Protein AF-0000000072276119 (afdb_homodimer)

Foldseek 3Di:
DPPQQQLVVLCPDPNNVVLLVQWDKDKDAAFDWPADLPPWAFWKKAWQAAKKWWWDDDDVDIDTQDMDGHRAMDTRNPSTIIGGNHTTMMIMHHPVSNVVSCVVPVSVVVRNVNNVVSSVVSVVLVVLCVVCLQVLLLLLVVVLVQLVPPWDQDPQATKGQAPDDLQRSCVVSVHHSVSSVSSVVSCCVVQQWPDDPPRMIGGRDNVCSNCSNVVNNDPPPD/DPPQQQLVVLCPDPLNVVLLVQWDKDKDAAFDWPADLPPWAFWKKAWQAAKKWWWDDDDVDIDTQDMDGHRAMDTRNPSTIIGGNHTTMMIMHHPVSNVVSCVVPVSVVVRHVNNVVSSVVSVVLVVLCVVCLQVLLLLLVVVLVQQVPPWDQDPQATKGFAPDDLQRSCVVSVHHSVNSVSSVVSCCVVQQWPDDPPRMIGGRDNVCSNCSNVVNPPPPPD

Structure (mmCIF, N/CA/C/O backbone):
data_AF-0000000072276119-model_v1
#
loop_
_entity.id
_entity.type
_entity.pdbx_description
1 polymer 'Transcriptional regulator, Crp/Fnr family'
#
loop_
_atom_site.group_PDB
_atom_site.id
_atom_site.type_symbol
_atom_site.label_atom_id
_atom_site.label_alt_id
_atom_site.label_comp_id
_atom_site.label_asym_id
_atom_site.label_entity_id
_atom_site.label_seq_id
_atom_site.pdbx_PDB_ins_code
_atom_site.Cartn_x
_atom_site.Cartn_y
_atom_site.Cartn_z
_atom_site.occupancy
_atom_site.B_iso_or_equiv
_atom_site.auth_seq_id
_atom_site.auth_comp_id
_atom_site.auth_asym_id
_atom_site.auth_atom_id
_atom_site.pdbx_PDB_model_num
ATOM 1 N N . MET A 1 1 ? -4.094 -20.562 6.457 1 32.44 1 MET A N 1
ATOM 2 C CA . MET A 1 1 ? -3.084 -19.672 5.898 1 32.44 1 MET A CA 1
ATOM 3 C C . MET A 1 1 ? -2.215 -20.406 4.883 1 32.44 1 MET A C 1
ATOM 5 O O . MET A 1 1 ? -1.74 -21.5 5.145 1 32.44 1 MET A O 1
ATOM 9 N N . PRO A 1 2 ? -2.521 -20.188 3.629 1 41.94 2 PRO A N 1
ATOM 10 C CA . PRO A 1 2 ? -1.722 -21.047 2.744 1 41.94 2 PRO A CA 1
ATOM 11 C C . PRO A 1 2 ? -0.276 -21.188 3.213 1 41.94 2 PRO A C 1
ATOM 13 O O . PRO A 1 2 ? 0.239 -20.312 3.92 1 41.94 2 PRO A O 1
ATOM 16 N N . PRO A 1 3 ? 0.163 -22.391 3.184 1 42.53 3 PRO A N 1
ATOM 17 C CA . PRO A 1 3 ? 1.554 -22.594 3.598 1 42.53 3 PRO A CA 1
ATOM 18 C C . PRO A 1 3 ? 2.494 -21.516 3.047 1 42.53 3 PRO A C 1
ATOM 20 O O . PRO A 1 3 ? 2.227 -20.938 1.993 1 42.53 3 PRO A O 1
ATOM 23 N N . ARG A 1 4 ? 3.143 -20.828 3.977 1 44.38 4 ARG A N 1
ATOM 24 C CA . ARG A 1 4 ? 4.191 -19.859 3.633 1 44.38 4 ARG A CA 1
ATOM 25 C C . ARG A 1 4 ? 5.059 -20.391 2.492 1 44.38 4 ARG A C 1
ATOM 27 O O . ARG A 1 4 ? 5.461 -21.547 2.498 1 44.38 4 ARG A O 1
ATOM 34 N N . PHE A 1 5 ? 4.793 -19.938 1.379 1 48.12 5 PHE A N 1
ATOM 35 C CA . PHE A 1 5 ? 5.699 -20.344 0.307 1 48.12 5 PHE A CA 1
ATOM 36 C C . PHE A 1 5 ? 7.141 -20.359 0.8 1 48.12 5 PHE A C 1
ATOM 38 O O . PHE A 1 5 ? 7.605 -19.406 1.426 1 48.12 5 PHE A O 1
ATOM 45 N N . ASN A 1 6 ? 7.559 -21.5 1.151 1 53 6 ASN A N 1
ATOM 46 C CA . ASN A 1 6 ? 8.961 -21.719 1.483 1 53 6 ASN A CA 1
ATOM 47 C C . ASN A 1 6 ? 9.789 -22.031 0.24 1 53 6 ASN A C 1
ATOM 49 O O . ASN A 1 6 ? 9.625 -23.094 -0.368 1 53 6 ASN A O 1
ATOM 53 N N . ILE A 1 7 ? 10.43 -21.016 -0.253 1 55.62 7 ILE A N 1
ATOM 54 C CA . ILE A 1 7 ? 11.297 -21.188 -1.414 1 55.62 7 ILE A CA 1
ATOM 55 C C . ILE A 1 7 ? 12.148 -22.438 -1.247 1 55.62 7 ILE A C 1
ATOM 57 O O . ILE A 1 7 ? 12.523 -23.078 -2.232 1 55.62 7 ILE A O 1
ATOM 61 N N . ALA A 1 8 ? 12.43 -22.688 0.058 1 55.81 8 ALA A N 1
ATOM 62 C CA . ALA A 1 8 ? 13.219 -23.891 0.283 1 55.81 8 ALA A CA 1
ATOM 63 C C . ALA A 1 8 ? 12.555 -25.125 -0.348 1 55.81 8 ALA A C 1
ATOM 65 O O . ALA A 1 8 ? 13.234 -26 -0.862 1 55.81 8 ALA A O 1
ATOM 66 N N . ASN A 1 9 ? 11.289 -25.062 -0.251 1 57.88 9 ASN A N 1
ATOM 67 C CA . ASN A 1 9 ? 10.633 -26.234 -0.828 1 57.88 9 ASN A CA 1
ATOM 68 C C . ASN A 1 9 ? 10.789 -26.266 -2.346 1 57.88 9 ASN A C 1
ATOM 70 O O . ASN A 1 9 ? 10.906 -27.344 -2.934 1 57.88 9 ASN A O 1
ATOM 74 N N . VAL A 1 10 ? 10.727 -25.141 -2.893 1 56.12 10 VAL A N 1
ATOM 75 C CA . VAL A 1 10 ? 10.922 -25.078 -4.336 1 56.12 10 VAL A CA 1
ATOM 76 C C . VAL A 1 10 ? 12.383 -25.375 -4.668 1 56.12 10 VAL A C 1
ATOM 78 O O . VAL A 1 10 ? 12.672 -26.141 -5.594 1 56.12 10 VAL A O 1
ATOM 81 N N . LEU A 1 11 ? 13.188 -24.797 -3.766 1 55.81 11 LEU A N 1
ATOM 82 C CA . LEU A 1 11 ? 14.609 -25.016 -4.012 1 55.81 11 LEU A CA 1
ATOM 83 C C . LEU A 1 11 ? 14.984 -26.469 -3.822 1 55.81 11 LEU A C 1
ATOM 85 O O . LEU A 1 11 ? 15.898 -26.969 -4.48 1 55.81 11 LEU A O 1
ATOM 89 N N . LEU A 1 12 ? 14.266 -27.016 -2.891 1 54.91 12 LEU A N 1
ATOM 90 C CA . LEU A 1 12 ? 14.641 -28.406 -2.592 1 54.91 12 LEU A CA 1
ATOM 91 C C . LEU A 1 12 ? 13.906 -29.375 -3.506 1 54.91 12 LEU A C 1
ATOM 93 O O . LEU A 1 12 ? 14.195 -30.578 -3.506 1 54.91 12 LEU A O 1
ATOM 97 N N . SER A 1 13 ? 12.977 -28.812 -4.145 1 57.06 13 SER A N 1
ATOM 98 C CA . SER A 1 13 ? 12.289 -29.75 -5.035 1 57.06 13 S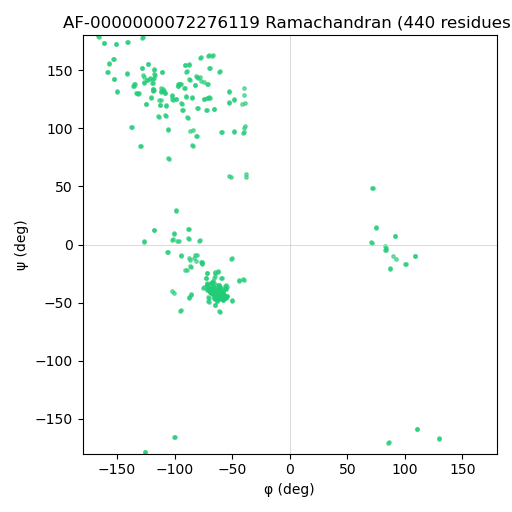ER A CA 1
ATOM 99 C C . SER A 1 13 ? 13.117 -30.016 -6.289 1 57.06 13 SER A C 1
ATOM 101 O O . SER A 1 13 ? 13.961 -29.203 -6.668 1 57.06 13 SER A O 1
ATOM 103 N N . PRO A 1 14 ? 13.109 -31.297 -6.727 1 57.28 14 PRO A N 1
ATOM 104 C CA . PRO A 1 14 ? 13.805 -31.594 -7.977 1 57.28 14 PRO A CA 1
ATOM 105 C C . PRO A 1 14 ? 13.609 -30.531 -9.039 1 57.28 14 PRO A C 1
ATOM 107 O O . PRO A 1 14 ? 14.531 -30.234 -9.812 1 57.28 14 PRO A O 1
ATOM 110 N N . ASP A 1 15 ? 12.508 -29.906 -8.984 1 58.22 15 ASP A N 1
ATOM 111 C CA . ASP A 1 15 ? 12.156 -28.875 -9.953 1 58.22 15 ASP A CA 1
ATOM 112 C C . ASP A 1 15 ? 12.773 -27.531 -9.57 1 58.22 15 ASP A C 1
ATOM 114 O O . ASP A 1 15 ? 12.852 -26.625 -10.391 1 58.22 15 ASP A O 1
ATOM 118 N N . GLY A 1 16 ? 13.258 -27.531 -8.359 1 59.28 16 GLY A N 1
ATOM 119 C CA . GLY A 1 16 ? 13.82 -26.297 -7.832 1 59.28 16 GLY A CA 1
ATOM 120 C C . GLY A 1 16 ? 15.141 -25.922 -8.477 1 59.28 16 GLY A C 1
ATOM 121 O O . GLY A 1 16 ? 15.359 -24.75 -8.82 1 59.28 16 GLY A O 1
ATOM 122 N N . GLU A 1 17 ? 16.016 -26.984 -8.516 1 61.03 17 GLU A N 1
ATOM 123 C CA . GLU A 1 17 ? 17.297 -26.734 -9.172 1 61.03 17 GLU A CA 1
ATOM 124 C C . GLU A 1 17 ? 17.094 -26.234 -10.602 1 61.03 17 GLU A C 1
ATOM 126 O O . GLU A 1 17 ? 17.828 -25.359 -11.07 1 61.03 17 GLU A O 1
ATOM 131 N N . THR A 1 18 ? 16.094 -26.75 -11.211 1 69.5 18 THR A N 1
ATOM 132 C CA . THR A 1 18 ? 15.828 -26.375 -12.594 1 69.5 18 THR A CA 1
ATOM 133 C C . THR A 1 18 ? 15.188 -24.984 -12.656 1 69.5 18 THR A C 1
ATOM 135 O O . THR A 1 18 ? 15.367 -24.25 -13.633 1 69.5 18 THR A O 1
ATOM 138 N N . PHE A 1 19 ? 14.758 -24.656 -11.57 1 73.56 19 PHE A N 1
ATOM 139 C CA . PHE A 1 19 ? 14.047 -23.391 -11.555 1 73.56 19 PHE A CA 1
ATOM 140 C C . PHE A 1 19 ? 15.016 -22.219 -11.656 1 73.56 19 PHE A C 1
ATOM 142 O O . PHE A 1 19 ? 14.734 -21.234 -12.344 1 73.56 19 PHE A O 1
ATOM 149 N N . PHE A 1 20 ? 16.094 -22.391 -11.047 1 80 20 PHE A N 1
ATOM 150 C CA . PHE A 1 20 ? 17 -21.25 -10.992 1 80 20 PHE A CA 1
ATOM 151 C C . PHE A 1 20 ? 17.922 -21.234 -12.203 1 80 20 PHE A C 1
ATOM 153 O O . PHE A 1 20 ? 18.812 -20.375 -12.312 1 80 20 PHE A O 1
ATOM 160 N N . ARG A 1 21 ? 17.531 -22.219 -13.016 1 79.69 21 ARG A N 1
ATOM 161 C CA . ARG A 1 21 ? 18.281 -22.156 -14.273 1 79.69 21 ARG A CA 1
ATOM 162 C C . ARG A 1 21 ? 17.938 -20.875 -15.047 1 79.69 21 ARG A C 1
ATOM 164 O O . ARG A 1 21 ? 16.766 -20.609 -15.297 1 79.69 21 ARG A O 1
ATOM 171 N N . GLY A 1 22 ? 18.859 -19.984 -15.273 1 83.31 22 GLY A N 1
ATOM 172 C CA . GLY A 1 22 ? 18.625 -18.734 -15.969 1 83.31 22 GLY A CA 1
ATOM 173 C C . GLY A 1 22 ? 18.672 -17.516 -15.055 1 83.31 22 GLY A C 1
ATOM 174 O O . GLY A 1 22 ? 18.656 -16.375 -15.516 1 83.31 22 GLY A O 1
ATOM 175 N N . PHE A 1 23 ? 18.703 -17.953 -13.812 1 88.62 23 PHE A N 1
ATOM 176 C CA . PHE A 1 23 ? 18.828 -16.859 -12.852 1 88.62 23 PHE A CA 1
ATOM 177 C C . PHE A 1 23 ? 20.297 -16.5 -12.625 1 88.62 23 PHE A C 1
ATOM 179 O O . PHE A 1 23 ? 21.156 -17.375 -12.625 1 88.62 23 PHE A O 1
ATOM 186 N N . ARG A 1 24 ? 20.547 -15.242 -12.492 1 92 24 ARG A N 1
ATOM 187 C CA . ARG A 1 24 ? 21.875 -14.758 -12.133 1 92 24 ARG A CA 1
ATOM 188 C C . ARG A 1 24 ? 21.984 -14.562 -10.625 1 92 24 ARG A C 1
ATOM 190 O O . ARG A 1 24 ? 21.047 -14.094 -9.977 1 92 24 ARG A O 1
ATOM 197 N N . SER A 1 25 ? 23.125 -14.984 -10.102 1 93.12 25 SER A N 1
ATOM 198 C CA . SER A 1 25 ? 23.375 -14.828 -8.672 1 93.12 25 SER A CA 1
ATOM 199 C C . SER A 1 25 ? 24.078 -13.516 -8.367 1 93.12 25 SER A C 1
ATOM 201 O O . SER A 1 25 ? 24.984 -13.109 -9.102 1 93.12 25 SER A O 1
ATOM 203 N N . LYS A 1 26 ? 23.641 -12.82 -7.395 1 94.5 26 LYS A N 1
ATOM 204 C CA . LYS A 1 26 ? 24.266 -11.594 -6.918 1 94.5 26 LYS A CA 1
ATOM 205 C C . LYS A 1 26 ? 24.359 -11.578 -5.395 1 94.5 26 LYS A C 1
ATOM 207 O O . LYS A 1 26 ? 23.438 -12.031 -4.707 1 94.5 26 LYS A O 1
ATOM 212 N N . ILE A 1 27 ? 25.453 -11.133 -4.887 1 97 27 ILE A N 1
ATOM 213 C CA . ILE A 1 27 ? 25.656 -10.984 -3.451 1 97 27 ILE A CA 1
ATOM 214 C C . ILE A 1 27 ? 25.75 -9.5 -3.096 1 97 27 ILE A C 1
ATOM 216 O O . ILE A 1 27 ? 26.453 -8.742 -3.76 1 97 27 ILE A O 1
ATOM 220 N N . HIS A 1 28 ? 25.016 -9.117 -2.113 1 97.25 28 HIS A N 1
ATOM 221 C CA . HIS A 1 28 ? 25 -7.738 -1.638 1 97.25 28 HIS A CA 1
ATOM 222 C C . HIS A 1 28 ? 25.484 -7.645 -0.195 1 97.25 28 HIS A C 1
ATOM 224 O O . HIS A 1 28 ? 25.016 -8.398 0.669 1 97.25 28 HIS A O 1
ATOM 230 N N . ALA A 1 29 ? 26.359 -6.707 0.014 1 97.56 29 ALA A N 1
ATOM 231 C CA . ALA A 1 29 ? 26.812 -6.449 1.377 1 97.56 29 ALA A CA 1
ATOM 232 C C . ALA A 1 29 ? 25.781 -5.652 2.162 1 97.56 29 ALA A C 1
ATOM 234 O O . ALA A 1 29 ? 24.891 -5.031 1.576 1 97.56 29 ALA A O 1
ATOM 235 N N . LYS A 1 30 ? 25.953 -5.742 3.473 1 97.19 30 LYS A N 1
ATOM 236 C CA . LYS A 1 30 ? 25.094 -4.914 4.32 1 97.19 30 LYS A CA 1
ATOM 237 C C . LYS A 1 30 ? 25.141 -3.451 3.893 1 97.19 30 LYS A C 1
ATOM 239 O O . LYS A 1 30 ? 26.219 -2.902 3.658 1 97.19 30 LYS A O 1
ATOM 244 N N . GLY A 1 31 ? 23.984 -2.883 3.756 1 96.25 31 GLY A N 1
ATOM 245 C CA . GLY A 1 31 ? 23.906 -1.472 3.416 1 96.25 31 GLY A CA 1
ATOM 246 C C . GLY A 1 31 ? 23.828 -1.221 1.922 1 96.25 31 GLY A C 1
ATOM 247 O O . GLY A 1 31 ? 23.531 -0.107 1.487 1 96.25 31 GLY A O 1
ATOM 248 N N . SER A 1 32 ? 24.094 -2.238 1.131 1 96.06 32 SER A N 1
ATOM 249 C CA . SER A 1 32 ? 24.078 -2.072 -0.319 1 96.06 32 SER A CA 1
ATOM 250 C C . SER A 1 32 ? 22.656 -2.066 -0.862 1 96.06 32 SER A C 1
ATOM 252 O O . SER A 1 32 ? 21.797 -2.816 -0.385 1 96.06 32 SER A O 1
ATOM 254 N N . LEU A 1 33 ? 22.422 -1.252 -1.881 1 95.06 33 LEU A N 1
ATOM 255 C CA . LEU A 1 33 ? 21.109 -1.16 -2.52 1 95.06 33 LEU A CA 1
ATOM 256 C C . LEU A 1 33 ? 20.953 -2.238 -3.584 1 95.06 33 LEU A C 1
ATOM 258 O O . LEU A 1 33 ? 21.812 -2.387 -4.461 1 95.06 33 LEU A O 1
ATOM 262 N N . VAL A 1 34 ? 19.906 -2.953 -3.461 1 95.12 34 VAL A N 1
ATOM 263 C CA . VAL A 1 34 ? 19.516 -3.916 -4.488 1 95.12 34 VAL A CA 1
ATOM 264 C C . VAL A 1 34 ? 18.688 -3.219 -5.562 1 95.12 34 VAL A C 1
ATOM 266 O O . VAL A 1 34 ? 18.828 -3.506 -6.754 1 95.12 34 VAL A O 1
ATOM 269 N N . CYS A 1 35 ? 17.781 -2.393 -5.137 1 93.88 35 CYS A N 1
ATOM 270 C CA . CYS A 1 35 ? 16.969 -1.525 -5.992 1 93.88 35 CYS A CA 1
ATOM 271 C C . CYS A 1 35 ? 17.062 -0.074 -5.535 1 93.88 35 CYS A C 1
ATOM 273 O O . CYS A 1 35 ? 17.062 0.204 -4.336 1 93.88 35 CYS A O 1
ATOM 275 N N . THR A 1 36 ? 17.047 0.867 -6.457 1 87.62 36 THR A N 1
ATOM 276 C CA . THR A 1 36 ? 17.203 2.281 -6.145 1 87.62 36 THR A CA 1
ATOM 277 C C . THR A 1 36 ? 15.875 3.016 -6.266 1 87.62 36 THR A C 1
ATOM 279 O O . THR A 1 36 ? 15.773 4.188 -5.902 1 87.62 36 THR A O 1
ATOM 282 N N . GLY A 1 37 ? 14.906 2.316 -6.727 1 80.56 37 GLY A N 1
ATOM 283 C CA . GLY A 1 37 ? 13.609 2.941 -6.895 1 80.56 37 GLY A CA 1
ATOM 284 C C . GLY A 1 37 ? 13.445 3.631 -8.234 1 80.56 37 GLY A C 1
ATOM 285 O O . GLY A 1 37 ? 12.328 3.975 -8.633 1 80.56 37 GLY A O 1
ATOM 286 N N . GLU A 1 38 ? 14.477 3.945 -8.867 1 75.56 38 GLU A N 1
ATOM 287 C CA . GLU A 1 38 ? 14.43 4.578 -10.18 1 75.56 38 GLU A CA 1
ATOM 288 C C . GLU A 1 38 ? 15.406 3.912 -11.148 1 75.56 38 GLU A C 1
ATOM 290 O O . GLU A 1 38 ? 16.562 3.672 -10.805 1 75.56 38 GLU A O 1
ATOM 295 N N . GLY A 1 39 ? 14.844 3.607 -12.297 1 74.94 39 GLY A N 1
ATOM 296 C CA . GLY A 1 39 ? 15.703 3.088 -13.344 1 74.94 39 GLY A CA 1
ATOM 297 C C . GLY A 1 39 ? 16.125 1.653 -13.109 1 74.94 39 GLY A C 1
ATOM 298 O O . GLY A 1 39 ? 17.156 1.215 -13.633 1 74.94 39 GLY A O 1
ATOM 299 N N . ASP A 1 40 ? 15.508 1.016 -12.258 1 82.81 40 ASP A N 1
ATOM 300 C CA . ASP A 1 40 ? 15.867 -0.371 -11.977 1 82.81 40 ASP A CA 1
ATOM 301 C C . ASP A 1 40 ? 15.492 -1.284 -13.141 1 82.81 40 ASP A C 1
ATOM 303 O O . ASP A 1 40 ? 14.617 -0.951 -13.938 1 82.81 40 ASP A O 1
ATOM 307 N N . GLU A 1 41 ? 16.234 -2.357 -13.273 1 82.75 41 GLU A N 1
ATOM 308 C CA . GLU A 1 41 ? 15.938 -3.355 -14.305 1 82.75 41 GLU A CA 1
ATOM 309 C C . GLU A 1 41 ? 14.547 -3.955 -14.117 1 82.75 41 GLU A C 1
ATOM 311 O O . GLU A 1 41 ? 14.031 -3.99 -13 1 82.75 41 GLU A O 1
ATOM 316 N N . ASN A 1 42 ? 14.008 -4.312 -15.273 1 86.81 42 ASN A N 1
ATOM 317 C CA . ASN A 1 42 ? 12.727 -5.008 -15.234 1 86.81 42 ASN A CA 1
ATOM 318 C C . ASN A 1 42 ? 12.906 -6.496 -14.945 1 86.81 42 ASN A C 1
ATOM 320 O O . ASN A 1 42 ? 13.195 -7.277 -15.852 1 86.81 42 ASN A O 1
ATOM 324 N N . GLY A 1 43 ? 12.82 -6.844 -13.734 1 90.12 43 GLY A N 1
ATOM 325 C CA . GLY A 1 43 ? 13.031 -8.234 -13.352 1 90.12 43 GLY A CA 1
ATOM 326 C C . GLY A 1 43 ? 12.57 -8.539 -11.938 1 90.12 43 GLY A C 1
ATOM 327 O O . GLY A 1 43 ? 11.922 -7.703 -11.297 1 90.12 43 GLY A O 1
ATOM 328 N N . VAL A 1 44 ? 12.773 -9.828 -11.656 1 90.69 44 VAL A N 1
ATOM 329 C CA . VAL A 1 44 ? 12.383 -10.336 -10.344 1 90.69 44 VAL A CA 1
ATOM 330 C C . VAL A 1 44 ? 13.586 -10.984 -9.672 1 90.69 44 VAL A C 1
ATOM 332 O O . VAL A 1 44 ? 14.438 -11.586 -10.336 1 90.69 44 VAL A O 1
ATOM 335 N N . PHE A 1 45 ? 13.68 -10.789 -8.398 1 92.38 45 PHE A N 1
ATOM 336 C CA . PHE A 1 45 ? 14.727 -11.492 -7.668 1 92.38 45 PHE A CA 1
ATOM 337 C C . PHE A 1 45 ? 14.133 -12.336 -6.547 1 92.38 45 PHE A C 1
ATOM 339 O O . PHE A 1 45 ? 13.031 -12.07 -6.078 1 92.38 45 PHE A O 1
ATOM 346 N N . VAL A 1 46 ? 14.891 -13.359 -6.176 1 90.25 46 VAL A N 1
ATOM 347 C CA . VAL A 1 46 ? 14.57 -14.234 -5.051 1 90.25 46 VAL A CA 1
ATOM 348 C C . VAL A 1 46 ? 15.68 -14.156 -4.004 1 90.25 46 VAL A C 1
ATOM 350 O O . VAL A 1 46 ? 16.859 -14.234 -4.336 1 90.25 46 VAL A O 1
ATOM 353 N N . VAL A 1 47 ? 15.227 -14 -2.785 1 92.94 47 VAL A N 1
ATOM 354 C CA . VAL A 1 47 ? 16.203 -13.992 -1.704 1 92.94 47 VAL A CA 1
ATOM 355 C C . VAL A 1 47 ? 16.609 -15.422 -1.352 1 92.94 47 VAL A C 1
ATOM 357 O O . VAL A 1 47 ? 15.758 -16.234 -0.948 1 92.94 47 VAL A O 1
ATOM 360 N N . VAL A 1 48 ? 17.828 -15.727 -1.528 1 89.5 48 VAL A N 1
ATOM 361 C CA . VAL A 1 48 ? 18.328 -17.062 -1.207 1 89.5 48 VAL A CA 1
ATOM 362 C C . VAL A 1 48 ? 18.75 -17.109 0.257 1 89.5 48 VAL A C 1
ATOM 364 O O . VAL A 1 48 ? 18.469 -18.078 0.964 1 89.5 48 VAL A O 1
ATOM 367 N N . ASP A 1 49 ? 19.422 -16.125 0.64 1 92.06 49 ASP A N 1
ATOM 368 C CA . ASP A 1 49 ? 19.906 -15.961 2.01 1 92.06 49 ASP A CA 1
ATOM 369 C C . ASP A 1 49 ? 20.078 -14.492 2.365 1 92.06 49 ASP A C 1
ATOM 371 O O . ASP A 1 49 ? 20.5 -13.688 1.527 1 92.06 49 ASP A O 1
ATOM 375 N N . GLY A 1 50 ? 19.719 -14.188 3.691 1 95.69 50 GLY A N 1
ATOM 376 C CA . GLY A 1 50 ? 19.891 -12.812 4.141 1 95.69 50 GLY A CA 1
ATOM 377 C C . GLY A 1 50 ? 18.578 -12.094 4.363 1 95.69 50 GLY A C 1
ATOM 378 O O . GLY A 1 50 ? 17.562 -12.727 4.656 1 95.69 50 GLY A O 1
ATOM 379 N N . ARG A 1 51 ? 18.703 -10.727 4.324 1 96.62 51 ARG A N 1
ATOM 380 C CA . ARG A 1 51 ? 17.547 -9.898 4.641 1 96.62 51 ARG A CA 1
ATOM 381 C C . ARG A 1 51 ? 17.594 -8.57 3.898 1 96.62 51 ARG A C 1
ATOM 383 O O . ARG A 1 51 ? 18.641 -7.914 3.861 1 96.62 51 ARG A O 1
ATOM 390 N N . LEU A 1 52 ? 16.5 -8.242 3.289 1 96.81 52 LEU A N 1
ATOM 391 C CA . LEU A 1 52 ? 16.391 -6.988 2.555 1 96.81 52 LEU A CA 1
ATOM 392 C C . LEU A 1 52 ? 15.289 -6.105 3.145 1 96.81 52 LEU A C 1
ATOM 394 O O . LEU A 1 52 ? 14.227 -6.605 3.529 1 96.81 52 LEU A O 1
ATOM 398 N N . ARG A 1 53 ? 15.555 -4.824 3.232 1 95.88 53 ARG A N 1
ATOM 399 C CA . ARG A 1 53 ? 14.578 -3.816 3.629 1 95.88 53 ARG A CA 1
ATOM 400 C C . ARG A 1 53 ? 13.992 -3.113 2.408 1 95.88 53 ARG A C 1
ATOM 402 O O . ARG A 1 53 ? 14.734 -2.641 1.542 1 95.88 53 ARG A O 1
ATOM 409 N N . VAL A 1 54 ? 12.68 -3.131 2.309 1 94.75 54 VAL A N 1
ATOM 410 C CA . VAL A 1 54 ? 11.969 -2.391 1.27 1 94.75 54 VAL A CA 1
ATOM 411 C C . VAL A 1 54 ? 11.383 -1.105 1.856 1 94.75 54 VAL A C 1
ATOM 413 O O . VAL A 1 54 ? 10.664 -1.144 2.855 1 94.75 54 VAL A O 1
ATOM 416 N N . TYR A 1 55 ? 11.719 0.023 1.259 1 91.19 55 TYR A N 1
ATOM 417 C CA . TYR A 1 55 ? 11.312 1.279 1.88 1 91.19 55 TYR A CA 1
ATOM 418 C C . TYR A 1 55 ? 11.164 2.383 0.838 1 91.19 55 TYR A C 1
ATOM 420 O O . TYR A 1 55 ? 11.578 2.213 -0.313 1 91.19 55 TYR A O 1
ATOM 428 N N . LEU A 1 56 ? 10.445 3.371 1.199 1 86.12 56 LEU A N 1
ATOM 429 C CA . LEU A 1 56 ? 10.273 4.586 0.411 1 86.12 56 LEU A CA 1
ATOM 430 C C . LEU A 1 56 ? 10.961 5.77 1.087 1 86.12 56 LEU A C 1
ATOM 432 O O . LEU A 1 56 ? 11.055 5.82 2.314 1 86.12 56 LEU A O 1
ATOM 436 N N . VAL A 1 57 ? 11.43 6.68 0.291 1 77.25 57 VAL A N 1
ATOM 437 C CA . VAL A 1 57 ? 12.094 7.863 0.834 1 77.25 57 VAL A CA 1
ATOM 438 C C . VAL A 1 57 ? 11.25 9.102 0.551 1 77.25 57 VAL A C 1
ATOM 440 O O . VAL A 1 57 ? 10.836 9.336 -0.588 1 77.25 57 VAL A O 1
ATOM 443 N N . GLY A 1 58 ? 10.867 9.734 1.679 1 69.56 58 GLY A N 1
ATOM 444 C CA . GLY A 1 58 ? 10.227 11.031 1.564 1 69.56 58 GLY A CA 1
ATOM 445 C C . GLY A 1 58 ? 11.164 12.195 1.834 1 69.56 58 GLY A C 1
ATOM 446 O O . GLY A 1 58 ? 12.383 12.062 1.683 1 69.56 58 GLY A O 1
ATOM 447 N N . GLU A 1 59 ? 10.594 13.406 2.043 1 60.16 59 GLU A N 1
ATOM 448 C CA . GLU A 1 59 ? 11.398 14.602 2.273 1 60.16 59 GLU A CA 1
ATOM 449 C C . GLU A 1 59 ? 12.258 14.461 3.527 1 60.16 59 GLU A C 1
ATOM 451 O O . GLU A 1 59 ? 13.469 14.695 3.486 1 60.16 59 GLU A O 1
ATOM 456 N N . GLU A 1 60 ? 11.617 14.242 4.523 1 57.09 60 GLU A N 1
ATOM 457 C CA . GLU A 1 60 ? 12.375 14.258 5.766 1 57.09 60 GLU A CA 1
ATOM 458 C C . GLU A 1 60 ? 12.336 12.898 6.453 1 57.09 60 GLU A C 1
ATOM 460 O O . GLU A 1 60 ? 12.695 12.773 7.625 1 57.09 60 GLU A O 1
ATOM 465 N N . ARG A 1 61 ? 11.844 11.945 5.594 1 67.19 61 ARG A N 1
ATOM 466 C CA . ARG A 1 61 ? 11.758 10.688 6.332 1 67.19 61 ARG A CA 1
ATOM 467 C C . ARG A 1 61 ? 11.742 9.492 5.379 1 67.19 61 ARG A C 1
ATOM 469 O O . ARG A 1 61 ? 11.438 9.641 4.191 1 67.19 61 ARG A O 1
ATOM 476 N N . GLU A 1 62 ? 12.312 8.359 5.867 1 78.69 62 GLU A N 1
ATOM 477 C CA . GLU A 1 62 ? 12.172 7.055 5.23 1 78.69 62 GLU A CA 1
ATOM 478 C C . GLU A 1 62 ? 11.055 6.242 5.879 1 78.69 62 GLU A C 1
ATOM 480 O O . GLU A 1 62 ? 10.844 6.32 7.09 1 78.69 62 GLU A O 1
ATOM 485 N N . ILE A 1 63 ? 10.312 5.656 5.051 1 82.06 63 ILE A N 1
ATOM 486 C CA . ILE A 1 63 ? 9.281 4.777 5.59 1 82.06 63 ILE A CA 1
ATOM 487 C C . ILE A 1 63 ? 9.578 3.33 5.203 1 82.06 63 ILE A C 1
ATOM 489 O O . ILE A 1 63 ? 9.562 2.98 4.02 1 82.06 63 ILE A O 1
ATOM 493 N N . SER A 1 64 ? 9.953 2.533 6.199 1 90.19 64 SER A N 1
ATOM 494 C CA . SER A 1 64 ? 10.109 1.102 5.965 1 90.19 64 SER A CA 1
ATOM 495 C C . SER A 1 64 ? 8.766 0.428 5.719 1 90.19 64 SER A C 1
ATOM 497 O O . SER A 1 64 ? 7.836 0.578 6.52 1 90.19 64 SER A O 1
ATOM 499 N N . LEU A 1 65 ? 8.641 -0.255 4.676 1 91.06 65 LEU A N 1
ATOM 500 C CA . LEU A 1 65 ? 7.375 -0.899 4.344 1 91.06 65 LEU A CA 1
ATOM 501 C C . LEU A 1 65 ? 7.348 -2.34 4.84 1 91.06 65 LEU A C 1
ATOM 503 O O . LEU A 1 65 ? 6.449 -2.727 5.59 1 91.06 65 LEU A O 1
ATOM 507 N N . PHE A 1 66 ? 8.312 -3.156 4.422 1 89.94 66 PHE A N 1
ATOM 508 C CA . PHE A 1 66 ? 8.422 -4.547 4.855 1 89.94 66 PHE A CA 1
ATOM 509 C C . PHE A 1 66 ? 9.82 -5.094 4.594 1 89.94 66 PHE A C 1
ATOM 511 O O . PHE A 1 66 ? 10.672 -4.387 4.059 1 89.94 66 PHE A O 1
ATOM 518 N N . TYR A 1 67 ? 10.008 -6.273 5.082 1 94.38 67 TYR A N 1
ATOM 519 C CA . TYR A 1 67 ? 11.297 -6.934 4.906 1 94.38 67 TYR A CA 1
ATOM 520 C C . TYR A 1 67 ? 11.141 -8.219 4.094 1 94.38 67 TYR A C 1
ATOM 522 O O . TYR A 1 67 ? 10.086 -8.844 4.113 1 94.38 67 TYR A O 1
ATOM 530 N N . LEU A 1 68 ? 12.156 -8.508 3.336 1 92.88 68 LEU A N 1
ATOM 531 C CA . LEU A 1 68 ? 12.25 -9.758 2.588 1 92.88 68 LEU A CA 1
ATOM 532 C C . LEU A 1 68 ? 13.336 -10.656 3.174 1 92.88 68 LEU A C 1
ATOM 534 O O . LEU A 1 68 ? 14.422 -10.188 3.512 1 92.88 68 LEU A O 1
ATOM 538 N N . THR A 1 69 ? 12.961 -11.859 3.348 1 92.12 69 THR A N 1
ATOM 539 C CA . THR A 1 69 ? 13.906 -12.852 3.865 1 92.12 69 THR A CA 1
ATOM 540 C C . THR A 1 69 ? 13.977 -14.062 2.939 1 92.12 69 THR A C 1
ATOM 542 O O . THR A 1 69 ? 13.375 -14.062 1.863 1 92.12 69 THR A O 1
ATOM 545 N N . SER A 1 70 ? 14.781 -15.023 3.342 1 90 70 SER A N 1
ATOM 546 C CA . SER A 1 70 ? 15.023 -16.203 2.523 1 90 70 SER A CA 1
ATOM 547 C C . SER A 1 70 ? 13.711 -16.797 2.016 1 90 70 SER A C 1
ATOM 549 O O . SER A 1 70 ? 12.789 -17.031 2.795 1 90 70 SER A O 1
ATOM 551 N N . GLY A 1 71 ? 13.656 -16.953 0.625 1 85.06 71 GLY A N 1
ATOM 552 C CA . GLY A 1 71 ? 12.469 -17.531 0.016 1 85.06 71 GLY A CA 1
ATOM 553 C C . GLY A 1 71 ? 11.531 -16.5 -0.571 1 85.06 71 GLY A C 1
ATOM 554 O O . GLY A 1 71 ? 10.672 -16.828 -1.396 1 85.06 71 GLY A O 1
ATOM 555 N N . ASP A 1 72 ? 11.727 -15.289 -0.157 1 88.62 72 ASP A N 1
ATOM 556 C CA . ASP A 1 72 ? 10.852 -14.234 -0.646 1 88.62 72 ASP A CA 1
ATOM 557 C C . ASP A 1 72 ? 11.289 -13.758 -2.031 1 88.62 72 ASP A C 1
ATOM 559 O O . ASP A 1 72 ? 12.469 -13.812 -2.369 1 88.62 72 ASP A O 1
ATOM 563 N N . MET A 1 73 ? 10.273 -13.422 -2.791 1 90.06 73 MET A N 1
ATOM 564 C CA . MET A 1 73 ? 10.5 -12.867 -4.121 1 90.06 73 MET A CA 1
ATOM 565 C C . MET A 1 73 ? 9.945 -11.445 -4.219 1 90.06 73 MET A C 1
ATOM 567 O O . MET A 1 73 ? 8.984 -11.102 -3.525 1 90.06 73 MET A O 1
ATOM 571 N N . PHE A 1 74 ? 10.609 -10.68 -5.09 1 91.06 74 PHE A N 1
ATOM 572 C CA . PHE A 1 74 ? 10.117 -9.32 -5.281 1 91.06 74 PHE A CA 1
ATOM 573 C C . PHE A 1 74 ? 10.562 -8.766 -6.629 1 91.06 74 PHE A C 1
ATOM 575 O O . PHE A 1 74 ? 11.508 -9.281 -7.234 1 91.06 74 PHE A O 1
ATOM 582 N N . CYS A 1 75 ? 9.797 -7.816 -7.094 1 89.06 75 CYS A N 1
ATOM 583 C CA . CYS A 1 75 ? 10.109 -7.219 -8.383 1 89.06 75 CYS A CA 1
ATOM 584 C C . CYS A 1 75 ? 11.055 -6.035 -8.219 1 89.06 75 CYS A C 1
ATOM 586 O O . CYS A 1 75 ? 10.984 -5.305 -7.234 1 89.06 75 CYS A O 1
ATOM 588 N N . MET A 1 76 ? 11.852 -5.809 -9.156 1 87.69 76 MET A N 1
ATOM 589 C CA . MET A 1 76 ? 12.844 -4.738 -9.102 1 87.69 76 MET A CA 1
ATOM 590 C C . MET A 1 76 ? 12.242 -3.42 -9.586 1 87.69 76 MET A C 1
ATOM 592 O O . MET A 1 76 ? 12.766 -2.346 -9.266 1 87.69 76 MET A O 1
ATOM 596 N N . HIS A 1 77 ? 11.195 -3.467 -10.273 1 83.56 77 HIS A N 1
ATOM 597 C CA . HIS A 1 77 ? 10.617 -2.268 -10.859 1 83.56 77 HIS A CA 1
ATOM 598 C C . HIS A 1 77 ? 9.461 -1.738 -10.016 1 83.56 77 HIS A C 1
ATOM 600 O O . HIS A 1 77 ? 8.5 -1.174 -10.547 1 83.56 77 HIS A O 1
ATOM 606 N N . SER A 1 78 ? 9.477 -1.961 -8.758 1 82.88 78 SER A N 1
ATOM 607 C CA . SER A 1 78 ? 8.406 -1.584 -7.844 1 82.88 78 SER A CA 1
ATOM 608 C C . SER A 1 78 ? 8.43 -0.089 -7.543 1 82.88 78 SER A C 1
ATOM 610 O O . SER A 1 78 ? 7.473 0.458 -6.992 1 82.88 78 SER A O 1
ATOM 612 N N . GLY A 1 79 ? 9.531 0.567 -7.855 1 82.81 79 GLY A N 1
ATOM 613 C CA . GLY A 1 79 ? 9.703 1.961 -7.48 1 82.81 79 GLY A CA 1
ATOM 614 C C . GLY A 1 79 ? 10.211 2.141 -6.059 1 82.81 79 GLY A C 1
ATOM 615 O O . GLY A 1 79 ? 10.461 3.264 -5.621 1 82.81 79 GLY A O 1
ATOM 616 N N . CYS A 1 80 ? 10.344 1.083 -5.328 1 88.31 80 CYS A N 1
ATOM 617 C CA . CYS A 1 80 ? 10.828 1.129 -3.953 1 88.31 80 CYS A CA 1
ATOM 618 C C . CYS A 1 80 ? 12.336 0.968 -3.902 1 88.31 80 CYS A C 1
ATOM 620 O O . CYS A 1 80 ? 12.938 0.399 -4.816 1 88.31 80 CYS A O 1
ATOM 622 N N . LEU A 1 81 ? 12.875 1.497 -2.865 1 90.88 81 LEU A N 1
ATOM 623 C CA . LEU A 1 81 ? 14.266 1.167 -2.557 1 90.88 81 LEU A CA 1
ATOM 624 C C . LEU A 1 81 ? 14.352 -0.162 -1.814 1 90.88 81 LEU A C 1
ATOM 626 O O . LEU A 1 81 ? 13.523 -0.453 -0.95 1 90.88 81 LEU A O 1
ATOM 630 N N . VAL A 1 82 ? 15.297 -0.934 -2.201 1 95.31 82 VAL A N 1
ATOM 631 C CA . VAL A 1 82 ? 15.578 -2.205 -1.539 1 95.31 82 VAL A CA 1
ATOM 632 C C . VAL A 1 82 ? 17.031 -2.252 -1.1 1 95.31 82 VAL A C 1
ATOM 634 O O . VAL A 1 82 ? 17.938 -2.119 -1.925 1 95.31 82 VAL A O 1
ATOM 637 N N . GLU A 1 83 ? 17.234 -2.408 0.148 1 96.94 83 GLU A N 1
ATOM 638 C CA . GLU A 1 83 ? 18.578 -2.373 0.712 1 96.94 83 GLU A CA 1
ATOM 639 C C . GLU A 1 83 ? 18.859 -3.625 1.535 1 96.94 83 GLU A C 1
ATOM 641 O O . GLU A 1 83 ? 18 -4.098 2.281 1 96.94 83 GLU A O 1
ATOM 646 N N . ALA A 1 84 ? 20.094 -4.141 1.395 1 98.12 84 ALA A N 1
ATOM 647 C CA . ALA A 1 84 ? 20.516 -5.27 2.221 1 98.12 84 ALA A CA 1
ATOM 648 C C . ALA A 1 84 ? 20.797 -4.824 3.65 1 98.12 84 ALA A C 1
ATOM 650 O O . ALA A 1 84 ? 21.594 -3.902 3.873 1 98.12 84 ALA A O 1
AT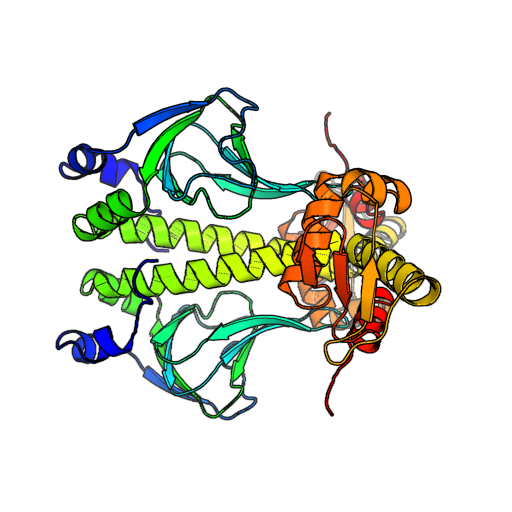OM 651 N N . THR A 1 85 ? 20.156 -5.461 4.613 1 97.56 85 THR A N 1
ATOM 652 C CA . THR A 1 85 ? 20.422 -5.129 6.012 1 97.56 85 THR A CA 1
ATOM 653 C C . THR A 1 85 ? 21.469 -6.059 6.605 1 97.56 85 THR A C 1
ATOM 655 O O . THR A 1 85 ? 21.891 -5.875 7.75 1 97.56 85 THR A O 1
ATOM 658 N N . GLU A 1 86 ? 21.828 -7.047 5.961 1 97.81 86 GLU A N 1
ATOM 659 C CA . GLU A 1 86 ? 22.938 -7.973 6.176 1 97.81 86 GLU A CA 1
ATOM 660 C C . GLU A 1 86 ? 23.422 -8.555 4.855 1 97.81 86 GLU A C 1
ATOM 662 O O . GLU A 1 86 ? 22.875 -8.266 3.793 1 97.81 86 GLU A O 1
ATOM 667 N N . ARG A 1 87 ? 24.547 -9.289 4.957 1 97.69 87 ARG A N 1
ATOM 668 C CA . ARG A 1 87 ? 24.969 -9.961 3.736 1 97.69 87 ARG A CA 1
ATOM 669 C C . ARG A 1 87 ? 23.844 -10.797 3.141 1 97.69 87 ARG A C 1
ATOM 671 O O . ARG A 1 87 ? 23.266 -11.656 3.818 1 97.69 87 ARG A O 1
ATOM 678 N N . THR A 1 88 ? 23.516 -10.469 1.919 1 97.25 88 THR A N 1
ATOM 679 C CA . THR A 1 88 ? 22.328 -11.078 1.317 1 97.25 88 THR A CA 1
ATOM 680 C C . THR A 1 88 ? 22.656 -11.617 -0.072 1 97.25 88 THR A C 1
ATOM 682 O O . THR A 1 88 ? 23.297 -10.938 -0.88 1 97.25 88 THR A O 1
ATOM 685 N N . GLU A 1 89 ? 22.281 -12.859 -0.298 1 96 89 GLU A N 1
ATOM 686 C CA . GLU A 1 89 ? 22.391 -13.492 -1.612 1 96 89 GLU A CA 1
ATOM 687 C C . GLU A 1 89 ? 21.031 -13.539 -2.311 1 96 89 GLU A C 1
ATOM 689 O O . GLU A 1 89 ? 20.047 -14 -1.731 1 96 89 GLU A O 1
ATOM 694 N N . VAL A 1 90 ? 21.031 -13.047 -3.533 1 94.44 90 VAL A N 1
ATOM 695 C CA . VAL A 1 90 ? 19.781 -13.078 -4.293 1 94.44 90 VAL A CA 1
ATOM 696 C C . VAL A 1 90 ? 20.031 -13.727 -5.656 1 94.44 90 VAL A C 1
ATOM 698 O O . VAL A 1 90 ? 21.172 -13.766 -6.141 1 94.44 90 VAL A O 1
ATOM 701 N N . ARG A 1 91 ? 19 -14.336 -6.188 1 91.75 91 ARG A N 1
ATOM 702 C CA . ARG A 1 91 ? 18.938 -14.781 -7.574 1 91.75 91 ARG A CA 1
ATOM 703 C C . ARG A 1 91 ? 17.984 -13.914 -8.391 1 91.75 91 ARG A C 1
ATOM 705 O O . ARG A 1 91 ? 16.859 -13.641 -7.969 1 91.75 91 ARG A O 1
ATOM 712 N N . PHE A 1 92 ? 18.5 -13.5 -9.477 1 92.31 92 PHE A N 1
ATOM 713 C CA . PHE A 1 92 ? 17.781 -12.531 -10.297 1 92.31 92 PHE A CA 1
ATOM 714 C C . PHE A 1 92 ? 17.469 -13.109 -11.672 1 92.31 92 PHE A C 1
ATOM 716 O O . PHE A 1 92 ? 18.281 -13.836 -12.242 1 92.31 92 PHE A O 1
ATOM 723 N N . ALA A 1 93 ? 16.297 -12.781 -12.195 1 91.62 93 ALA A N 1
ATOM 724 C CA . ALA A 1 93 ? 15.922 -13.086 -13.578 1 91.62 93 ALA A CA 1
ATOM 725 C C . ALA A 1 93 ? 15.125 -11.945 -14.203 1 91.62 93 ALA A C 1
ATOM 727 O O . ALA A 1 93 ? 14.391 -11.234 -13.5 1 91.62 93 ALA A O 1
ATOM 728 N N . ASP A 1 94 ? 15.281 -11.742 -15.469 1 90.94 94 ASP A N 1
ATOM 729 C CA . ASP A 1 94 ? 14.438 -10.781 -16.172 1 90.94 94 ASP A CA 1
ATOM 730 C C . ASP A 1 94 ? 12.992 -11.25 -16.219 1 90.94 94 ASP A C 1
ATOM 732 O O . ASP A 1 94 ? 12.711 -12.43 -16.016 1 90.94 94 ASP A O 1
ATOM 736 N N . ILE A 1 95 ? 12.164 -10.32 -16.5 1 86.12 95 ILE A N 1
ATOM 737 C CA . ILE A 1 95 ? 10.727 -10.586 -16.391 1 86.12 95 ILE A CA 1
ATOM 738 C C . ILE A 1 95 ? 10.344 -11.703 -17.359 1 86.12 95 ILE A C 1
ATOM 740 O O . ILE A 1 95 ? 9.484 -12.539 -17.047 1 86.12 95 ILE A O 1
ATOM 744 N N . ARG A 1 96 ? 10.906 -11.789 -18.516 1 86.38 96 ARG A N 1
ATOM 745 C CA . ARG A 1 96 ? 10.594 -12.812 -19.516 1 86.38 96 ARG A CA 1
ATOM 746 C C . ARG A 1 96 ? 10.992 -14.195 -19 1 86.38 96 ARG A C 1
ATOM 748 O O . ARG A 1 96 ? 10.195 -15.141 -19.078 1 86.38 96 ARG A O 1
ATOM 755 N N . THR A 1 97 ? 12.18 -14.281 -18.578 1 86.88 97 THR A N 1
ATOM 756 C CA . THR A 1 97 ? 12.68 -15.539 -18.031 1 86.88 97 THR A CA 1
ATOM 757 C C . THR A 1 97 ? 11.82 -15.977 -16.844 1 86.88 97 THR A C 1
ATOM 759 O O . THR A 1 97 ? 11.461 -17.156 -16.734 1 86.88 97 THR A O 1
ATOM 762 N N . PHE A 1 98 ? 11.484 -15.086 -16 1 86.19 98 PHE A N 1
ATOM 763 C CA . PHE A 1 98 ? 10.695 -15.391 -14.812 1 86.19 98 PHE A CA 1
ATOM 764 C C . PHE A 1 98 ? 9.305 -15.891 -15.195 1 86.19 98 PHE A C 1
ATOM 766 O O . PHE A 1 98 ? 8.82 -16.875 -14.641 1 86.19 98 PHE A O 1
ATOM 773 N N . GLU A 1 99 ? 8.781 -15.219 -16.109 1 80.31 99 GLU A N 1
ATOM 774 C CA . GLU A 1 99 ? 7.461 -15.625 -16.578 1 80.31 99 GLU A CA 1
ATOM 775 C C . GLU A 1 99 ? 7.484 -17.047 -17.125 1 80.31 99 GLU A C 1
ATOM 777 O O . GLU A 1 99 ? 6.562 -17.828 -16.859 1 80.31 99 GLU A O 1
ATOM 782 N N . GLN A 1 100 ? 8.43 -17.391 -17.875 1 82.31 100 GLN A N 1
ATOM 783 C CA . GLN A 1 100 ? 8.578 -18.734 -18.422 1 82.31 100 GLN A CA 1
ATOM 784 C C . GLN A 1 100 ? 8.711 -19.766 -17.312 1 82.31 100 GLN A C 1
ATOM 786 O O . GLN A 1 100 ? 8.133 -20.859 -17.391 1 82.31 100 GLN A O 1
ATOM 791 N N . LYS A 1 101 ? 9.445 -19.359 -16.328 1 80.19 101 LYS A N 1
ATOM 792 C CA . LYS A 1 101 ? 9.656 -20.266 -15.203 1 80.19 101 LYS A CA 1
ATOM 793 C C . LYS A 1 101 ? 8.359 -20.484 -14.414 1 80.19 101 LYS A C 1
ATOM 795 O O . LYS A 1 101 ? 8.086 -21.578 -13.945 1 80.19 101 LYS A O 1
ATOM 800 N N . LEU A 1 102 ? 7.66 -19.484 -14.234 1 77.12 102 LEU A N 1
ATOM 801 C CA . LEU A 1 102 ? 6.395 -19.562 -13.516 1 77.12 102 LEU A CA 1
ATOM 802 C C . LEU A 1 102 ? 5.426 -20.5 -14.219 1 77.12 102 LEU A C 1
ATOM 804 O O . LEU A 1 102 ? 4.637 -21.188 -13.57 1 77.12 102 LEU A O 1
ATOM 808 N N . GLN A 1 103 ? 5.5 -20.453 -15.492 1 74.56 103 GLN A N 1
ATOM 809 C CA . GLN A 1 103 ? 4.637 -21.328 -16.281 1 74.56 103 GLN A CA 1
ATOM 810 C C . GLN A 1 103 ? 5 -22.797 -16.062 1 74.56 103 GLN A C 1
ATOM 812 O O . GLN A 1 103 ? 4.129 -23.672 -16.109 1 74.56 103 GLN A O 1
ATOM 817 N N . THR A 1 104 ? 6.195 -23.047 -15.852 1 74.56 104 THR A N 1
ATOM 818 C CA . THR A 1 104 ? 6.668 -24.422 -15.727 1 74.56 104 THR A CA 1
ATOM 819 C C . THR A 1 104 ? 6.594 -24.906 -14.281 1 74.56 104 THR A C 1
ATOM 821 O O . THR A 1 104 ? 6.602 -26.109 -14.008 1 74.56 104 THR A O 1
ATOM 824 N N . CYS A 1 105 ? 6.582 -23.969 -13.406 1 74.81 105 CYS A N 1
ATOM 825 C CA . CYS A 1 105 ? 6.508 -24.297 -11.984 1 74.81 105 CYS A CA 1
ATOM 826 C C . CYS A 1 105 ? 5.402 -23.5 -11.297 1 74.81 105 CYS A C 1
ATOM 828 O O . CYS A 1 105 ? 5.68 -22.547 -10.578 1 74.81 105 CYS A O 1
ATOM 830 N N . PRO A 1 106 ? 4.199 -23.984 -11.352 1 70.75 106 PRO A N 1
ATOM 831 C CA . PRO A 1 106 ? 3.051 -23.234 -10.82 1 70.75 106 PRO A CA 1
ATOM 832 C C . PRO A 1 106 ? 3.121 -23.047 -9.312 1 70.75 106 PRO A C 1
ATOM 834 O O . PRO A 1 106 ? 2.557 -22.094 -8.781 1 70.75 106 PRO A O 1
ATOM 837 N N . SER A 1 107 ? 3.838 -23.906 -8.617 1 71.88 107 SER A N 1
ATOM 838 C CA . SER A 1 107 ? 3.979 -23.781 -7.168 1 71.88 107 SER A CA 1
ATOM 839 C C . SER A 1 107 ? 4.668 -22.484 -6.777 1 71.88 107 SER A C 1
ATOM 841 O O . SER A 1 107 ? 4.449 -21.969 -5.684 1 71.88 107 SER A O 1
ATOM 843 N N . MET A 1 108 ? 5.391 -21.938 -7.656 1 75.25 108 MET A N 1
ATOM 844 C CA . MET A 1 108 ? 6.086 -20.672 -7.406 1 75.25 108 MET A CA 1
ATOM 845 C C . MET A 1 108 ? 5.109 -19.516 -7.383 1 75.25 108 MET A C 1
ATOM 847 O O . MET A 1 108 ? 5.344 -18.516 -6.699 1 75.25 108 MET A O 1
ATOM 851 N N . ALA A 1 109 ? 4.07 -19.75 -8.133 1 77.19 109 ALA A N 1
ATOM 852 C CA . ALA A 1 109 ? 3.055 -18.703 -8.172 1 77.19 109 ALA A CA 1
ATOM 853 C C . ALA A 1 109 ? 2.488 -18.422 -6.777 1 77.19 109 ALA A C 1
ATOM 855 O O . ALA A 1 109 ? 2.197 -17.281 -6.43 1 77.19 109 ALA A O 1
ATOM 856 N N . TRP A 1 110 ? 2.523 -19.422 -6.008 1 76.81 110 TRP A N 1
ATOM 857 C CA . TRP A 1 110 ? 2.023 -19.281 -4.645 1 76.81 110 TRP A CA 1
ATOM 858 C C . TRP A 1 110 ? 2.975 -18.438 -3.801 1 76.81 110 TRP A C 1
ATOM 860 O O . TRP A 1 110 ? 2.535 -17.656 -2.947 1 76.81 110 TRP A O 1
ATOM 870 N N . GLY A 1 111 ? 4.219 -18.672 -4.043 1 79 111 GLY A N 1
ATOM 871 C CA . GLY A 1 111 ? 5.199 -17.844 -3.361 1 79 111 GLY A CA 1
ATOM 872 C C . GLY A 1 111 ? 5.062 -16.375 -3.684 1 79 111 GLY A C 1
ATOM 873 O O . GLY A 1 111 ? 5.184 -15.523 -2.799 1 79 111 GLY A O 1
ATOM 874 N N . LEU A 1 112 ? 4.773 -16.172 -4.914 1 83.62 112 LEU A N 1
ATOM 875 C CA . LEU A 1 112 ? 4.598 -14.781 -5.352 1 83.62 112 LEU A CA 1
ATOM 876 C C . LEU A 1 112 ? 3.328 -14.18 -4.754 1 83.62 112 LEU A C 1
ATOM 878 O O . LEU A 1 112 ? 3.34 -13.039 -4.285 1 83.62 112 LEU A O 1
ATOM 882 N N . ILE A 1 113 ? 2.311 -14.984 -4.738 1 82.69 113 ILE A N 1
ATOM 883 C CA . ILE A 1 113 ? 1.041 -14.531 -4.184 1 82.69 113 ILE A CA 1
ATOM 884 C C . ILE A 1 113 ? 1.216 -14.195 -2.703 1 82.69 113 ILE A C 1
ATOM 886 O O . ILE A 1 113 ? 0.741 -13.156 -2.234 1 82.69 113 ILE A O 1
ATOM 890 N N . ALA A 1 114 ? 1.903 -14.992 -2.018 1 84.12 114 ALA A N 1
ATOM 891 C CA . ALA A 1 114 ? 2.113 -14.805 -0.584 1 84.12 114 ALA A CA 1
ATOM 892 C C . ALA A 1 114 ? 2.873 -13.508 -0.308 1 84.12 114 ALA A C 1
ATOM 894 O O . ALA A 1 114 ? 2.471 -12.719 0.548 1 84.12 114 ALA A O 1
ATOM 895 N N . ILE A 1 115 ? 3.922 -13.289 -0.981 1 86 115 ILE A N 1
ATOM 896 C CA . ILE A 1 115 ? 4.742 -12.109 -0.72 1 86 115 ILE A CA 1
ATOM 897 C C . ILE A 1 115 ? 3.986 -10.852 -1.13 1 86 115 ILE A C 1
ATOM 899 O O . ILE A 1 115 ? 4.078 -9.82 -0.46 1 86 115 ILE A O 1
ATOM 903 N N . LEU A 1 116 ? 3.318 -10.922 -2.254 1 87.88 116 LEU A N 1
ATOM 904 C CA . LEU A 1 116 ? 2.52 -9.773 -2.68 1 87.88 116 LEU A CA 1
ATOM 905 C C . LEU A 1 116 ? 1.443 -9.453 -1.65 1 87.88 116 LEU A C 1
ATOM 907 O O . LEU A 1 116 ? 1.186 -8.281 -1.365 1 87.88 116 LEU A O 1
ATOM 911 N N . GLY A 1 117 ? 0.83 -10.477 -1.147 1 88.44 117 GLY A N 1
ATOM 912 C CA . GLY A 1 117 ? -0.152 -10.281 -0.092 1 88.44 117 GLY A CA 1
ATOM 913 C C . GLY A 1 117 ? 0.422 -9.617 1.142 1 88.44 117 GLY A C 1
ATOM 914 O O . GLY A 1 117 ? -0.174 -8.68 1.68 1 88.44 117 GLY A O 1
ATOM 915 N N . ARG A 1 118 ? 1.527 -10.078 1.548 1 86.94 118 ARG A N 1
ATOM 916 C CA . ARG A 1 118 ? 2.195 -9.5 2.711 1 86.94 118 ARG A CA 1
ATOM 917 C C . ARG A 1 118 ? 2.586 -8.047 2.453 1 86.94 118 ARG A C 1
ATOM 919 O O . ARG A 1 118 ? 2.396 -7.184 3.314 1 86.94 118 ARG A O 1
ATOM 926 N N . ALA A 1 119 ? 3.121 -7.852 1.301 1 90.12 119 ALA A N 1
ATOM 927 C CA . ALA A 1 119 ? 3.516 -6.496 0.925 1 90.12 119 ALA A CA 1
ATOM 928 C C . ALA A 1 119 ? 2.312 -5.559 0.907 1 90.12 119 ALA A C 1
ATOM 930 O O . ALA A 1 119 ? 2.393 -4.426 1.383 1 90.12 119 ALA A O 1
ATOM 931 N N . LEU A 1 120 ? 1.287 -6.043 0.363 1 90.31 120 LEU A N 1
ATOM 932 C CA . LEU A 1 120 ? 0.065 -5.25 0.299 1 90.31 120 LEU A CA 1
ATOM 933 C C . LEU A 1 120 ? -0.449 -4.93 1.698 1 90.31 120 LEU A C 1
ATOM 935 O O . LEU A 1 120 ? -0.805 -3.783 1.985 1 90.31 120 LEU A O 1
ATOM 939 N N . THR A 1 121 ? -0.505 -5.914 2.566 1 86.25 121 THR A N 1
ATOM 940 C CA . THR A 1 121 ? -0.935 -5.715 3.945 1 86.25 121 THR A CA 1
ATOM 941 C C . THR A 1 121 ? -0.068 -4.668 4.637 1 86.25 121 THR A C 1
ATOM 943 O O . THR A 1 121 ? -0.582 -3.787 5.328 1 86.25 121 THR A O 1
ATOM 946 N N . SER A 1 122 ? 1.194 -4.758 4.426 1 88.12 122 SER A N 1
ATOM 947 C CA . SER A 1 122 ? 2.125 -3.795 5.004 1 88.12 122 SER A CA 1
ATOM 948 C C . SER A 1 122 ? 1.861 -2.389 4.48 1 88.12 122 SER A C 1
ATOM 950 O O . SER A 1 122 ? 1.899 -1.419 5.242 1 88.12 122 SER A O 1
ATOM 952 N N . CYS A 1 123 ? 1.651 -2.279 3.203 1 89.94 123 CYS A N 1
ATOM 953 C CA . CYS A 1 123 ? 1.37 -0.981 2.602 1 89.94 123 CYS A CA 1
ATOM 954 C C . CYS A 1 123 ? 0.073 -0.396 3.146 1 89.94 123 CYS A C 1
ATOM 956 O O . CYS A 1 123 ? -0.004 0.802 3.424 1 89.94 123 CYS A O 1
ATOM 958 N N . MET A 1 124 ? -0.898 -1.251 3.311 1 85.06 124 MET A N 1
ATOM 959 C CA . MET A 1 124 ? -2.168 -0.809 3.879 1 85.06 124 MET A CA 1
ATOM 960 C C . MET A 1 124 ? -1.969 -0.253 5.285 1 85.06 124 MET A C 1
ATOM 962 O O . MET A 1 124 ? -2.521 0.794 5.629 1 85.06 124 MET A O 1
ATOM 966 N N . ARG A 1 125 ? -1.209 -0.87 6.02 1 83.25 125 ARG A N 1
ATOM 967 C CA . ARG A 1 125 ? -0.901 -0.409 7.367 1 83.25 125 ARG A CA 1
ATOM 968 C C . ARG A 1 125 ? -0.189 0.938 7.336 1 83.25 125 ARG A C 1
ATOM 970 O O . ARG A 1 125 ? -0.496 1.827 8.133 1 83.25 125 ARG A O 1
ATOM 977 N N . THR A 1 126 ? 0.727 1.002 6.469 1 84.5 126 THR A N 1
ATOM 978 C CA . THR A 1 126 ? 1.473 2.248 6.336 1 84.5 126 THR A CA 1
ATOM 979 C C . THR A 1 126 ? 0.544 3.396 5.949 1 84.5 126 THR A C 1
ATOM 981 O O . THR A 1 126 ? 0.659 4.5 6.484 1 84.5 126 THR A O 1
ATOM 984 N N . ILE A 1 127 ? -0.329 3.189 5.008 1 84.06 127 ILE A N 1
ATOM 985 C CA . ILE A 1 127 ? -1.298 4.195 4.586 1 84.06 127 ILE A CA 1
ATOM 986 C C . ILE A 1 127 ? -2.148 4.625 5.781 1 84.06 127 ILE A C 1
ATOM 988 O O . ILE A 1 127 ? -2.35 5.82 6.008 1 84.06 127 ILE A O 1
ATOM 992 N N . GLU A 1 128 ? -2.609 3.668 6.477 1 78.88 128 GLU A N 1
ATOM 993 C CA . GLU A 1 128 ? -3.395 3.967 7.672 1 78.88 128 GLU A CA 1
ATOM 994 C C . GLU A 1 128 ? -2.596 4.812 8.656 1 78.88 128 GLU A C 1
ATOM 996 O O . GLU A 1 128 ? -3.123 5.766 9.242 1 78.88 128 GLU A O 1
ATOM 1001 N N . ASP A 1 129 ? -1.382 4.441 8.836 1 76.31 129 ASP A N 1
ATOM 1002 C CA . ASP A 1 129 ? -0.509 5.172 9.75 1 76.31 129 ASP A CA 1
ATOM 1003 C C . ASP A 1 129 ? -0.354 6.629 9.312 1 76.31 129 ASP A C 1
ATOM 1005 O O . ASP A 1 129 ? -0.394 7.539 10.141 1 76.31 129 ASP A O 1
ATOM 1009 N N . LEU A 1 130 ? -0.186 6.805 8.07 1 75.25 130 LEU A N 1
ATOM 1010 C CA . LEU A 1 130 ? -0.007 8.141 7.512 1 75.25 130 LEU A CA 1
ATOM 1011 C C . LEU A 1 130 ? -1.303 8.938 7.594 1 75.25 130 LEU A C 1
ATOM 1013 O O . LEU A 1 130 ? -1.276 10.148 7.832 1 75.25 130 LEU A O 1
ATOM 1017 N N . MET A 1 131 ? -2.371 8.32 7.375 1 72.38 131 MET A N 1
ATOM 1018 C CA . MET A 1 131 ? -3.686 8.961 7.395 1 72.38 131 MET A CA 1
ATOM 1019 C C . MET A 1 131 ? -4.078 9.352 8.812 1 72.38 131 MET A C 1
ATOM 1021 O O . MET A 1 131 ? -4.711 10.391 9.023 1 72.38 131 MET A O 1
ATOM 1025 N N . PHE A 1 132 ? -3.686 8.492 9.656 1 67.69 132 PHE A N 1
ATOM 1026 C CA . PHE A 1 132 ? -4.172 8.672 11.016 1 67.69 132 PHE A CA 1
ATOM 1027 C C . PHE A 1 132 ? -3.104 9.32 11.891 1 67.69 132 PHE A C 1
ATOM 1029 O O . PHE A 1 132 ? -3.248 9.383 13.109 1 67.69 132 PHE A O 1
ATOM 1036 N N . HIS A 1 133 ? -2.107 9.711 11.141 1 65.81 133 HIS A N 1
ATOM 1037 C CA . HIS A 1 133 ? -0.996 10.242 11.922 1 65.81 133 HIS A CA 1
ATOM 1038 C C . HIS A 1 133 ? -1.477 11.281 12.93 1 65.81 133 HIS A C 1
ATOM 1040 O O . HIS A 1 133 ? -1.15 11.203 14.117 1 65.81 133 HIS A O 1
ATOM 1046 N N . ASP A 1 134 ? -2.268 12.164 12.438 1 67.69 134 ASP A N 1
ATOM 1047 C CA . ASP A 1 134 ? -2.754 13.211 13.328 1 67.69 134 ASP A CA 1
ATOM 1048 C C . ASP A 1 134 ? -3.645 12.633 14.422 1 67.69 134 ASP A C 1
ATOM 1050 O O . ASP A 1 134 ? -3.506 12.977 15.594 1 67.69 134 ASP A O 1
ATOM 1054 N N . ILE A 1 135 ? -4.488 11.719 14.078 1 74.69 135 ILE A N 1
ATOM 1055 C CA . ILE A 1 135 ? -5.426 11.156 15.039 1 74.69 135 ILE A CA 1
ATOM 1056 C C . ILE A 1 135 ? -4.676 10.281 16.047 1 74.69 135 ILE A C 1
ATOM 1058 O O . ILE A 1 135 ? -5.008 10.258 17.234 1 74.69 135 ILE A O 1
ATOM 1062 N N . LYS A 1 136 ? -3.715 9.578 15.586 1 79.25 136 LYS A N 1
ATOM 1063 C CA . LYS A 1 136 ? -2.908 8.766 16.484 1 79.25 136 LYS A CA 1
ATOM 1064 C C . LYS A 1 136 ? -2.215 9.633 17.531 1 79.25 136 LYS A C 1
ATOM 1066 O O . LYS A 1 136 ? -2.131 9.258 18.703 1 79.25 136 LYS A O 1
ATOM 1071 N N . GLN A 1 137 ? -1.764 10.734 17.016 1 77.75 137 GLN A N 1
ATOM 1072 C CA . GLN A 1 137 ? -1.137 11.672 17.938 1 77.75 137 GLN A CA 1
ATOM 1073 C C . GLN A 1 137 ? -2.135 12.156 18.984 1 77.75 137 GLN A C 1
ATOM 1075 O O . GLN A 1 137 ? -1.805 12.234 20.172 1 77.75 137 GLN A O 1
ATOM 1080 N N . ARG A 1 138 ? -3.275 12.398 18.562 1 80.75 138 ARG A N 1
ATOM 1081 C CA . ARG A 1 138 ? -4.297 12.883 19.484 1 80.75 138 ARG A CA 1
ATOM 1082 C C . ARG A 1 138 ? -4.715 11.797 20.469 1 80.75 138 ARG A C 1
ATOM 1084 O O . ARG A 1 138 ? -4.93 12.062 21.656 1 80.75 138 ARG A O 1
ATOM 1091 N N . ILE A 1 139 ? -4.801 10.57 20 1 88 139 ILE A N 1
ATOM 1092 C CA . ILE A 1 139 ? -5.129 9.445 20.875 1 88 139 ILE A CA 1
ATOM 1093 C C . ILE A 1 139 ? -4 9.227 21.891 1 88 139 ILE A C 1
ATOM 1095 O O . ILE A 1 139 ? -4.254 9.031 23.078 1 88 139 ILE A O 1
ATOM 1099 N N . ALA A 1 140 ? -2.809 9.258 21.328 1 88.75 140 ALA A N 1
ATOM 1100 C CA . ALA A 1 140 ? -1.652 9.133 22.219 1 88.75 140 ALA A CA 1
ATOM 1101 C C . ALA A 1 140 ? -1.678 10.195 23.312 1 88.75 140 ALA A C 1
ATOM 1103 O O . ALA A 1 140 ? -1.438 9.898 24.484 1 88.75 140 ALA A O 1
ATOM 1104 N N . GLY A 1 141 ? -1.955 11.43 22.859 1 87 141 GLY A N 1
ATOM 1105 C CA . GLY A 1 141 ? -2.07 12.516 23.828 1 87 141 GLY A CA 1
ATOM 1106 C C . GLY A 1 141 ? -3.125 12.258 24.875 1 87 141 GLY A C 1
ATOM 1107 O O . GLY A 1 141 ? -2.904 12.531 26.062 1 87 141 GLY A O 1
ATOM 1108 N N . PHE A 1 142 ? -4.246 11.727 24.516 1 89.75 142 PHE A N 1
ATOM 1109 C CA . PHE A 1 142 ? -5.328 11.375 25.422 1 89.75 142 PHE A CA 1
ATOM 1110 C C . PHE A 1 142 ? -4.848 10.367 26.469 1 89.75 142 PHE A C 1
ATOM 1112 O O . PHE A 1 142 ? -5.086 10.539 27.656 1 89.75 142 PHE A O 1
ATOM 1119 N N . PHE A 1 143 ? -4.141 9.32 26.016 1 91.56 143 PHE A N 1
ATOM 1120 C CA . PHE A 1 143 ? -3.689 8.266 26.906 1 91.56 143 PHE A CA 1
ATOM 1121 C C . PHE A 1 143 ? -2.564 8.758 27.812 1 91.56 143 PHE A C 1
ATOM 1123 O O . PHE A 1 143 ? -2.467 8.359 28.969 1 91.56 143 PHE A O 1
ATOM 1130 N N . ILE A 1 144 ? -1.733 9.633 27.297 1 90 144 ILE A N 1
ATOM 1131 C CA . ILE A 1 144 ? -0.66 10.219 28.094 1 90 144 ILE A CA 1
ATOM 1132 C C . ILE A 1 144 ? -1.254 11.062 29.219 1 90 144 ILE A C 1
ATOM 1134 O O . ILE A 1 144 ? -0.819 10.969 30.375 1 90 144 ILE A O 1
ATOM 1138 N N . ASP A 1 145 ? -2.211 11.875 28.859 1 89.19 145 ASP A N 1
ATOM 1139 C CA . ASP A 1 145 ? -2.873 12.711 29.859 1 89.19 145 ASP A CA 1
ATOM 1140 C C . ASP A 1 145 ? -3.5 11.852 30.953 1 89.19 145 ASP A C 1
ATOM 1142 O O . ASP A 1 145 ? -3.383 12.172 32.156 1 89.19 145 ASP A O 1
ATOM 1146 N N . HIS A 1 146 ? -4.141 10.797 30.594 1 89.5 146 HIS A N 1
ATOM 1147 C CA . HIS A 1 146 ? -4.766 9.898 31.562 1 89.5 146 HIS A CA 1
ATOM 1148 C C . HIS A 1 146 ? -3.719 9.156 32.375 1 89.5 146 HIS A C 1
ATOM 1150 O O . HIS A 1 146 ? -3.924 8.906 33.594 1 89.5 146 HIS A O 1
ATOM 1156 N N . ALA A 1 147 ? -2.676 8.734 31.734 1 90.5 147 ALA A N 1
ATOM 1157 C CA . ALA A 1 147 ? -1.588 8.078 32.469 1 90.5 147 ALA A CA 1
ATOM 1158 C C . ALA A 1 147 ? -1 9 33.531 1 90.5 147 ALA A C 1
ATOM 1160 O O . ALA A 1 147 ? -0.675 8.555 34.625 1 90.5 147 ALA A O 1
ATOM 1161 N N . ASN A 1 148 ? -0.922 10.234 33.125 1 88.81 148 ASN A N 1
ATOM 1162 C CA . ASN A 1 148 ? -0.354 11.219 34.031 1 88.81 148 ASN A CA 1
ATOM 1163 C C . ASN A 1 148 ? -1.299 11.516 35.188 1 88.81 148 ASN A C 1
ATOM 1165 O O . ASN A 1 148 ? -0.854 11.867 36.281 1 88.81 148 ASN A O 1
ATOM 1169 N N . THR A 1 149 ? -2.547 11.305 35 1 86.38 149 THR A N 1
ATOM 1170 C CA . THR A 1 149 ? -3.533 11.688 36.031 1 86.38 149 THR A CA 1
ATOM 1171 C C . THR A 1 149 ? -3.98 10.469 36.812 1 86.38 149 THR A C 1
ATOM 1173 O O . THR A 1 149 ? -4.113 10.547 38.062 1 86.38 149 THR A O 1
ATOM 1176 N N . THR A 1 150 ? -4.18 9.375 36.156 1 84.62 150 THR A N 1
ATOM 1177 C CA . THR A 1 150 ? -4.801 8.234 36.812 1 84.62 150 THR A CA 1
ATOM 1178 C C . THR A 1 150 ? -3.951 6.98 36.656 1 84.62 150 THR A C 1
ATOM 1180 O O . THR A 1 150 ? -4.34 5.898 37.094 1 84.62 150 THR A O 1
ATOM 1183 N N . GLY A 1 151 ? -2.818 7.109 36.031 1 90.12 151 GLY A N 1
ATOM 1184 C CA . GLY A 1 151 ? -2.02 5.945 35.688 1 90.12 151 GLY A CA 1
ATOM 1185 C C . GLY A 1 151 ? -1.365 5.293 36.875 1 90.12 151 GLY A C 1
ATOM 1186 O O . GLY A 1 151 ? -0.992 5.977 37.844 1 90.12 151 GLY A O 1
ATOM 1187 N N . ARG A 1 152 ? -1.381 3.947 36.906 1 91.56 152 ARG A N 1
ATOM 1188 C CA . ARG A 1 152 ? -0.671 3.174 37.938 1 91.56 152 ARG A CA 1
ATOM 1189 C C . ARG A 1 152 ? 0.555 2.488 37.344 1 91.56 152 ARG A C 1
ATOM 1191 O O . ARG A 1 152 ? 0.438 1.703 36.406 1 91.56 152 ARG A O 1
ATOM 1198 N N . GLN A 1 153 ? 1.697 2.82 37.875 1 91.12 153 GLN A N 1
ATOM 1199 C CA . GLN A 1 153 ? 2.943 2.246 37.375 1 91.12 153 GLN A CA 1
ATOM 1200 C C . GLN A 1 153 ? 3.068 0.778 37.781 1 91.12 153 GLN A C 1
ATOM 1202 O O . GLN A 1 153 ? 2.818 0.415 38.906 1 91.12 153 GLN A O 1
ATOM 1207 N N . THR A 1 154 ? 3.27 0.01 36.844 1 89.31 154 THR A N 1
ATOM 1208 C CA . THR A 1 154 ? 3.529 -1.405 37.094 1 89.31 154 THR A CA 1
ATOM 1209 C C . THR A 1 154 ? 4.812 -1.846 36.375 1 89.31 154 THR A C 1
ATOM 1211 O O . THR A 1 154 ? 5.457 -1.05 35.719 1 89.31 154 THR A O 1
ATOM 1214 N N . GLN A 1 155 ? 5.25 -3.145 36.531 1 87.81 155 GLN A N 1
ATOM 1215 C CA . GLN A 1 155 ? 6.445 -3.686 35.906 1 87.81 155 GLN A CA 1
ATOM 1216 C C . GLN A 1 155 ? 6.293 -3.717 34.375 1 87.81 155 GLN A C 1
ATOM 1218 O O . GLN A 1 155 ? 7.277 -3.562 33.656 1 87.81 155 GLN A O 1
ATOM 1223 N N . GLY A 1 156 ? 5.086 -3.816 33.938 1 87.31 156 GLY A N 1
ATOM 1224 C CA . GLY A 1 156 ? 4.848 -3.957 32.531 1 87.31 156 GLY A CA 1
ATOM 1225 C C . GLY A 1 156 ? 4.5 -2.645 31.844 1 87.31 156 GLY A C 1
ATOM 1226 O O . GLY A 1 156 ? 4.199 -2.617 30.641 1 87.31 156 GLY A O 1
ATOM 1227 N N . GLY A 1 157 ? 4.547 -1.583 32.688 1 91.31 157 GLY A N 1
ATOM 1228 C CA . GLY A 1 157 ? 4.176 -0.283 32.156 1 91.31 157 GLY A CA 1
ATOM 1229 C C . GLY A 1 157 ? 3.156 0.445 33 1 91.31 157 GLY A C 1
ATOM 1230 O O . GLY A 1 157 ? 3.018 0.158 34.188 1 91.31 157 GLY A O 1
ATOM 1231 N N . VAL A 1 158 ? 2.598 1.453 32.469 1 93.38 158 VAL A N 1
ATOM 1232 C CA . VAL A 1 158 ? 1.601 2.252 33.188 1 93.38 158 VAL A CA 1
ATOM 1233 C C . VAL A 1 158 ? 0.199 1.752 32.844 1 93.38 158 VAL A C 1
ATOM 1235 O O . VAL A 1 158 ? -0.154 1.636 31.656 1 93.38 158 VAL A O 1
ATOM 1238 N N . ILE A 1 159 ? -0.495 1.37 33.812 1 92.06 159 ILE A N 1
ATOM 1239 C CA . ILE A 1 159 ? -1.874 0.942 33.594 1 92.06 159 ILE A CA 1
ATOM 1240 C C . ILE A 1 159 ? -2.811 2.141 33.719 1 92.06 159 ILE A C 1
ATOM 1242 O O . ILE A 1 159 ? -2.688 2.939 34.656 1 92.06 159 ILE A O 1
ATOM 1246 N N . VAL A 1 160 ? -3.637 2.305 32.688 1 90.69 160 VAL A N 1
ATOM 1247 C CA . VAL A 1 160 ? -4.59 3.406 32.688 1 90.69 160 VAL A CA 1
ATOM 1248 C C . VAL A 1 160 ? -6.012 2.857 32.594 1 90.69 160 VAL A C 1
ATOM 1250 O O . VAL A 1 160 ? -6.293 1.968 31.781 1 90.69 160 VAL A O 1
ATOM 1253 N N . SER A 1 161 ? -6.801 3.26 33.5 1 86.25 161 SER A N 1
ATOM 1254 C CA . SER A 1 161 ? -8.219 2.92 33.438 1 86.25 161 SER A CA 1
ATOM 1255 C C . SER A 1 161 ? -9 3.969 32.625 1 86.25 161 SER A C 1
ATOM 1257 O O . SER A 1 161 ? -9.047 5.137 33.031 1 86.25 161 SER A O 1
ATOM 1259 N N . VAL A 1 162 ? -9.43 3.602 31.484 1 83.25 162 VAL A N 1
ATOM 1260 C CA . VAL A 1 162 ? -10.219 4.496 30.641 1 83.25 162 VAL A CA 1
ATOM 1261 C C . VAL A 1 162 ? -11.672 4.035 30.625 1 83.25 162 VAL A C 1
ATOM 1263 O O . VAL A 1 162 ? -11.992 2.998 30.031 1 83.25 162 VAL A O 1
ATOM 1266 N N . ASP A 1 163 ? -12.531 4.801 31.234 1 82.44 163 ASP A N 1
ATOM 1267 C CA . ASP A 1 163 ? -13.945 4.461 31.312 1 82.44 163 ASP A CA 1
ATOM 1268 C C . ASP A 1 163 ? -14.711 4.996 30.094 1 82.44 163 ASP A C 1
ATOM 1270 O O . ASP A 1 163 ? -15.938 5.117 30.125 1 82.44 163 ASP A O 1
ATOM 1274 N N . PHE A 1 164 ? -14.023 5.371 29.156 1 86.06 164 PHE A N 1
ATOM 1275 C CA . PHE A 1 164 ? -14.648 5.887 27.953 1 86.06 164 PHE A CA 1
ATOM 1276 C C . PHE A 1 164 ? -14.766 4.797 26.891 1 86.06 164 PHE A C 1
ATOM 1278 O O . PHE A 1 164 ? -13.859 3.969 26.75 1 86.06 164 PHE A O 1
ATOM 1285 N N . THR A 1 165 ? -15.867 4.816 26.297 1 86.88 165 THR A N 1
ATOM 1286 C CA . THR A 1 165 ? -15.992 4.016 25.094 1 86.88 165 THR A CA 1
ATOM 1287 C C . THR A 1 165 ? -15.18 4.629 23.953 1 86.88 165 THR A C 1
ATOM 1289 O O . THR A 1 165 ? -14.727 5.773 24.047 1 86.88 165 THR A O 1
ATOM 1292 N N . VAL A 1 166 ? -14.93 3.805 22.938 1 87.56 166 VAL A N 1
ATOM 1293 C CA . VAL A 1 166 ? -14.211 4.309 21.781 1 87.56 166 VAL A CA 1
ATOM 1294 C C . VAL A 1 166 ? -14.938 5.531 21.219 1 87.56 166 VAL A C 1
ATOM 1296 O O . VAL A 1 166 ? -14.297 6.496 20.781 1 87.56 166 VAL A O 1
ATOM 1299 N N . GLU A 1 167 ? -16.219 5.484 21.234 1 87.69 167 GLU A N 1
ATOM 1300 C CA . GLU A 1 167 ? -17.016 6.609 20.75 1 87.69 167 GLU A CA 1
ATOM 1301 C C . GLU A 1 167 ? -16.766 7.859 21.594 1 87.69 167 GLU A C 1
ATOM 1303 O O . GLU A 1 167 ? -16.656 8.961 21.062 1 87.69 167 GLU A O 1
ATOM 1308 N N . GLU A 1 168 ? -16.766 7.676 22.828 1 89 168 GLU A N 1
ATOM 1309 C CA . GLU A 1 168 ? -16.516 8.797 23.734 1 89 168 GLU A CA 1
ATOM 1310 C C . GLU A 1 168 ? -15.117 9.359 23.562 1 89 168 GLU A C 1
ATOM 1312 O O . GLU A 1 168 ? -14.93 10.578 23.562 1 89 168 GLU A O 1
ATOM 1317 N N . ILE A 1 169 ? -14.18 8.484 23.422 1 88.62 169 ILE A N 1
ATOM 1318 C CA . ILE A 1 169 ? -12.82 8.93 23.141 1 88.62 169 ILE A CA 1
ATOM 1319 C C . ILE A 1 169 ? -12.805 9.727 21.844 1 88.62 169 ILE A C 1
ATOM 1321 O O . ILE A 1 169 ? -12.172 10.789 21.766 1 88.62 169 ILE A O 1
ATOM 1325 N N . ALA A 1 170 ? -13.477 9.234 20.875 1 86.94 170 ALA A N 1
ATOM 1326 C CA . ALA A 1 170 ? -13.562 9.898 19.578 1 86.94 170 ALA A CA 1
ATOM 1327 C C . ALA A 1 170 ? -14.078 11.328 19.734 1 86.94 170 ALA A C 1
ATOM 1329 O O . ALA A 1 170 ? -13.508 12.266 19.172 1 86.94 170 ALA A O 1
ATOM 1330 N N . ASN A 1 171 ? -15.062 11.469 20.5 1 84.88 171 ASN A N 1
ATOM 1331 C CA . ASN A 1 171 ? -15.656 12.781 20.75 1 84.88 171 ASN A CA 1
ATOM 1332 C C . ASN A 1 171 ? -14.672 13.719 21.438 1 84.88 171 ASN A C 1
ATOM 1334 O O . ASN A 1 171 ? -14.586 14.906 21.109 1 84.88 171 ASN A O 1
ATOM 1338 N N . LEU A 1 172 ? -13.984 13.188 22.328 1 85.19 172 LEU A N 1
ATOM 1339 C CA . LEU A 1 172 ? -13.055 13.984 23.125 1 85.19 172 LEU A CA 1
ATOM 1340 C C . LEU A 1 172 ? -11.898 14.484 22.266 1 85.19 172 LEU A C 1
ATOM 1342 O O . LEU A 1 172 ? -11.406 15.594 22.469 1 85.19 172 LEU A O 1
ATOM 1346 N N . ILE A 1 173 ? -11.555 13.703 21.328 1 82.38 173 ILE A N 1
ATOM 1347 C CA . ILE A 1 173 ? -10.375 14.078 20.562 1 82.38 173 ILE A CA 1
ATOM 1348 C C . ILE A 1 173 ? -10.805 14.68 19.219 1 82.38 173 ILE A C 1
ATOM 1350 O O . ILE A 1 173 ? -9.961 14.969 18.359 1 82.38 173 ILE A O 1
ATOM 1354 N N . GLY A 1 174 ? -12.016 14.836 19.016 1 78.5 174 GLY A N 1
ATOM 1355 C CA . GLY A 1 174 ? -12.523 15.469 17.812 1 78.5 174 GLY A CA 1
ATOM 1356 C C . GLY A 1 174 ? -12.383 14.602 16.578 1 78.5 174 GLY A C 1
ATOM 1357 O O . GLY A 1 174 ? -11.859 15.039 15.555 1 78.5 174 GLY A O 1
ATOM 1358 N N . SER A 1 175 ? -12.766 13.43 16.641 1 78.81 175 SER A N 1
ATOM 1359 C CA . SER A 1 175 ? -12.672 12.477 15.547 1 78.81 175 SER A CA 1
ATOM 1360 C C . SER A 1 175 ? -13.914 11.586 15.477 1 78.81 175 SER A C 1
ATOM 1362 O O . SER A 1 175 ? -14.859 11.773 16.25 1 78.81 175 SER A O 1
ATOM 1364 N N . SER A 1 176 ? -14.047 10.75 14.484 1 76.19 176 SER A N 1
ATOM 1365 C CA . SER A 1 176 ? -15.133 9.789 14.359 1 76.19 176 SER A CA 1
ATOM 1366 C C . SER A 1 176 ? -14.797 8.477 15.062 1 76.19 176 SER A C 1
ATOM 1368 O O . SER A 1 176 ? -13.625 8.18 15.289 1 76.19 176 SER A O 1
ATOM 1370 N N . ARG A 1 177 ? -15.852 7.77 15.453 1 79.88 177 ARG A N 1
ATOM 1371 C CA . ARG A 1 177 ? -15.688 6.473 16.094 1 79.88 177 ARG A CA 1
ATOM 1372 C C . ARG A 1 177 ? -14.844 5.535 15.234 1 79.88 177 ARG A C 1
ATOM 1374 O O . ARG A 1 177 ? -13.969 4.836 15.742 1 79.88 177 ARG A O 1
ATOM 1381 N N . GLN A 1 178 ? -15.172 5.57 14.008 1 71.69 178 GLN A N 1
ATOM 1382 C CA . GLN A 1 178 ? -14.5 4.66 13.086 1 71.69 178 GLN A CA 1
ATOM 1383 C C . GLN A 1 178 ? -13.016 4.984 12.984 1 71.69 178 GLN A C 1
ATOM 1385 O O . GLN A 1 178 ? -12.172 4.09 13.086 1 71.69 178 GLN A O 1
ATOM 1390 N N . THR A 1 179 ? -12.812 6.227 12.844 1 72.88 179 THR A N 1
ATOM 1391 C CA . THR A 1 179 ? -11.422 6.668 12.727 1 72.88 179 THR A CA 1
ATOM 1392 C C . THR A 1 179 ? -10.664 6.43 14.031 1 72.88 179 THR A C 1
ATOM 1394 O O . THR A 1 179 ? -9.523 5.973 14.016 1 72.88 179 THR A O 1
ATOM 1397 N N . THR A 1 180 ? -11.367 6.758 15.055 1 82.62 180 THR A N 1
ATOM 1398 C CA . THR A 1 180 ? -10.758 6.578 16.359 1 82.62 180 THR A CA 1
ATOM 1399 C C . THR A 1 180 ? -10.477 5.105 16.641 1 82.62 180 THR A C 1
ATOM 1401 O O . THR A 1 180 ? -9.398 4.75 17.109 1 82.62 180 THR A O 1
ATOM 1404 N N . SER A 1 181 ? -11.398 4.316 16.281 1 83.69 181 SER A N 1
ATOM 1405 C CA . SER A 1 181 ? -11.234 2.883 16.484 1 83.69 181 SER A CA 1
ATOM 1406 C C . SER A 1 181 ? -10.039 2.35 15.711 1 83.69 181 SER A C 1
ATOM 1408 O O . SER A 1 181 ? -9.203 1.626 16.25 1 83.69 181 SER A O 1
ATOM 1410 N N . THR A 1 182 ? -9.984 2.738 14.516 1 75.69 182 THR A N 1
ATOM 1411 C CA . THR A 1 182 ? -8.906 2.273 13.648 1 75.69 182 THR A CA 1
ATOM 1412 C C . THR A 1 182 ? -7.551 2.766 14.156 1 75.69 182 THR A C 1
ATOM 1414 O O . THR A 1 182 ? -6.582 2.008 14.18 1 75.69 182 THR A O 1
ATOM 1417 N N . ALA A 1 183 ? -7.508 3.994 14.5 1 81.56 183 ALA A N 1
ATOM 1418 C CA . ALA A 1 183 ? -6.266 4.586 15 1 81.56 183 ALA A CA 1
ATOM 1419 C C . ALA A 1 183 ? -5.84 3.936 16.312 1 81.56 183 ALA A C 1
ATOM 1421 O O . ALA A 1 183 ? -4.656 3.646 16.516 1 81.56 183 ALA A O 1
ATOM 1422 N N . LEU A 1 184 ? -6.816 3.738 17.172 1 88.12 184 LEU A N 1
ATOM 1423 C CA . LEU A 1 184 ? -6.531 3.1 18.453 1 88.12 184 LEU A CA 1
ATOM 1424 C C . LEU A 1 184 ? -6.02 1.678 18.25 1 88.12 184 LEU A C 1
ATOM 1426 O O . LEU A 1 184 ? -5.039 1.271 18.875 1 88.12 184 LEU A O 1
ATOM 1430 N N . ASN A 1 185 ? -6.656 1.009 17.375 1 82.94 185 ASN A N 1
ATOM 1431 C CA . ASN A 1 185 ? -6.23 -0.353 17.078 1 82.94 185 ASN A CA 1
ATOM 1432 C C . ASN A 1 185 ? -4.816 -0.382 16.5 1 82.94 185 ASN A C 1
ATOM 1434 O O . ASN A 1 185 ? -4.039 -1.292 16.797 1 82.94 185 ASN A O 1
ATOM 1438 N N . SER A 1 186 ? -4.566 0.546 15.711 1 80.25 186 SER A N 1
ATOM 1439 C CA . SER A 1 186 ? -3.219 0.646 15.156 1 80.25 186 SER A CA 1
ATOM 1440 C C . SER A 1 186 ? -2.188 0.864 16.266 1 80.25 186 SER A C 1
ATOM 1442 O O . SER A 1 186 ? -1.13 0.23 16.266 1 80.25 186 SER A O 1
ATOM 1444 N N . LEU A 1 187 ? -2.453 1.723 17.203 1 85.75 187 LEU A N 1
ATOM 1445 C CA . LEU A 1 187 ? -1.561 1.984 18.328 1 85.75 187 LEU A CA 1
ATOM 1446 C C . LEU A 1 187 ? -1.357 0.726 19.172 1 85.75 187 LEU A C 1
ATOM 1448 O O . LEU A 1 187 ? -0.254 0.472 19.656 1 85.75 187 LEU A O 1
ATOM 1452 N N . ILE A 1 188 ? -2.43 -0.059 19.266 1 87.44 188 ILE A N 1
ATOM 1453 C CA . ILE A 1 188 ? -2.375 -1.302 20.016 1 87.44 188 ILE A CA 1
ATOM 1454 C C . ILE A 1 188 ? -1.515 -2.322 19.281 1 87.44 188 ILE A C 1
ATOM 1456 O O . ILE A 1 188 ? -0.626 -2.941 19.875 1 87.44 188 ILE A O 1
ATOM 1460 N N . LYS A 1 189 ? -1.759 -2.406 18.031 1 80.19 189 LYS A N 1
ATOM 1461 C CA . LYS A 1 189 ? -1.008 -3.352 17.203 1 80.19 189 LYS A CA 1
ATOM 1462 C C . LYS A 1 189 ? 0.481 -3.016 17.203 1 80.19 189 LYS A C 1
ATOM 1464 O O . LYS A 1 189 ? 1.326 -3.912 17.203 1 80.19 189 LYS A O 1
ATOM 1469 N N . GLU A 1 190 ? 0.798 -1.793 17.219 1 77.56 190 GLU A N 1
ATOM 1470 C CA . GLU A 1 190 ? 2.178 -1.317 17.172 1 77.56 190 GLU A CA 1
ATOM 1471 C C . GLU A 1 190 ? 2.828 -1.385 18.562 1 77.56 190 GLU A C 1
ATOM 1473 O O . GLU A 1 190 ? 4.027 -1.136 18.688 1 77.56 190 GLU A O 1
ATOM 1478 N N . GLY A 1 191 ? 2.043 -1.666 19.562 1 86.94 191 GLY A N 1
ATOM 1479 C CA . GLY A 1 191 ? 2.58 -1.909 20.891 1 86.94 191 GLY A CA 1
ATOM 1480 C C . GLY A 1 191 ? 2.66 -0.655 21.75 1 86.94 191 GLY A C 1
ATOM 1481 O O . GLY A 1 191 ? 3.254 -0.667 22.828 1 86.94 191 GLY A O 1
ATOM 1482 N N . TYR A 1 192 ? 2.121 0.429 21.266 1 88.81 192 TYR A N 1
ATOM 1483 C CA . TYR A 1 192 ? 2.125 1.659 22.047 1 88.81 192 TYR A CA 1
ATOM 1484 C C . TYR A 1 192 ? 1.151 1.564 23.219 1 88.81 192 TYR A C 1
ATOM 1486 O O . TYR A 1 192 ? 1.388 2.145 24.266 1 88.81 192 TYR A O 1
ATOM 1494 N N . ILE A 1 193 ? 0.046 0.869 23 1 91.62 193 ILE A N 1
ATOM 1495 C CA . ILE A 1 193 ? -1.029 0.681 23.953 1 91.62 193 ILE A CA 1
ATOM 1496 C C . ILE A 1 193 ? -1.481 -0.778 23.953 1 91.62 193 ILE A C 1
ATOM 1498 O O . ILE A 1 193 ? -1.428 -1.445 22.922 1 91.62 193 ILE A O 1
ATOM 1502 N N . SER A 1 194 ? -1.687 -1.302 25.047 1 91.88 194 SER A N 1
ATOM 1503 C CA . SER A 1 194 ? -2.264 -2.639 25.141 1 91.88 194 SER A CA 1
ATOM 1504 C C . SER A 1 194 ? -3.596 -2.611 25.891 1 91.88 194 SER A C 1
ATOM 1506 O O . SER A 1 194 ? -3.729 -1.93 26.906 1 91.88 194 SER A O 1
ATOM 1508 N N . ARG A 1 195 ? -4.535 -3.27 25.328 1 88.06 195 ARG A N 1
ATOM 1509 C CA . ARG A 1 195 ? -5.852 -3.334 25.953 1 88.06 195 ARG A CA 1
ATOM 1510 C C . ARG A 1 195 ? -5.973 -4.57 26.844 1 88.06 195 ARG A C 1
ATOM 1512 O O . ARG A 1 195 ? -5.691 -5.688 26.406 1 88.06 195 ARG A O 1
ATOM 1519 N N . GLN A 1 196 ? -6.141 -4.375 28.172 1 80.88 196 GLN A N 1
ATOM 1520 C CA . GLN A 1 196 ? -6.309 -5.449 29.141 1 80.88 196 GLN A CA 1
ATOM 1521 C C . GLN A 1 196 ? -7.758 -5.551 29.609 1 80.88 196 GLN A C 1
ATOM 1523 O O . GLN A 1 196 ? -8.117 -5.004 30.656 1 80.88 196 GLN A O 1
ATOM 1528 N N . GLY A 1 197 ? -8.609 -6.02 28.906 1 72.69 197 GLY A N 1
ATOM 1529 C CA . GLY A 1 197 ? -10 -6.133 29.312 1 72.69 197 GLY A CA 1
ATOM 1530 C C . GLY A 1 197 ? -10.797 -4.871 29.047 1 72.69 197 GLY A C 1
ATOM 1531 O O . GLY A 1 197 ? -1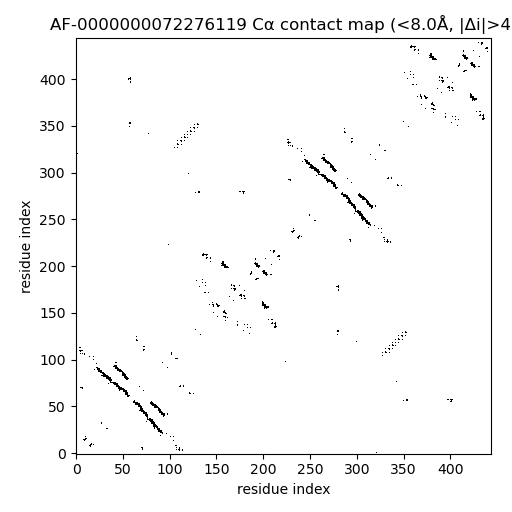0.336 -3.969 28.359 1 72.69 197 GLY A O 1
ATOM 1532 N N . ARG A 1 198 ? -12.016 -4.84 29.562 1 71.5 198 ARG A N 1
ATOM 1533 C CA . ARG A 1 198 ? -12.906 -3.715 29.328 1 71.5 198 ARG A CA 1
ATOM 1534 C C . ARG A 1 198 ? -12.453 -2.48 30.094 1 71.5 198 ARG A C 1
ATOM 1536 O O . ARG A 1 198 ? -12.383 -2.504 31.328 1 71.5 198 ARG A O 1
ATOM 1543 N N . GLY A 1 199 ? -12.07 -1.426 29.406 1 76.94 199 GLY A N 1
ATOM 1544 C CA . GLY A 1 199 ? -11.797 -0.128 30 1 76.94 199 GLY A CA 1
ATOM 1545 C C . GLY A 1 199 ? -10.391 -0.017 30.562 1 76.94 199 GLY A C 1
ATOM 1546 O O . GLY A 1 199 ? -10.031 1.005 31.156 1 76.94 199 GLY A O 1
ATOM 1547 N N . HIS A 1 200 ? -9.594 -1.092 30.516 1 86 200 HIS A N 1
ATOM 1548 C CA . HIS A 1 200 ? -8.234 -1.043 31.047 1 86 200 HIS A CA 1
ATOM 1549 C C . HIS A 1 200 ? -7.199 -1.155 29.938 1 86 200 HIS A C 1
ATOM 1551 O O . HIS A 1 200 ? -7.258 -2.07 29.125 1 86 200 HIS A O 1
ATOM 1557 N N . TYR A 1 201 ? -6.336 -0.151 29.906 1 91.62 201 TYR A N 1
ATOM 1558 C CA . TYR A 1 201 ? -5.258 -0.114 28.922 1 91.62 201 TYR A CA 1
ATOM 1559 C C . TYR A 1 201 ? -3.898 -0.055 29.609 1 91.62 201 TYR A C 1
ATOM 1561 O O . TYR A 1 201 ? -3.777 0.478 30.719 1 91.62 201 TYR A O 1
ATOM 1569 N N . THR A 1 202 ? -2.943 -0.684 29.078 1 92.44 202 THR A N 1
ATOM 1570 C CA . THR A 1 202 ? -1.562 -0.6 29.547 1 92.44 202 THR A CA 1
ATOM 1571 C C . THR A 1 202 ? -0.688 0.116 28.531 1 92.44 202 THR A C 1
ATOM 1573 O O . THR A 1 202 ? -0.805 -0.129 27.328 1 92.44 202 THR A O 1
ATOM 1576 N N . ILE A 1 203 ? 0.109 1.002 28.984 1 93.94 203 ILE A N 1
ATOM 1577 C CA . ILE A 1 203 ? 1.124 1.681 28.188 1 93.94 203 ILE A CA 1
ATOM 1578 C C . ILE A 1 203 ? 2.508 1.141 28.531 1 93.94 203 ILE A C 1
ATOM 1580 O O . ILE A 1 203 ? 3.084 1.519 29.562 1 93.94 203 ILE A O 1
ATOM 1584 N N . PRO A 1 204 ? 3.02 0.267 27.766 1 92.69 204 PRO A N 1
ATOM 1585 C CA . PRO A 1 204 ? 4.281 -0.39 28.109 1 92.69 204 PRO A CA 1
ATOM 1586 C C . PRO A 1 204 ? 5.438 0.596 28.266 1 92.69 204 PRO A C 1
ATOM 1588 O O . PRO A 1 204 ? 6.305 0.414 29.125 1 92.69 204 PRO A O 1
ATOM 1591 N N . ASN A 1 205 ? 5.523 1.597 27.422 1 90.94 205 ASN A N 1
ATOM 1592 C CA . ASN A 1 205 ? 6.582 2.602 27.422 1 90.94 205 ASN A CA 1
ATOM 1593 C C . ASN A 1 205 ? 6.027 4.004 27.203 1 90.94 205 ASN A C 1
ATOM 1595 O O . ASN A 1 205 ? 5.762 4.391 26.062 1 90.94 205 ASN A O 1
ATOM 1599 N N . LEU A 1 206 ? 5.914 4.723 28.25 1 89 206 LEU A N 1
ATOM 1600 C CA . LEU A 1 206 ? 5.297 6.047 28.188 1 89 206 LEU A CA 1
ATOM 1601 C C . LEU A 1 206 ? 6.148 7.008 27.375 1 89 206 LEU A C 1
ATOM 1603 O O . LEU A 1 206 ? 5.613 7.859 26.656 1 89 206 LEU A O 1
ATOM 1607 N N . VAL A 1 207 ? 7.422 6.875 27.469 1 85.38 207 VAL A N 1
ATOM 1608 C CA . VAL A 1 207 ? 8.336 7.734 26.719 1 85.38 207 VAL A CA 1
ATOM 1609 C C . VAL A 1 207 ? 8.148 7.527 25.219 1 85.38 207 VAL A C 1
ATOM 1611 O O . VAL A 1 207 ? 8.086 8.492 24.453 1 85.38 207 VAL A O 1
ATOM 1614 N N . ARG A 1 208 ? 8 6.305 24.875 1 85.44 208 ARG A N 1
ATOM 1615 C CA . ARG A 1 208 ? 7.797 5.965 23.484 1 85.44 208 ARG A CA 1
ATOM 1616 C C . ARG A 1 208 ? 6.469 6.516 22.969 1 85.44 208 ARG A C 1
ATOM 1618 O O . ARG A 1 208 ? 6.383 6.98 21.828 1 85.44 208 ARG A O 1
ATOM 1625 N N . LEU A 1 209 ? 5.473 6.414 23.781 1 88.62 209 LEU A N 1
ATOM 1626 C CA . LEU A 1 209 ? 4.16 6.918 23.391 1 88.62 209 LEU A CA 1
ATOM 1627 C C . LEU A 1 209 ? 4.184 8.43 23.234 1 88.62 209 LEU A C 1
ATOM 1629 O O . LEU A 1 209 ? 3.551 8.977 22.328 1 88.62 209 LEU A O 1
ATOM 1633 N N . LYS A 1 210 ? 4.898 9.133 24.078 1 83.19 210 LYS A N 1
ATOM 1634 C CA . LYS A 1 210 ? 5.02 10.586 24 1 83.19 210 LYS A CA 1
ATOM 1635 C C . LYS A 1 210 ? 5.715 11.008 22.703 1 83.19 210 LYS A C 1
ATOM 1637 O O . LYS A 1 210 ? 5.316 11.984 22.062 1 83.19 210 LYS A O 1
ATOM 1642 N N . ALA A 1 211 ? 6.684 10.258 22.375 1 77.69 211 ALA A N 1
ATOM 1643 C CA . ALA A 1 211 ? 7.387 10.531 21.125 1 77.69 211 ALA A CA 1
ATOM 1644 C C . ALA A 1 211 ? 6.453 10.391 19.922 1 77.69 211 ALA A C 1
ATOM 1646 O O . ALA A 1 211 ? 6.523 11.18 18.984 1 77.69 211 ALA A O 1
ATOM 1647 N N . ALA A 1 212 ? 5.629 9.383 20.078 1 72.31 212 ALA A N 1
ATOM 1648 C CA . ALA A 1 212 ? 4.656 9.156 19.016 1 72.31 212 ALA A CA 1
ATOM 1649 C C . ALA A 1 212 ? 3.646 10.297 18.938 1 72.31 212 ALA A C 1
ATOM 1651 O O . ALA A 1 212 ? 3.215 10.688 17.859 1 72.31 212 ALA A O 1
ATOM 1652 N N . ALA A 1 213 ? 3.25 10.75 20.062 1 72.56 213 ALA A N 1
ATOM 1653 C CA . ALA A 1 213 ? 2.297 11.852 20.125 1 72.56 213 ALA A CA 1
ATOM 1654 C C . ALA A 1 213 ? 2.889 13.133 19.547 1 72.56 213 ALA A C 1
ATOM 1656 O O . ALA A 1 213 ? 2.18 13.922 18.906 1 72.56 213 ALA A O 1
ATOM 1657 N N . ASP A 1 214 ? 4.184 13.391 19.812 1 63.31 214 ASP A N 1
ATOM 1658 C CA . ASP A 1 214 ? 4.859 14.602 19.375 1 63.31 214 ASP A CA 1
ATOM 1659 C C . ASP A 1 214 ? 5.242 14.508 17.891 1 63.31 214 ASP A C 1
ATOM 1661 O O . ASP A 1 214 ? 5.605 15.508 17.266 1 63.31 214 ASP A O 1
ATOM 1665 N N . GLY A 1 215 ? 4.852 13.43 17.266 1 57.94 215 GLY A N 1
ATOM 1666 C CA . GLY A 1 215 ? 5.273 13.25 15.891 1 57.94 215 GLY A CA 1
ATOM 1667 C C . GLY A 1 215 ? 6.754 12.938 15.75 1 57.94 215 GLY A C 1
ATOM 1668 O O . GLY A 1 215 ? 7.309 13.016 14.656 1 57.94 215 GLY A O 1
ATOM 1669 N N . ASP A 1 216 ? 7.578 12.82 16.891 1 49.88 216 ASP A N 1
ATOM 1670 C CA . ASP A 1 216 ? 9.023 12.633 16.922 1 49.88 216 ASP A CA 1
ATOM 1671 C C . ASP A 1 216 ? 9.383 11.156 16.766 1 49.88 216 ASP A C 1
ATOM 1673 O O . ASP A 1 216 ? 8.742 10.289 17.359 1 49.88 216 ASP A O 1
ATOM 1677 N N . ARG A 1 217 ? 9.492 10.57 15.727 1 42.69 217 ARG A N 1
ATOM 1678 C CA . ARG A 1 217 ? 9.984 9.203 15.617 1 42.69 217 ARG A CA 1
ATOM 1679 C C . ARG A 1 217 ? 11.273 9.016 16.406 1 42.69 217 ARG A C 1
ATOM 1681 O O . ARG A 1 217 ? 12.242 9.75 16.203 1 42.69 217 ARG A O 1
ATOM 1688 N N . ASP A 1 218 ? 11.258 8.523 17.547 1 37.78 218 ASP A N 1
ATOM 1689 C CA . ASP A 1 218 ? 12.422 8.172 18.344 1 37.78 218 ASP A CA 1
ATOM 1690 C C . ASP A 1 218 ? 13.305 7.152 17.625 1 37.78 218 ASP A C 1
ATOM 1692 O O . ASP A 1 218 ? 12.805 6.137 17.125 1 37.78 218 ASP A O 1
ATOM 1696 N N . ASP A 1 219 ? 14.438 7.555 16.875 1 34.78 219 ASP A N 1
ATOM 1697 C CA . ASP A 1 219 ? 15.641 6.766 16.625 1 34.78 219 ASP A CA 1
ATOM 1698 C C . ASP A 1 219 ? 16.016 5.957 17.875 1 34.78 219 ASP A C 1
ATOM 1700 O O . ASP A 1 219 ? 16.578 6.496 18.828 1 34.78 219 ASP A O 1
ATOM 1704 N N . ASP A 1 220 ? 15.359 5.141 18.406 1 34 220 ASP A N 1
ATOM 1705 C CA . ASP A 1 220 ? 16.016 4.332 19.422 1 34 220 ASP A CA 1
ATOM 1706 C C . ASP A 1 220 ? 17.312 3.727 18.906 1 34 220 ASP A C 1
ATOM 1708 O O . ASP A 1 220 ? 17.281 2.707 18.203 1 34 220 ASP A O 1
ATOM 1712 N N . ASP A 1 221 ? 18.297 4.473 18.438 1 29.7 221 ASP A N 1
ATOM 1713 C CA . ASP A 1 221 ? 19.688 4.051 18.469 1 29.7 221 ASP A CA 1
ATOM 1714 C C . ASP A 1 221 ? 20.109 3.594 19.875 1 29.7 221 ASP A C 1
ATOM 1716 O O . ASP A 1 221 ? 21.281 3.311 20.125 1 29.7 221 ASP A O 1
ATOM 1720 N N . ASP A 1 222 ? 19.453 3.758 21.047 1 26.19 222 ASP A N 1
ATOM 1721 C CA . ASP A 1 222 ? 20.344 3.109 22 1 26.19 222 ASP A CA 1
ATOM 1722 C C . ASP A 1 222 ? 20.328 1.592 21.828 1 26.19 222 ASP A C 1
ATOM 1724 O O . ASP A 1 222 ? 19.281 0.998 21.609 1 26.19 222 ASP A O 1
ATOM 1728 N N . MET B 1 1 ? 4.539 -7.156 -20.328 1 32.44 1 MET B N 1
ATOM 1729 C CA . MET B 1 1 ? 3.523 -7.062 -19.281 1 32.44 1 MET B CA 1
ATOM 1730 C C . MET B 1 1 ? 2.68 -8.336 -19.234 1 32.44 1 MET B C 1
ATOM 1732 O O . MET B 1 1 ? 2.217 -8.82 -20.266 1 32.44 1 MET B O 1
ATOM 1736 N N . PRO B 1 2 ? 2.979 -9.195 -18.281 1 40.09 2 PRO B N 1
ATOM 1737 C CA . PRO B 1 2 ? 2.174 -10.422 -18.375 1 40.09 2 PRO B CA 1
ATOM 1738 C C . PRO B 1 2 ? 0.721 -10.141 -18.766 1 40.09 2 PRO B C 1
ATOM 1740 O O . PRO B 1 2 ? 0.21 -9.047 -18.5 1 40.09 2 PRO B O 1
ATOM 1743 N N . PRO B 1 3 ? 0.27 -10.82 -19.75 1 41.69 3 PRO B N 1
ATOM 1744 C CA . PRO B 1 3 ? -1.125 -10.594 -20.141 1 41.69 3 PRO B CA 1
ATOM 1745 C C . PRO B 1 3 ? -2.049 -10.406 -18.938 1 41.69 3 PRO B C 1
ATOM 1747 O O . PRO B 1 3 ? -1.77 -10.922 -17.844 1 41.69 3 PRO B O 1
ATOM 1750 N N . ARG B 1 4 ? -2.68 -9.281 -18.922 1 44.16 4 ARG B N 1
ATOM 1751 C CA . ARG B 1 4 ? -3.717 -8.977 -17.953 1 44.16 4 ARG B CA 1
ATOM 1752 C C . ARG B 1 4 ? -4.59 -10.203 -17.672 1 44.16 4 ARG B C 1
ATOM 1754 O O . ARG B 1 4 ? -4.98 -10.906 -18.609 1 44.16 4 ARG B O 1
ATOM 1761 N N . PHE B 1 5 ? -4.359 -10.805 -16.625 1 47.31 5 PHE B N 1
ATOM 1762 C CA . PHE B 1 5 ? -5.25 -11.906 -16.281 1 47.31 5 PHE B CA 1
ATOM 1763 C C . PHE B 1 5 ? -6.695 -11.547 -16.609 1 47.31 5 PHE B C 1
ATOM 1765 O O . PHE B 1 5 ? -7.191 -10.5 -16.188 1 47.31 5 PHE B O 1
ATOM 1772 N N . ASN B 1 6 ? -7.109 -11.945 -17.719 1 52.31 6 ASN B N 1
ATOM 1773 C CA . ASN B 1 6 ? -8.516 -11.836 -18.078 1 52.31 6 ASN B CA 1
ATOM 1774 C C . ASN B 1 6 ? -9.328 -13.016 -17.547 1 52.31 6 ASN B C 1
ATOM 1776 O O . ASN B 1 6 ? -9.148 -14.148 -18 1 52.31 6 ASN B O 1
ATOM 1780 N N . ILE B 1 7 ? -9.953 -12.789 -16.469 1 54.81 7 ILE B N 1
ATOM 1781 C CA . ILE B 1 7 ? -10.812 -13.797 -15.875 1 54.81 7 ILE B CA 1
ATOM 1782 C C . ILE B 1 7 ? -11.672 -14.453 -16.953 1 54.81 7 ILE B C 1
ATOM 1784 O O . ILE B 1 7 ? -12.039 -15.625 -16.828 1 54.81 7 ILE B O 1
ATOM 1788 N N . ALA B 1 8 ? -11.961 -13.609 -17.969 1 55.69 8 ALA B N 1
ATOM 1789 C CA . ALA B 1 8 ? -12.766 -14.18 -19.031 1 55.69 8 ALA B CA 1
ATOM 1790 C C . ALA B 1 8 ? -12.109 -15.43 -19.609 1 55.69 8 ALA B C 1
ATOM 1792 O O . ALA B 1 8 ? -12.797 -16.391 -19.984 1 55.69 8 ALA B O 1
ATOM 1793 N N . ASN B 1 9 ? -10.867 -15.305 -19.688 1 57.16 9 ASN B N 1
ATOM 1794 C CA . ASN B 1 9 ? -10.219 -16.484 -20.266 1 57.16 9 ASN B CA 1
ATOM 1795 C C . ASN B 1 9 ? -10.344 -17.688 -19.344 1 57.16 9 ASN B C 1
ATOM 1797 O O . ASN B 1 9 ? -10.453 -18.828 -19.828 1 57.16 9 ASN B O 1
ATOM 1801 N N . VAL B 1 10 ? -10.266 -17.438 -18.125 1 54.5 10 VAL B N 1
ATOM 1802 C CA . VAL B 1 10 ? -10.438 -18.531 -17.172 1 54.5 10 VAL B CA 1
ATOM 1803 C C . VAL B 1 10 ? -11.898 -18.984 -17.172 1 54.5 10 VAL B C 1
ATOM 1805 O O . VAL B 1 10 ? -12.18 -20.188 -17.203 1 54.5 10 VAL B O 1
ATOM 1808 N N . LEU B 1 11 ? -12.703 -17.938 -17.281 1 55.19 11 LEU B N 1
ATOM 1809 C CA . LEU B 1 11 ? -14.125 -18.266 -17.25 1 55.19 11 LEU B CA 1
ATOM 1810 C C . LEU B 1 11 ? -14.523 -19.031 -18.516 1 55.19 11 LEU B C 1
ATOM 1812 O O . LEU B 1 11 ? -15.445 -19.844 -18.484 1 55.19 11 LEU B O 1
ATOM 1816 N N . LEU B 1 12 ? -13.82 -18.625 -19.484 1 54.53 12 LEU B N 1
ATOM 1817 C CA . LEU B 1 12 ? -14.219 -19.25 -20.75 1 54.53 12 LEU B CA 1
ATOM 1818 C C . LEU B 1 12 ? -13.5 -20.578 -20.953 1 54.53 12 LEU B C 1
ATOM 1820 O O . LEU B 1 12 ? -13.812 -21.312 -21.891 1 54.53 12 LEU B O 1
ATOM 1824 N N . SER B 1 13 ? -12.547 -20.719 -20.156 1 56.78 13 SER B N 1
ATOM 1825 C CA . SER B 1 13 ? -11.875 -22 -20.344 1 56.78 13 SER B CA 1
ATOM 1826 C C . SER B 1 13 ? -12.711 -23.141 -19.781 1 56.78 13 SER B C 1
ATOM 1828 O O . SER B 1 13 ? -13.539 -22.938 -18.891 1 56.78 13 SER B O 1
ATOM 1830 N N . PRO B 1 14 ? -12.711 -24.25 -20.531 1 57.12 14 PRO B N 1
ATOM 1831 C CA . PRO B 1 14 ? -13.422 -25.422 -20 1 57.12 14 PRO B CA 1
ATOM 1832 C C . PRO B 1 14 ? -13.227 -25.625 -18.5 1 57.12 14 PRO B C 1
ATOM 1834 O O . PRO B 1 14 ? -14.148 -26.047 -17.812 1 57.12 14 PRO B O 1
ATOM 1837 N N . ASP B 1 15 ? -12.109 -25.219 -18.078 1 57.97 15 ASP B N 1
ATOM 1838 C CA . ASP B 1 15 ? -11.75 -25.359 -16.672 1 57.97 15 ASP B CA 1
ATOM 1839 C C . ASP B 1 15 ? -12.359 -24.234 -15.828 1 57.97 15 ASP B C 1
ATOM 1841 O O . ASP B 1 15 ? -12.461 -24.359 -14.602 1 57.97 15 ASP B O 1
ATOM 1845 N N . GLY B 1 16 ? -12.797 -23.266 -16.547 1 58.66 16 GLY B N 1
ATOM 1846 C CA . GLY B 1 16 ? -13.367 -22.109 -15.891 1 58.66 16 GLY B CA 1
ATOM 1847 C C . GLY B 1 16 ? -14.711 -22.391 -15.242 1 58.66 16 GLY B C 1
ATOM 1848 O O . GLY B 1 16 ? -14.961 -21.969 -14.109 1 58.66 16 GLY B O 1
ATOM 1849 N N . GLU B 1 17 ? -15.562 -23.031 -16.109 1 60.69 17 GLU B N 1
ATOM 1850 C CA . GLU B 1 17 ? -16.875 -23.391 -15.555 1 60.69 17 GLU B CA 1
ATOM 1851 C C . GLU B 1 17 ? -16.719 -24.234 -14.297 1 60.69 17 GLU B C 1
ATOM 1853 O O . GLU B 1 17 ? -17.484 -24.078 -13.336 1 60.69 17 GLU B O 1
ATOM 1858 N N . THR B 1 18 ? -15.727 -25.031 -14.305 1 69.5 18 THR B N 1
ATOM 1859 C CA . THR B 1 18 ? -15.5 -25.906 -13.148 1 69.5 18 THR B CA 1
ATOM 1860 C C . THR B 1 18 ? -14.898 -25.109 -11.992 1 69.5 18 THR B C 1
ATOM 1862 O O . THR B 1 18 ? -15.102 -25.453 -10.828 1 69.5 18 THR B O 1
ATOM 1865 N N . PHE B 1 19 ? -14.484 -24.047 -12.367 1 73.19 19 PHE B N 1
ATOM 1866 C CA . PHE B 1 19 ? -13.789 -23.266 -11.352 1 73.19 19 PHE B CA 1
ATOM 1867 C C . PHE B 1 19 ? -14.781 -22.641 -10.375 1 73.19 19 PHE B C 1
ATOM 1869 O O . PHE B 1 19 ? -14.547 -22.609 -9.172 1 73.19 19 PHE B O 1
ATOM 1876 N N . PHE B 1 20 ? -15.852 -22.25 -10.906 1 80.06 20 PHE B N 1
ATOM 1877 C CA . PHE B 1 20 ? -16.766 -21.516 -10.047 1 80.06 20 PHE B CA 1
ATOM 1878 C C . PHE B 1 20 ? -17.688 -22.469 -9.305 1 80.06 20 PHE B C 1
ATOM 1880 O O . PHE B 1 20 ? -18.578 -22.031 -8.57 1 80.06 20 PHE B O 1
ATOM 1887 N N . ARG B 1 21 ? -17.312 -23.719 -9.586 1 79.81 21 ARG B N 1
ATOM 1888 C CA . ARG B 1 21 ? -18.062 -24.672 -8.766 1 79.81 21 ARG B CA 1
ATOM 1889 C C . ARG B 1 21 ? -17.719 -24.516 -7.289 1 79.81 21 ARG B C 1
ATOM 1891 O O . ARG B 1 21 ? -16.547 -24.547 -6.91 1 79.81 21 ARG B O 1
ATOM 1898 N N . GLY B 1 22 ? -18.656 -24.141 -6.434 1 83.06 22 GLY B N 1
ATOM 1899 C CA . GLY B 1 22 ? -18.422 -23.938 -5.012 1 83.06 22 GLY B CA 1
ATOM 1900 C C . GLY B 1 22 ? -18.453 -22.469 -4.617 1 83.06 22 GLY B C 1
ATOM 1901 O O . GLY B 1 22 ? -18.422 -22.141 -3.428 1 83.06 22 GLY B O 1
ATOM 1902 N N . PHE B 1 23 ? -18.484 -21.75 -5.719 1 88.62 23 PHE B N 1
ATOM 1903 C CA . PHE B 1 23 ? -18.594 -20.328 -5.438 1 88.62 23 PHE B CA 1
ATOM 1904 C C . PHE B 1 23 ? -20.047 -19.906 -5.289 1 88.62 23 PHE B C 1
ATOM 1906 O O . PHE B 1 23 ? -20.922 -20.438 -5.984 1 88.62 23 PHE B O 1
ATOM 1913 N N . ARG B 1 24 ? -20.281 -19.031 -4.391 1 92 24 ARG B N 1
ATOM 1914 C CA . ARG B 1 24 ? -21.609 -18.453 -4.23 1 92 24 ARG B CA 1
ATOM 1915 C C . ARG B 1 24 ? -21.719 -17.125 -4.996 1 92 24 ARG B C 1
ATOM 1917 O O . ARG B 1 24 ? -20.781 -16.344 -5.02 1 92 24 ARG B O 1
ATOM 1924 N N . SER B 1 25 ? -22.859 -16.969 -5.641 1 93 25 SER B N 1
ATOM 1925 C CA . SER B 1 25 ? -23.094 -15.75 -6.398 1 93 25 SER B CA 1
ATOM 1926 C C . SER B 1 25 ? -23.797 -14.703 -5.547 1 93 25 SER B C 1
ATOM 1928 O O . SER B 1 25 ? -24.703 -15.023 -4.777 1 93 25 SER B O 1
ATOM 1930 N N . LYS B 1 26 ? -23.344 -13.508 -5.598 1 94.5 26 LYS B N 1
ATOM 1931 C CA . LYS B 1 26 ? -23.969 -12.375 -4.922 1 94.5 26 LYS B CA 1
ATOM 1932 C C . LYS B 1 26 ? -24.047 -11.164 -5.848 1 94.5 26 LYS B C 1
ATOM 1934 O O . LYS B 1 26 ? -23.125 -10.906 -6.625 1 94.5 26 LYS B O 1
ATOM 1939 N N . ILE B 1 27 ? -25.141 -10.492 -5.809 1 97 27 ILE B N 1
ATOM 1940 C CA . ILE B 1 27 ? -25.328 -9.266 -6.574 1 97 27 ILE B CA 1
ATOM 1941 C C . ILE B 1 27 ? -25.422 -8.07 -5.625 1 97 27 ILE B C 1
ATOM 1943 O O . ILE B 1 27 ? -26.125 -8.125 -4.621 1 97 27 ILE B O 1
ATOM 1947 N N . HIS B 1 28 ? -24.688 -7.062 -5.93 1 97.19 28 HIS B N 1
ATOM 1948 C CA . HIS B 1 28 ? -24.656 -5.84 -5.137 1 97.19 28 HIS B CA 1
ATOM 1949 C C . HIS B 1 28 ? -25.125 -4.641 -5.953 1 97.19 28 HIS B C 1
ATOM 1951 O O . HIS B 1 28 ? -24.656 -4.426 -7.074 1 97.19 28 HIS B O 1
ATOM 1957 N N . ALA B 1 29 ? -26 -3.9 -5.344 1 97.62 29 ALA B N 1
ATOM 1958 C CA . ALA B 1 29 ? -26.438 -2.666 -5.984 1 97.62 29 ALA B CA 1
ATOM 1959 C C . ALA B 1 29 ? -25.406 -1.562 -5.84 1 97.62 29 ALA B C 1
ATOM 1961 O O . ALA B 1 29 ? -24.516 -1.645 -4.984 1 97.62 29 ALA B O 1
ATOM 1962 N N . LYS B 1 30 ? -25.562 -0.584 -6.711 1 97.19 30 LYS B N 1
ATOM 1963 C CA . LYS B 1 30 ? -24.703 0.587 -6.586 1 97.19 30 LYS B CA 1
ATOM 1964 C C . LYS B 1 30 ? -24.75 1.153 -5.168 1 97.19 30 LYS B C 1
ATOM 1966 O O . LYS B 1 30 ? -25.828 1.312 -4.594 1 97.19 30 LYS B O 1
ATOM 1971 N N . GLY B 1 31 ? -23.594 1.399 -4.645 1 96.31 31 GLY B N 1
ATOM 1972 C CA . GLY B 1 31 ? -23.5 2.002 -3.324 1 96.31 31 GLY B CA 1
ATOM 1973 C C . GLY B 1 31 ? -23.453 0.979 -2.205 1 96.31 31 GLY B C 1
ATOM 1974 O O . GLY B 1 31 ? -23.141 1.321 -1.061 1 96.31 31 GLY B O 1
ATOM 1975 N N . SER B 1 32 ? -23.703 -0.276 -2.514 1 96.06 32 SER B N 1
ATOM 1976 C CA . SER B 1 32 ? -23.688 -1.315 -1.491 1 96.06 32 SER B CA 1
ATOM 1977 C C . SER B 1 32 ? -22.266 -1.747 -1.151 1 96.06 32 SER B C 1
ATOM 1979 O O . SER B 1 32 ? -21.406 -1.843 -2.037 1 96.06 32 SER B O 1
ATOM 1981 N N . LEU B 1 33 ? -22.031 -2.045 0.12 1 95.12 33 LEU B N 1
ATOM 1982 C CA . LEU B 1 33 ? -20.734 -2.498 0.583 1 95.12 33 LEU B CA 1
ATOM 1983 C C . LEU B 1 33 ? -20.578 -4.004 0.394 1 95.12 33 LEU B C 1
ATOM 1985 O O . LEU B 1 33 ? -21.438 -4.777 0.821 1 95.12 33 LEU B O 1
ATOM 1989 N N . VAL B 1 34 ? -19.531 -4.355 -0.258 1 95.12 34 VAL B N 1
ATOM 1990 C CA . VAL B 1 34 ? -19.156 -5.762 -0.381 1 95.12 34 VAL B CA 1
ATOM 1991 C C . VAL B 1 34 ? -18.328 -6.184 0.832 1 95.12 34 VAL B C 1
ATOM 1993 O O . VAL B 1 34 ? -18.484 -7.297 1.339 1 95.12 34 VAL B O 1
ATOM 1996 N N . CYS B 1 35 ? -17.422 -5.34 1.225 1 93.94 35 CYS B N 1
ATOM 1997 C CA . CYS B 1 35 ? -16.625 -5.488 2.434 1 93.94 35 CYS B CA 1
ATOM 1998 C C . CYS B 1 35 ? -16.703 -4.234 3.297 1 93.94 35 CYS B C 1
ATOM 2000 O O . CYS B 1 35 ? -16.703 -3.117 2.779 1 93.94 35 CYS B O 1
ATOM 2002 N N . THR B 1 36 ? -16.672 -4.379 4.594 1 87.81 36 THR B N 1
ATOM 2003 C CA . THR B 1 36 ? -16.812 -3.26 5.516 1 87.81 36 THR B CA 1
ATOM 2004 C C . THR B 1 36 ? -15.484 -2.914 6.168 1 87.81 36 THR B C 1
ATOM 2006 O O . THR B 1 36 ? -15.375 -1.909 6.875 1 87.81 36 THR B O 1
ATOM 2009 N N . GLY B 1 37 ? -14.523 -3.713 5.906 1 80.81 37 GLY B N 1
ATOM 2010 C CA . GLY B 1 37 ? -13.219 -3.467 6.492 1 80.81 37 GLY B CA 1
ATOM 2011 C C . GLY B 1 37 ? -13.055 -4.094 7.867 1 80.81 37 GLY B C 1
ATOM 2012 O O . GLY B 1 37 ? -11.938 -4.203 8.375 1 80.81 37 GLY B O 1
ATOM 2013 N N . GLU B 1 38 ? -14.07 -4.371 8.508 1 75.75 38 GLU B N 1
ATOM 2014 C CA . GLU B 1 38 ? -14.023 -5.012 9.812 1 75.75 38 GLU B CA 1
ATOM 2015 C C . GLU B 1 38 ? -15.008 -6.18 9.898 1 75.75 38 GLU B C 1
ATOM 2017 O O . GLU B 1 38 ? -16.172 -6.047 9.516 1 75.75 38 GLU B O 1
ATOM 2022 N N . GLY B 1 39 ? -14.445 -7.277 10.359 1 75.31 39 GLY B N 1
ATOM 2023 C CA . GLY B 1 39 ? -15.312 -8.422 10.609 1 75.31 39 GLY B CA 1
ATOM 2024 C C . GLY B 1 39 ? -15.75 -9.117 9.336 1 75.31 39 GLY B C 1
ATOM 2025 O O . GLY B 1 39 ? -16.781 -9.797 9.32 1 75.31 39 GLY B O 1
ATOM 2026 N N . ASP B 1 40 ? -15.141 -8.852 8.297 1 82.38 40 ASP B N 1
ATOM 2027 C CA . ASP B 1 40 ? -15.508 -9.484 7.035 1 82.38 40 ASP B CA 1
ATOM 2028 C C . ASP B 1 40 ? -15.148 -10.969 7.035 1 82.38 40 ASP B C 1
ATOM 2030 O O . ASP B 1 40 ? -14.266 -11.398 7.785 1 82.38 40 ASP B O 1
ATOM 2034 N N . GLU B 1 41 ? -15.891 -11.734 6.273 1 82.62 41 GLU B N 1
ATOM 2035 C CA . GLU B 1 41 ? -15.617 -13.156 6.125 1 82.62 41 GLU B CA 1
ATOM 2036 C C . GLU B 1 41 ? -14.234 -13.391 5.523 1 82.62 41 GLU B C 1
ATOM 2038 O O . GLU B 1 41 ? -13.719 -12.547 4.797 1 82.62 41 GLU B O 1
ATOM 2043 N N . ASN B 1 42 ? -13.688 -14.523 5.965 1 87.06 42 ASN B N 1
ATOM 2044 C CA . ASN B 1 42 ? -12.414 -14.938 5.379 1 87.06 42 ASN B CA 1
ATOM 2045 C C . ASN B 1 42 ? -12.617 -15.625 4.031 1 87.06 42 ASN B C 1
ATOM 2047 O O . ASN B 1 42 ? -12.922 -16.812 3.979 1 87.06 42 ASN B O 1
ATOM 2051 N N . GLY B 1 43 ? -12.531 -14.875 3.008 1 90.25 43 GLY B N 1
ATOM 2052 C CA . GLY B 1 43 ? -12.758 -15.43 1.681 1 90.25 43 GLY B CA 1
ATOM 2053 C C . GLY B 1 43 ? -12.289 -14.508 0.568 1 90.25 43 GLY B C 1
ATOM 2054 O O . GLY B 1 43 ? -11.633 -13.5 0.827 1 90.25 43 GLY B O 1
ATOM 2055 N N . VAL B 1 44 ? -12.5 -15.078 -0.625 1 90.88 44 VAL B N 1
ATOM 2056 C CA . VAL B 1 44 ? -12.109 -14.367 -1.836 1 90.88 44 VAL B CA 1
ATOM 2057 C C . VAL B 1 44 ? -13.312 -14.227 -2.768 1 90.88 44 VAL B C 1
ATOM 2059 O O . VAL B 1 44 ? -14.172 -15.109 -2.82 1 90.88 44 VAL B O 1
ATOM 2062 N N . PHE B 1 45 ? -13.398 -13.117 -3.396 1 92.44 45 PHE B N 1
ATOM 2063 C CA . PHE B 1 45 ? -14.445 -12.961 -4.398 1 92.44 45 PHE B CA 1
ATOM 2064 C C . PHE B 1 45 ? -13.852 -12.602 -5.754 1 92.44 45 PHE B C 1
ATOM 2066 O O . PHE B 1 45 ? -12.742 -12.07 -5.828 1 92.44 45 PHE B O 1
ATOM 2073 N N . VAL B 1 46 ? -14.602 -12.93 -6.785 1 90.38 46 VAL B N 1
ATOM 2074 C CA . VAL B 1 46 ? -14.289 -12.586 -8.172 1 90.38 46 VAL B CA 1
ATOM 2075 C C . VAL B 1 46 ? -15.391 -11.703 -8.75 1 90.38 46 VAL B C 1
ATOM 2077 O O . VAL B 1 46 ? -16.578 -12 -8.602 1 90.38 46 VAL B O 1
ATOM 2080 N N . VAL B 1 47 ? -14.93 -10.664 -9.375 1 92.88 47 VAL B N 1
ATOM 2081 C CA . VAL B 1 47 ? -15.906 -9.797 -10.031 1 92.88 47 VAL B CA 1
ATOM 2082 C C . VAL B 1 47 ? -16.312 -10.398 -11.375 1 92.88 47 VAL B C 1
ATOM 2084 O O . VAL B 1 47 ? -15.461 -10.578 -12.258 1 92.88 47 VAL B O 1
ATOM 2087 N N . VAL B 1 48 ? -17.516 -10.719 -11.5 1 89.62 48 VAL B N 1
ATOM 2088 C CA . VAL B 1 48 ? -18.031 -11.281 -12.742 1 89.62 48 VAL B CA 1
ATOM 2089 C C . VAL B 1 48 ? -18.453 -10.156 -13.688 1 89.62 48 VAL B C 1
ATOM 2091 O O . VAL B 1 48 ? -18.156 -10.195 -14.883 1 89.62 48 VAL B O 1
ATOM 2094 N N . ASP B 1 49 ? -19.125 -9.25 -13.156 1 92 49 ASP B N 1
ATOM 2095 C CA . ASP B 1 49 ? -19.594 -8.07 -13.883 1 92 49 ASP B CA 1
ATOM 2096 C C . ASP B 1 49 ? -19.766 -6.879 -12.938 1 92 49 ASP B C 1
ATOM 2098 O O . ASP B 1 49 ? -20.188 -7.043 -11.789 1 92 49 ASP B O 1
ATOM 2102 N N . GLY B 1 50 ? -19.391 -5.652 -13.508 1 95.69 50 GLY B N 1
ATOM 2103 C CA . GLY B 1 50 ? -19.547 -4.453 -12.703 1 95.69 50 GLY B CA 1
ATOM 2104 C C . GLY B 1 50 ? -18.234 -3.842 -12.273 1 95.69 50 GLY B C 1
ATOM 2105 O O . GLY B 1 50 ? -17.219 -4 -12.953 1 95.69 50 GLY B O 1
ATOM 2106 N N . ARG B 1 51 ? -18.359 -3.029 -11.172 1 96.56 51 ARG B N 1
ATOM 2107 C CA . ARG B 1 51 ? -17.188 -2.277 -10.719 1 96.56 51 ARG B CA 1
ATOM 2108 C C . ARG B 1 51 ? -17.234 -2.047 -9.211 1 96.56 51 ARG B C 1
ATOM 2110 O O . ARG B 1 51 ? -18.281 -1.666 -8.672 1 96.56 51 ARG B O 1
ATOM 2117 N N . LEU B 1 52 ? -16.125 -2.334 -8.586 1 96.88 52 LEU B N 1
ATOM 2118 C CA . LEU B 1 52 ? -16.016 -2.143 -7.145 1 96.88 52 LEU B CA 1
ATOM 2119 C C . LEU B 1 52 ? -14.914 -1.143 -6.812 1 96.88 52 LEU B C 1
ATOM 2121 O O . LEU B 1 52 ? -13.852 -1.15 -7.445 1 96.88 52 LEU B O 1
ATOM 2125 N N . ARG B 1 53 ? -15.164 -0.28 -5.855 1 96 53 ARG B N 1
ATOM 2126 C CA . ARG B 1 53 ? -14.18 0.646 -5.309 1 96 53 ARG B CA 1
ATOM 2127 C C . ARG B 1 53 ? -13.594 0.115 -4.004 1 96 53 ARG B C 1
ATOM 2129 O O . ARG B 1 53 ? -14.336 -0.267 -3.094 1 96 53 ARG B O 1
ATOM 2136 N N . VAL B 1 54 ? -12.289 0.023 -3.963 1 94.81 54 VAL B N 1
ATOM 2137 C CA . VAL B 1 54 ? -11.586 -0.34 -2.738 1 94.81 54 VAL B CA 1
ATOM 2138 C C . VAL B 1 54 ? -10.992 0.911 -2.094 1 94.81 54 VAL B C 1
ATOM 2140 O O . VAL B 1 54 ? -10.273 1.67 -2.744 1 94.81 54 VAL B O 1
ATOM 2143 N N . TYR B 1 55 ? -11.312 1.14 -0.839 1 91.19 55 TYR B N 1
ATOM 2144 C CA . TYR B 1 55 ? -10.898 2.402 -0.237 1 91.19 55 TYR B CA 1
ATOM 2145 C C . TYR B 1 55 ? -10.75 2.264 1.273 1 91.19 55 TYR B C 1
ATOM 2147 O O . TYR B 1 55 ? -11.164 1.258 1.854 1 91.19 55 TYR B O 1
ATOM 2155 N N . LEU B 1 56 ? -10.023 3.158 1.835 1 86.19 56 LEU B N 1
ATOM 2156 C CA . LEU B 1 56 ? -9.852 3.287 3.277 1 86.19 56 LEU B CA 1
ATOM 2157 C C . LEU B 1 56 ? -10.523 4.555 3.795 1 86.19 56 LEU B C 1
ATOM 2159 O O . LEU B 1 56 ? -10.609 5.551 3.076 1 86.19 56 LEU B O 1
ATOM 2163 N N . VAL B 1 57 ? -10.984 4.48 4.988 1 77.31 57 VAL B N 1
ATOM 2164 C CA . VAL B 1 57 ? -11.641 5.641 5.59 1 77.31 57 VAL B CA 1
ATOM 2165 C C . VAL B 1 57 ? -10.789 6.172 6.742 1 77.31 57 VAL B C 1
ATOM 2167 O O . VAL B 1 57 ? -10.391 5.414 7.625 1 77.31 57 VAL B O 1
ATOM 2170 N N . GLY B 1 58 ? -10.398 7.441 6.551 1 69.62 58 GLY B N 1
ATOM 2171 C CA . GLY B 1 58 ? -9.75 8.141 7.648 1 69.62 58 GLY B CA 1
ATOM 2172 C C . GLY B 1 58 ? -10.688 9.062 8.406 1 69.62 58 GLY B C 1
ATOM 2173 O O . GLY B 1 58 ? -11.906 8.867 8.391 1 69.62 58 GLY B O 1
ATOM 2174 N N . GLU B 1 59 ? -10.117 9.977 9.234 1 60.12 59 GLU B N 1
ATOM 2175 C CA . GLU B 1 59 ? -10.914 10.891 10.039 1 60.12 59 GLU B CA 1
ATOM 2176 C C . GLU B 1 59 ? -11.773 11.797 9.156 1 60.12 59 GLU B C 1
ATOM 2178 O O . GLU B 1 59 ? -12.984 11.906 9.359 1 60.12 59 GLU B O 1
ATOM 2183 N N . GLU B 1 60 ? -11.141 12.445 8.367 1 57.25 60 GLU B N 1
ATOM 2184 C CA . GLU B 1 60 ? -11.898 13.438 7.613 1 57.25 60 GLU B CA 1
ATOM 2185 C C . GLU B 1 60 ? -11.859 13.141 6.117 1 57.25 60 GLU B C 1
ATOM 2187 O O . GLU B 1 60 ? -12.219 13.992 5.301 1 57.25 60 GLU B O 1
ATOM 2192 N N . ARG B 1 61 ? -11.367 11.898 5.891 1 67.5 61 ARG B N 1
ATOM 2193 C CA . ARG B 1 61 ? -11.273 11.703 4.445 1 67.5 61 ARG B CA 1
ATOM 2194 C C . ARG B 1 61 ? -11.266 10.219 4.094 1 67.5 61 ARG B C 1
ATOM 2196 O O . ARG B 1 61 ? -10.969 9.375 4.941 1 67.5 61 ARG B O 1
ATOM 2203 N N . GLU B 1 62 ? -11.836 9.914 2.902 1 78.94 62 GLU B N 1
ATOM 2204 C CA . GLU B 1 62 ? -11.703 8.602 2.268 1 78.94 62 GLU B CA 1
ATOM 2205 C C . GLU B 1 62 ? -10.586 8.609 1.228 1 78.94 62 GLU B C 1
ATOM 2207 O O . GLU B 1 62 ? -10.367 9.617 0.546 1 78.94 62 GLU B O 1
ATOM 2212 N N . ILE B 1 63 ? -9.852 7.594 1.263 1 82.06 63 ILE B N 1
ATOM 2213 C CA . ILE B 1 63 ? -8.828 7.469 0.235 1 82.06 63 ILE B CA 1
ATOM 2214 C C . ILE B 1 63 ? -9.141 6.273 -0.666 1 82.06 63 ILE B C 1
ATOM 2216 O O . ILE B 1 63 ? -9.133 5.129 -0.211 1 82.06 63 ILE B O 1
ATOM 2220 N N . SER B 1 64 ? -9.508 6.562 -1.903 1 90.31 64 SER B N 1
ATOM 2221 C CA . SER B 1 64 ? -9.68 5.496 -2.885 1 90.31 64 SER B CA 1
ATOM 2222 C C . SER B 1 64 ? -8.336 4.879 -3.268 1 90.31 64 SER B C 1
ATOM 2224 O O . SER B 1 64 ? -7.406 5.594 -3.637 1 90.31 64 SER B O 1
ATOM 2226 N N . LEU B 1 65 ? -8.227 3.641 -3.172 1 91.12 65 LEU B N 1
ATOM 2227 C CA . LEU B 1 65 ? -6.969 2.971 -3.475 1 91.12 65 LEU B CA 1
ATOM 2228 C C . LEU B 1 65 ? -6.953 2.473 -4.918 1 91.12 65 LEU B C 1
ATOM 2230 O O . LEU B 1 65 ? -6.051 2.816 -5.684 1 91.12 65 LEU B O 1
ATOM 2234 N N . PHE B 1 66 ? -7.926 1.642 -5.301 1 89.88 66 PHE B N 1
ATOM 2235 C CA . PHE B 1 66 ? -8.031 1.127 -6.66 1 89.88 66 PHE B CA 1
ATOM 2236 C C . PHE B 1 66 ? -9.438 0.59 -6.93 1 89.88 66 PHE B C 1
ATOM 2238 O O . PHE B 1 66 ? -10.289 0.606 -6.039 1 89.88 66 PHE B O 1
ATOM 2245 N N . TYR B 1 67 ? -9.633 0.249 -8.164 1 94.44 67 TYR B N 1
ATOM 2246 C CA . TYR B 1 67 ? -10.922 -0.286 -8.578 1 94.44 67 TYR B CA 1
ATOM 2247 C C . TYR B 1 67 ? -10.781 -1.716 -9.086 1 94.44 67 TYR B C 1
ATOM 2249 O O . TYR B 1 67 ? -9.727 -2.1 -9.594 1 94.44 67 TYR B O 1
ATOM 2257 N N . LEU B 1 68 ? -11.797 -2.486 -8.828 1 92.88 68 LEU B N 1
ATOM 2258 C CA . LEU B 1 68 ? -11.906 -3.844 -9.359 1 92.88 68 LEU B CA 1
ATOM 2259 C C . LEU B 1 68 ? -12.992 -3.932 -10.422 1 92.88 68 LEU B C 1
ATOM 2261 O O . LEU B 1 68 ? -14.078 -3.367 -10.258 1 92.88 68 LEU B O 1
ATOM 2265 N N . THR B 1 69 ? -12.617 -4.539 -11.492 1 92.25 69 THR B N 1
ATOM 2266 C CA . THR B 1 69 ? -13.562 -4.734 -12.586 1 92.25 69 THR B CA 1
ATOM 2267 C C . THR B 1 69 ? -13.648 -6.207 -12.969 1 92.25 69 THR B C 1
ATOM 2269 O O . THR B 1 69 ? -13.062 -7.062 -12.305 1 92.25 69 THR B O 1
ATOM 2272 N N . SER B 1 70 ? -14.461 -6.488 -13.977 1 89.81 70 SER B N 1
ATOM 2273 C CA . SER B 1 70 ? -14.711 -7.859 -14.398 1 89.81 70 SER B CA 1
ATOM 2274 C C . SER B 1 70 ? -13.406 -8.641 -14.555 1 89.81 70 SER B C 1
ATOM 2276 O O . SER B 1 70 ? -12.484 -8.18 -15.219 1 89.81 70 SER B O 1
ATOM 2278 N N . GLY B 1 71 ? -13.359 -9.82 -13.797 1 85.12 71 GLY B N 1
ATOM 2279 C CA . GLY B 1 71 ? -12.18 -10.664 -13.883 1 85.12 71 GLY B CA 1
ATOM 2280 C C . GLY B 1 71 ? -11.234 -10.492 -12.711 1 85.12 71 GLY B C 1
ATOM 2281 O O . GLY B 1 71 ? -10.383 -11.344 -12.461 1 85.12 71 GLY B O 1
ATOM 2282 N N . ASP B 1 72 ? -11.43 -9.414 -12.008 1 88.69 72 ASP B N 1
ATOM 2283 C CA . ASP B 1 72 ? -10.555 -9.148 -10.875 1 88.69 72 ASP B CA 1
ATOM 2284 C C . ASP B 1 72 ? -10.984 -9.945 -9.648 1 88.69 72 ASP B C 1
ATOM 2286 O O . ASP B 1 72 ? -12.172 -10.227 -9.477 1 88.69 72 ASP B O 1
ATOM 2290 N N . MET B 1 73 ? -9.969 -10.344 -8.93 1 90 73 MET B N 1
ATOM 2291 C CA . MET B 1 73 ? -10.195 -11.047 -7.672 1 90 73 MET B CA 1
ATOM 2292 C C . MET B 1 73 ? -9.633 -10.258 -6.496 1 90 73 MET B C 1
ATOM 2294 O O . MET B 1 73 ? -8.672 -9.5 -6.652 1 90 73 MET B O 1
ATOM 2298 N N . PHE B 1 74 ? -10.305 -10.469 -5.34 1 91.12 74 PHE B N 1
ATOM 2299 C CA . PHE B 1 74 ? -9.805 -9.781 -4.152 1 91.12 74 PHE B CA 1
ATOM 2300 C C . PHE B 1 74 ? -10.258 -10.5 -2.885 1 91.12 74 PHE B C 1
ATOM 2302 O O . PHE B 1 74 ? -11.203 -11.281 -2.914 1 91.12 74 PHE B O 1
ATOM 2309 N N . CYS B 1 75 ? -9.5 -10.281 -1.86 1 89.25 75 CYS B N 1
ATOM 2310 C CA . CYS B 1 75 ? -9.812 -10.93 -0.593 1 89.25 75 CYS B CA 1
ATOM 2311 C C . CYS B 1 75 ? -10.75 -10.062 0.243 1 89.25 75 CYS B C 1
ATOM 2313 O O . CYS B 1 75 ? -10.672 -8.836 0.202 1 89.25 75 CYS B O 1
ATOM 2315 N N . MET B 1 76 ? -11.555 -10.648 0.995 1 87.5 76 MET B N 1
ATOM 2316 C CA . MET B 1 76 ? -12.531 -9.938 1.809 1 87.5 76 MET B CA 1
ATOM 2317 C C . MET B 1 76 ? -11.93 -9.508 3.141 1 87.5 76 MET B C 1
ATOM 2319 O O . MET B 1 76 ? -12.43 -8.578 3.783 1 87.5 76 MET B O 1
ATOM 2323 N N . HIS B 1 77 ? -10.883 -10.094 3.525 1 83.88 77 HIS B N 1
ATOM 2324 C CA . HIS B 1 77 ? -10.297 -9.82 4.832 1 83.88 77 HIS B CA 1
ATOM 2325 C C . HIS B 1 77 ? -9.133 -8.844 4.723 1 83.88 77 HIS B C 1
ATOM 2327 O O . HIS B 1 77 ? -8.164 -8.93 5.488 1 83.88 77 HIS B O 1
ATOM 2333 N N . SER B 1 78 ? -9.141 -7.977 3.775 1 83.31 78 SER B N 1
ATOM 2334 C CA . SER B 1 78 ? -8.062 -7.035 3.502 1 83.31 78 SER B CA 1
ATOM 2335 C C . SER B 1 78 ? -8.078 -5.875 4.492 1 83.31 78 SER B C 1
ATOM 2337 O O . SER B 1 78 ? -7.113 -5.109 4.574 1 83.31 78 SER B O 1
ATOM 2339 N N . GLY B 1 79 ? -9.172 -5.707 5.215 1 83 79 GLY B N 1
ATOM 2340 C CA . GLY B 1 79 ? -9.336 -4.551 6.078 1 83 79 GLY B CA 1
ATOM 2341 C C . GLY B 1 79 ? -9.828 -3.318 5.344 1 83 79 GLY B C 1
ATOM 2342 O O . GLY B 1 79 ? -10.062 -2.275 5.957 1 83 79 GLY B O 1
ATOM 2343 N N . CYS B 1 80 ? -9.961 -3.387 4.062 1 88.5 80 CYS B N 1
ATOM 2344 C CA . CYS B 1 80 ? -10.438 -2.273 3.252 1 88.5 80 CYS B CA 1
ATOM 2345 C C . CYS B 1 80 ? -11.953 -2.324 3.096 1 88.5 80 CYS B C 1
ATOM 2347 O O . CYS B 1 80 ? -12.555 -3.393 3.209 1 88.5 80 CYS B O 1
ATOM 2349 N N . LEU B 1 81 ? -12.492 -1.186 2.869 1 91.12 81 LEU B N 1
ATOM 2350 C CA . LEU B 1 81 ? -13.875 -1.139 2.424 1 91.12 81 LEU B CA 1
ATOM 2351 C C . LEU B 1 81 ? -13.977 -1.374 0.92 1 91.12 81 LEU B C 1
ATOM 2353 O O . LEU B 1 81 ? -13.141 -0.878 0.155 1 91.12 81 LEU B O 1
ATOM 2357 N N . VAL B 1 82 ? -14.922 -2.145 0.555 1 95.38 82 VAL B N 1
ATOM 2358 C CA . VAL B 1 82 ? -15.203 -2.406 -0.853 1 95.38 82 VAL B CA 1
ATOM 2359 C C . VAL B 1 82 ? -16.656 -2.08 -1.159 1 95.38 82 VAL B C 1
ATOM 2361 O O . VAL B 1 82 ? -17.578 -2.641 -0.543 1 95.38 82 VAL B O 1
ATOM 2364 N N . GLU B 1 83 ? -16.844 -1.196 -2.053 1 97 83 GLU B N 1
ATOM 2365 C CA . GLU B 1 83 ? -18.188 -0.72 -2.369 1 97 83 GLU B CA 1
ATOM 2366 C C . GLU B 1 83 ? -18.484 -0.842 -3.861 1 97 83 GLU B C 1
ATOM 2368 O O . GLU B 1 83 ? -17.625 -0.549 -4.695 1 97 83 GLU B O 1
ATOM 2373 N N . ALA B 1 84 ? -19.719 -1.271 -4.168 1 98.06 84 ALA B N 1
ATOM 2374 C CA . ALA B 1 84 ? -20.141 -1.312 -5.566 1 98.06 84 ALA B CA 1
ATOM 2375 C C . ALA B 1 84 ? -20.422 0.09 -6.098 1 98.06 84 ALA B C 1
ATOM 2377 O O . ALA B 1 84 ? -21.203 0.836 -5.508 1 98.06 84 ALA B O 1
ATOM 2378 N N . THR B 1 85 ? -19.781 0.454 -7.191 1 97.56 85 THR B N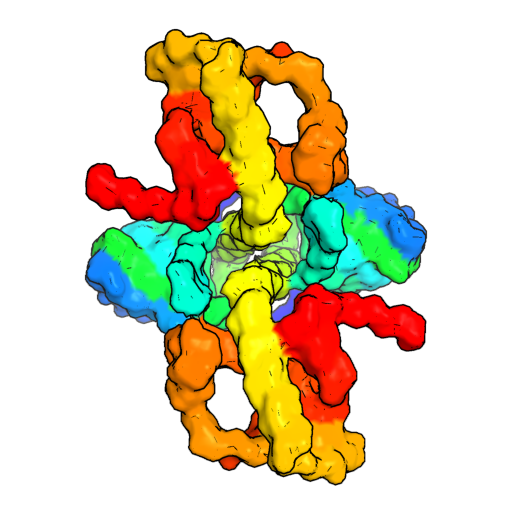 1
ATOM 2379 C CA . THR B 1 85 ? -20.031 1.76 -7.789 1 97.56 85 THR B CA 1
ATOM 2380 C C . THR B 1 85 ? -21.078 1.66 -8.891 1 97.56 85 THR B C 1
ATOM 2382 O O . THR B 1 85 ? -21.5 2.674 -9.453 1 97.56 85 THR B O 1
ATOM 2385 N N . GLU B 1 86 ? -21.453 0.537 -9.273 1 97.75 86 GLU B N 1
ATOM 2386 C CA . GLU B 1 86 ? -22.562 0.142 -10.133 1 97.75 86 GLU B CA 1
ATOM 2387 C C . GLU B 1 86 ? -23.062 -1.253 -9.781 1 97.75 86 GLU B C 1
ATOM 2389 O O . GLU B 1 86 ? -22.516 -1.913 -8.898 1 97.75 86 GLU B O 1
ATOM 2394 N N . ARG B 1 87 ? -24.172 -1.604 -10.422 1 97.75 87 ARG B N 1
ATOM 2395 C CA . ARG B 1 87 ? -24.609 -2.979 -10.203 1 97.75 87 ARG B CA 1
ATOM 2396 C C . ARG B 1 87 ? -23.484 -3.965 -10.492 1 97.75 87 ARG B C 1
ATOM 2398 O O . ARG B 1 87 ? -22.922 -3.967 -11.586 1 97.75 87 ARG B O 1
ATOM 2405 N N . THR B 1 88 ? -23.172 -4.742 -9.484 1 97.31 88 THR B N 1
ATOM 2406 C CA . THR B 1 88 ? -21.984 -5.594 -9.594 1 97.31 88 THR B CA 1
ATOM 2407 C C . THR B 1 88 ? -22.312 -7.023 -9.164 1 97.31 88 THR B C 1
ATOM 2409 O O . THR B 1 88 ? -22.953 -7.234 -8.133 1 97.31 88 THR B O 1
ATOM 2412 N N . GLU B 1 89 ? -21.953 -7.969 -10 1 95.94 89 GLU B N 1
ATOM 2413 C CA . GLU B 1 89 ? -22.078 -9.391 -9.688 1 95.94 89 GLU B CA 1
ATOM 2414 C C . GLU B 1 89 ? -20.719 -9.977 -9.297 1 95.94 89 GLU B C 1
ATOM 2416 O O . GLU B 1 89 ? -19.734 -9.82 -10.023 1 95.94 89 GLU B O 1
ATOM 2421 N N . VAL B 1 90 ? -20.734 -10.641 -8.148 1 94.62 90 VAL B N 1
ATOM 2422 C CA . VAL B 1 90 ? -19.484 -11.266 -7.703 1 94.62 90 VAL B CA 1
ATOM 2423 C C . VAL B 1 90 ? -19.75 -12.734 -7.371 1 94.62 90 VAL B C 1
ATOM 2425 O O . VAL B 1 90 ? -20.875 -13.133 -7.105 1 94.62 90 VAL B O 1
ATOM 2428 N N . ARG B 1 91 ? -18.703 -13.523 -7.531 1 91.75 91 ARG B N 1
ATOM 2429 C CA . ARG B 1 91 ? -18.656 -14.891 -7.035 1 91.75 91 ARG B CA 1
ATOM 2430 C C . ARG B 1 91 ? -17.703 -15.008 -5.848 1 91.75 91 ARG B C 1
ATOM 2432 O O . ARG B 1 91 ? -16.578 -14.516 -5.898 1 91.75 91 ARG B O 1
ATOM 2439 N N . PHE B 1 92 ? -18.234 -15.609 -4.852 1 92.31 92 PHE B N 1
ATOM 2440 C CA . PHE B 1 92 ? -17.5 -15.656 -3.592 1 92.31 92 PHE B CA 1
ATOM 2441 C C . PHE B 1 92 ? -17.188 -17.094 -3.199 1 92.31 92 PHE B C 1
ATOM 2443 O O . PHE B 1 92 ? -18.016 -17.984 -3.412 1 92.31 92 PHE B O 1
ATOM 2450 N N . ALA B 1 93 ? -16.016 -17.312 -2.617 1 91.69 93 ALA B N 1
ATOM 2451 C CA . ALA B 1 93 ? -15.656 -18.578 -2.01 1 91.69 93 ALA B CA 1
ATOM 2452 C C . ALA B 1 93 ? -14.859 -18.375 -0.729 1 91.69 93 ALA B C 1
ATOM 2454 O O . ALA B 1 93 ? -14.117 -17.391 -0.604 1 91.69 93 ALA B O 1
ATOM 2455 N N . ASP B 1 94 ? -15.016 -19.266 0.219 1 90.94 94 ASP B N 1
ATOM 2456 C CA . ASP B 1 94 ? -14.172 -19.219 1.406 1 90.94 94 ASP B CA 1
ATOM 2457 C C . ASP B 1 94 ? -12.719 -19.547 1.06 1 90.94 94 ASP B C 1
ATOM 2459 O O . ASP B 1 94 ? -12.445 -20.109 -0.001 1 90.94 94 ASP B O 1
ATOM 2463 N N . ILE B 1 95 ? -11.891 -19.188 1.954 1 86.38 95 ILE B N 1
ATOM 2464 C CA . ILE B 1 95 ? -10.461 -19.281 1.676 1 86.38 95 ILE B CA 1
ATOM 2465 C C . ILE B 1 95 ? -10.078 -20.734 1.39 1 86.38 95 ILE B C 1
ATOM 2467 O O . ILE B 1 95 ? -9.227 -21 0.538 1 86.38 95 ILE B O 1
ATOM 2471 N N . ARG B 1 96 ? -10.633 -21.672 2.039 1 86.62 96 ARG B N 1
ATOM 2472 C CA . ARG B 1 96 ? -10.32 -23.094 1.845 1 86.62 96 ARG B CA 1
ATOM 2473 C C . ARG B 1 96 ? -10.727 -23.547 0.45 1 86.62 96 ARG B C 1
ATOM 2475 O O . ARG B 1 96 ? -9.938 -24.203 -0.248 1 86.62 96 ARG B O 1
ATOM 2482 N N . THR B 1 97 ? -11.93 -23.266 0.134 1 87 97 THR B N 1
ATOM 2483 C CA . THR B 1 97 ? -12.43 -23.609 -1.191 1 87 97 THR B CA 1
ATOM 2484 C C . THR B 1 97 ? -11.578 -22.969 -2.277 1 87 97 THR B C 1
ATOM 2486 O O . THR B 1 97 ? -11.219 -23.609 -3.266 1 87 97 THR B O 1
ATOM 2489 N N . PHE B 1 98 ? -11.242 -21.75 -2.105 1 86.31 98 PHE B N 1
ATOM 2490 C CA . PHE B 1 98 ? -10.461 -21.016 -3.092 1 86.31 98 PHE B CA 1
ATOM 2491 C C . PHE B 1 98 ? -9.07 -21.625 -3.246 1 86.31 98 PHE B C 1
ATOM 2493 O O . PHE B 1 98 ? -8.586 -21.797 -4.367 1 86.31 98 PHE B O 1
ATOM 2500 N N . GLU B 1 99 ? -8.531 -21.922 -2.146 1 80.69 99 GLU B N 1
ATOM 2501 C CA . GLU B 1 99 ? -7.211 -22.531 -2.182 1 80.69 99 GLU B CA 1
ATOM 2502 C C . GLU B 1 99 ? -7.238 -23.844 -2.967 1 80.69 99 GLU B C 1
ATOM 2504 O O . GLU B 1 99 ? -6.32 -24.141 -3.738 1 80.69 99 GLU B O 1
ATOM 2509 N N . GLN B 1 100 ? -8.195 -24.641 -2.762 1 82.5 100 GLN B N 1
ATOM 2510 C CA . GLN B 1 100 ? -8.352 -25.906 -3.473 1 82.5 100 GLN B CA 1
ATOM 2511 C C . GLN B 1 100 ? -8.492 -25.672 -4.977 1 82.5 100 GLN B C 1
ATOM 2513 O O . GLN B 1 100 ? -7.918 -26.406 -5.777 1 82.5 100 GLN B O 1
ATOM 2518 N N . LYS B 1 101 ? -9.219 -24.656 -5.27 1 80.31 101 LYS B N 1
ATOM 2519 C CA . LYS B 1 101 ? -9.43 -24.344 -6.68 1 80.31 101 LYS B CA 1
ATOM 2520 C C . LYS B 1 101 ? -8.141 -23.859 -7.332 1 80.31 101 LYS B C 1
ATOM 2522 O O . LYS B 1 101 ? -7.871 -24.172 -8.492 1 80.31 101 LYS B O 1
ATOM 2527 N N . LEU B 1 102 ? -7.434 -23.094 -6.656 1 77.06 102 LEU B N 1
ATOM 2528 C CA . LEU B 1 102 ? -6.168 -22.578 -7.164 1 77.06 102 LEU B CA 1
ATOM 2529 C C . LEU B 1 102 ? -5.199 -23.719 -7.461 1 77.06 102 LEU B C 1
ATOM 2531 O O . LEU B 1 102 ? -4.406 -23.625 -8.406 1 77.06 102 LEU B O 1
ATOM 2535 N N . GLN B 1 103 ? -5.27 -24.688 -6.645 1 74.88 103 GLN B N 1
ATOM 2536 C CA . GLN B 1 103 ? -4.406 -25.844 -6.844 1 74.88 103 GLN B CA 1
ATOM 2537 C C . GLN B 1 103 ? -4.77 -26.594 -8.125 1 74.88 103 GLN B C 1
ATOM 2539 O O . GLN B 1 103 ? -3.9 -27.156 -8.789 1 74.88 103 GLN B O 1
ATOM 2544 N N . THR B 1 104 ? -5.977 -26.562 -8.469 1 74.44 104 THR B N 1
ATOM 2545 C CA . THR B 1 104 ? -6.449 -27.312 -9.625 1 74.44 104 THR B CA 1
ATOM 2546 C C . THR B 1 104 ? -6.387 -26.469 -10.891 1 74.44 104 THR B C 1
ATOM 2548 O O . THR B 1 104 ? -6.406 -27 -12 1 74.44 104 THR B O 1
ATOM 2551 N N . CYS B 1 105 ? -6.371 -25.203 -10.711 1 74.38 105 CYS B N 1
ATOM 2552 C CA . CYS B 1 105 ? -6.305 -24.281 -11.844 1 74.38 105 CYS B CA 1
ATOM 2553 C C . CYS B 1 105 ? -5.188 -23.266 -11.648 1 74.38 105 CYS B C 1
ATOM 2555 O O . CYS B 1 105 ? -5.453 -22.109 -11.336 1 74.38 105 CYS B O 1
ATOM 2557 N N . PRO B 1 106 ? -3.982 -23.609 -12 1 70.38 106 PRO B N 1
ATOM 2558 C CA . PRO B 1 106 ? -2.824 -22.75 -11.758 1 70.38 106 PRO B CA 1
ATOM 2559 C C . PRO B 1 106 ? -2.896 -21.438 -12.539 1 70.38 106 PRO B C 1
ATOM 2561 O O . PRO B 1 106 ? -2.326 -20.422 -12.109 1 70.38 106 PRO B O 1
ATOM 2564 N N . SER B 1 107 ? -3.619 -21.406 -13.625 1 71.38 107 SER B N 1
ATOM 2565 C CA . SER B 1 107 ? -3.762 -20.203 -14.43 1 71.38 107 SER B CA 1
ATOM 2566 C C . SER B 1 107 ? -4.438 -19.094 -13.633 1 71.38 107 SER B C 1
ATOM 2568 O O . SER B 1 107 ? -4.211 -17.906 -13.891 1 71.38 107 SER B O 1
ATOM 2570 N N . MET B 1 108 ? -5.168 -19.422 -12.664 1 75.12 108 MET B N 1
ATOM 2571 C CA . MET B 1 108 ? -5.852 -18.438 -11.82 1 75.12 108 MET B CA 1
ATOM 2572 C C . MET B 1 108 ? -4.863 -17.719 -10.922 1 75.12 108 MET B C 1
ATOM 2574 O O . MET B 1 108 ? -5.082 -16.562 -10.555 1 75.12 108 MET B O 1
ATOM 2578 N N . ALA B 1 109 ? -3.846 -18.469 -10.641 1 77.06 109 ALA B N 1
ATOM 2579 C CA . ALA B 1 109 ? -2.818 -17.875 -9.797 1 77.06 109 ALA B CA 1
ATOM 2580 C C . ALA B 1 109 ? -2.238 -16.609 -10.445 1 77.06 109 ALA B C 1
ATOM 2582 O O . ALA B 1 109 ? -1.94 -15.633 -9.758 1 77.06 109 ALA B O 1
ATOM 2583 N N . TRP B 1 110 ? -2.275 -16.625 -11.711 1 76.31 110 TRP B N 1
ATOM 2584 C CA . TRP B 1 110 ? -1.763 -15.469 -12.438 1 76.31 110 TRP B CA 1
ATOM 2585 C C . TRP B 1 110 ? -2.707 -14.281 -12.305 1 76.31 110 TRP B C 1
ATOM 2587 O O . TRP B 1 110 ? -2.262 -13.133 -12.219 1 76.31 110 TRP B O 1
ATOM 2597 N N . GLY B 1 111 ? -3.953 -14.609 -12.336 1 78.81 111 GLY B N 1
ATOM 2598 C CA . GLY B 1 111 ? -4.93 -13.555 -12.109 1 78.81 111 GLY B CA 1
ATOM 2599 C C . GLY B 1 111 ? -4.789 -12.898 -10.75 1 78.81 111 GLY B C 1
ATOM 2600 O O . GLY B 1 111 ? -4.902 -11.68 -10.633 1 78.81 111 GLY B O 1
ATOM 2601 N N . LEU B 1 112 ? -4.508 -13.742 -9.828 1 83.5 112 LEU B N 1
ATOM 2602 C CA . LEU B 1 112 ? -4.332 -13.234 -8.477 1 83.5 112 LEU B CA 1
ATOM 2603 C C . LEU B 1 112 ? -3.057 -12.398 -8.367 1 83.5 112 LEU B C 1
ATOM 2605 O O . LEU B 1 112 ? -3.061 -11.328 -7.758 1 83.5 112 LEU B O 1
ATOM 2609 N N . ILE B 1 113 ? -2.049 -12.891 -9 1 82.38 113 ILE B N 1
ATOM 2610 C CA . ILE B 1 113 ? -0.773 -12.18 -8.992 1 82.38 113 ILE B CA 1
ATOM 2611 C C . ILE B 1 113 ? -0.938 -10.812 -9.641 1 82.38 113 ILE B C 1
ATOM 2613 O O . ILE B 1 113 ? -0.45 -9.805 -9.117 1 82.38 113 ILE B O 1
ATOM 2617 N N . ALA B 1 114 ? -1.627 -10.758 -10.68 1 84.06 114 ALA B N 1
ATOM 2618 C CA . ALA B 1 114 ? -1.83 -9.516 -11.422 1 84.06 114 ALA B CA 1
ATOM 2619 C C . ALA B 1 114 ? -2.58 -8.492 -10.57 1 84.06 114 ALA B C 1
ATOM 2621 O O . ALA B 1 114 ? -2.172 -7.332 -10.477 1 84.06 114 ALA B O 1
ATOM 2622 N N . ILE B 1 115 ? -3.627 -8.875 -9.977 1 85.88 115 ILE B N 1
ATOM 2623 C CA . ILE B 1 115 ? -4.441 -7.938 -9.203 1 85.88 115 ILE B CA 1
ATOM 2624 C C . ILE B 1 115 ? -3.672 -7.488 -7.965 1 85.88 115 ILE B C 1
ATOM 2626 O O . ILE B 1 115 ? -3.75 -6.324 -7.566 1 85.88 115 ILE B O 1
ATOM 2630 N N . LEU B 1 116 ? -3.008 -8.422 -7.332 1 87.88 116 LEU B N 1
ATOM 2631 C CA . LEU B 1 116 ? -2.199 -8.062 -6.172 1 87.88 116 LEU B CA 1
ATOM 2632 C C . LEU B 1 116 ? -1.118 -7.055 -6.559 1 87.88 116 LEU B C 1
ATOM 2634 O O . LEU B 1 116 ? -0.85 -6.109 -5.816 1 87.88 116 LEU B O 1
ATOM 2638 N N . GLY B 1 117 ? -0.515 -7.293 -7.676 1 87.94 117 GLY B N 1
ATOM 2639 C CA . GLY B 1 117 ? 0.471 -6.352 -8.188 1 87.94 117 GLY B CA 1
ATOM 2640 C C . GLY B 1 117 ? -0.092 -4.961 -8.414 1 87.94 117 GLY B C 1
ATOM 2641 O O . GLY B 1 117 ? 0.514 -3.965 -8.008 1 87.94 117 GLY B O 1
ATOM 2642 N N . ARG B 1 118 ? -1.202 -4.914 -9.016 1 86.56 118 ARG B N 1
ATOM 2643 C CA . ARG B 1 118 ? -1.861 -3.639 -9.273 1 86.56 118 ARG B CA 1
ATOM 2644 C C . ARG B 1 118 ? -2.242 -2.945 -7.969 1 86.56 118 ARG B C 1
ATOM 2646 O O . ARG B 1 118 ? -2.043 -1.736 -7.824 1 86.56 118 ARG B O 1
ATOM 2653 N N . ALA B 1 119 ? -2.773 -3.729 -7.105 1 89.94 119 ALA B N 1
ATOM 2654 C CA . ALA B 1 119 ? -3.158 -3.186 -5.805 1 89.94 119 ALA B CA 1
ATOM 2655 C C . ALA B 1 119 ? -1.946 -2.633 -5.059 1 89.94 119 ALA B C 1
ATOM 2657 O O . ALA B 1 119 ? -2.016 -1.556 -4.461 1 89.94 119 ALA B O 1
ATOM 2658 N N . LEU B 1 120 ? -0.933 -3.367 -5.109 1 90.25 120 LEU B N 1
ATOM 2659 C CA . LEU B 1 120 ? 0.295 -2.936 -4.449 1 90.25 120 LEU B CA 1
ATOM 2660 C C . LEU B 1 120 ? 0.815 -1.64 -5.062 1 90.25 120 LEU B C 1
ATOM 2662 O O . LEU B 1 120 ? 1.185 -0.711 -4.34 1 90.25 120 LEU B O 1
ATOM 2666 N N . THR B 1 121 ? 0.87 -1.574 -6.375 1 85.81 121 THR B N 1
ATOM 2667 C CA . THR B 1 121 ? 1.306 -0.37 -7.07 1 85.81 121 THR B CA 1
ATOM 2668 C C . THR B 1 121 ? 0.449 0.828 -6.672 1 85.81 121 THR B C 1
ATOM 2670 O O . THR B 1 121 ? 0.974 1.91 -6.402 1 85.81 121 THR B O 1
ATOM 2673 N N . SER B 1 122 ? -0.811 0.623 -6.605 1 87.88 122 SER B N 1
ATOM 2674 C CA . SER B 1 122 ? -1.732 1.68 -6.203 1 87.88 122 SER B CA 1
ATOM 2675 C C . SER B 1 122 ? -1.463 2.135 -4.773 1 87.88 122 SER B C 1
ATOM 2677 O O . SER B 1 122 ? -1.49 3.332 -4.484 1 87.88 122 SER B O 1
ATOM 2679 N N . CYS B 1 123 ? -1.256 1.194 -3.908 1 90 123 CYS B N 1
ATOM 2680 C CA . CYS B 1 123 ? -0.972 1.52 -2.516 1 90 123 CYS B CA 1
ATOM 2681 C C . CYS B 1 123 ? 0.332 2.299 -2.391 1 90 123 CYS B C 1
ATOM 2683 O O . CYS B 1 123 ? 0.418 3.254 -1.618 1 90 123 CYS B O 1
ATOM 2685 N N . MET B 1 124 ? 1.289 1.896 -3.158 1 84.81 124 MET B N 1
ATOM 2686 C CA . MET B 1 124 ? 2.564 2.605 -3.164 1 84.81 124 MET B CA 1
ATOM 2687 C C . MET B 1 124 ? 2.377 4.059 -3.594 1 84.81 124 MET B C 1
ATOM 2689 O O . MET B 1 124 ? 2.938 4.969 -2.982 1 84.81 124 MET B O 1
ATOM 2693 N N . ARG B 1 125 ? 1.616 4.254 -4.539 1 83.06 125 ARG B N 1
ATOM 2694 C CA . ARG B 1 125 ? 1.319 5.602 -5.008 1 83.06 125 ARG B CA 1
ATOM 2695 C C . ARG B 1 125 ? 0.616 6.414 -3.924 1 83.06 125 ARG B C 1
ATOM 2697 O O . ARG B 1 125 ? 0.931 7.59 -3.719 1 83.06 125 ARG B O 1
ATOM 2704 N N . THR B 1 126 ? -0.301 5.777 -3.326 1 84.5 126 THR B N 1
ATOM 2705 C CA . THR B 1 126 ? -1.039 6.449 -2.262 1 84.5 126 THR B CA 1
ATOM 2706 C C . THR B 1 126 ? -0.104 6.848 -1.123 1 84.5 126 THR B C 1
ATOM 2708 O O . THR B 1 126 ? -0.21 7.949 -0.583 1 84.5 126 THR B O 1
ATOM 2711 N N . ILE B 1 127 ? 0.765 5.969 -0.706 1 84.19 127 ILE B N 1
ATOM 2712 C CA . ILE B 1 127 ? 1.74 6.25 0.342 1 84.19 127 ILE B CA 1
ATOM 2713 C C . ILE B 1 127 ? 2.598 7.449 -0.06 1 84.19 127 ILE B C 1
ATOM 2715 O O . ILE B 1 127 ? 2.812 8.359 0.74 1 84.19 127 ILE B O 1
ATOM 2719 N N . GLU B 1 128 ? 3.068 7.395 -1.252 1 78.69 128 GLU B N 1
ATOM 2720 C CA . GLU B 1 128 ? 3.861 8.516 -1.756 1 78.69 128 GLU B CA 1
ATOM 2721 C C . GLU B 1 128 ? 3.074 9.82 -1.696 1 78.69 128 GLU B C 1
ATOM 2723 O O . GLU B 1 128 ? 3.615 10.859 -1.308 1 78.69 128 GLU B O 1
ATOM 2728 N N . ASP B 1 129 ? 1.854 9.75 -2.086 1 76.12 129 ASP B N 1
ATOM 2729 C CA . ASP B 1 129 ? 0.991 10.922 -2.068 1 76.12 129 ASP B CA 1
ATOM 2730 C C . ASP B 1 129 ? 0.847 11.484 -0.654 1 76.12 129 ASP B C 1
ATOM 2732 O O . ASP B 1 129 ? 0.901 12.695 -0.45 1 76.12 129 ASP B O 1
ATOM 2736 N N . LEU B 1 130 ? 0.68 10.609 0.251 1 75.19 130 LEU B N 1
ATOM 2737 C CA . LEU B 1 130 ? 0.509 11 1.646 1 75.19 130 LEU B CA 1
ATOM 2738 C C . LEU B 1 130 ? 1.812 11.539 2.223 1 75.19 130 LEU B C 1
ATOM 2740 O O . LEU B 1 130 ? 1.798 12.477 3.031 1 75.19 130 LEU B O 1
ATOM 2744 N N . MET B 1 131 ? 2.875 10.969 1.867 1 72.56 131 MET B N 1
ATOM 2745 C CA . MET B 1 131 ? 4.195 11.367 2.355 1 72.56 131 MET B CA 1
ATOM 2746 C C . MET B 1 131 ? 4.602 12.719 1.785 1 72.56 131 MET B C 1
ATOM 2748 O O . MET B 1 131 ? 5.25 13.516 2.467 1 72.56 131 MET B O 1
ATOM 2752 N N . PHE B 1 132 ? 4.219 12.859 0.584 1 67.25 132 PHE B N 1
ATOM 2753 C CA . PHE B 1 132 ? 4.723 14.039 -0.115 1 67.25 132 PHE B CA 1
ATOM 2754 C C . PHE B 1 132 ? 3.666 15.141 -0.154 1 67.25 132 PHE B C 1
ATOM 2756 O O . PHE B 1 132 ? 3.82 16.125 -0.873 1 67.25 132 PHE B O 1
ATOM 2763 N N . HIS B 1 133 ? 2.662 14.812 0.625 1 65.88 133 HIS B N 1
ATOM 2764 C CA . HIS B 1 133 ? 1.562 15.766 0.545 1 65.88 133 HIS B CA 1
ATOM 2765 C C . HIS B 1 133 ? 2.059 17.188 0.728 1 65.88 133 HIS B C 1
ATOM 2767 O O . HIS B 1 133 ? 1.75 18.078 -0.081 1 65.88 133 HIS B O 1
ATOM 2773 N N . ASP B 1 134 ? 2.842 17.375 1.732 1 67.5 134 ASP B N 1
ATOM 2774 C CA . ASP B 1 134 ? 3.34 18.719 1.996 1 67.5 134 ASP B CA 1
ATOM 2775 C C . ASP B 1 134 ? 4.25 19.188 0.866 1 67.5 134 ASP B C 1
ATOM 2777 O O . ASP B 1 134 ? 4.129 20.328 0.405 1 67.5 134 ASP B O 1
ATOM 2781 N N . ILE B 1 135 ? 5.078 18.344 0.378 1 74.56 135 ILE B N 1
ATOM 2782 C CA . ILE B 1 135 ? 6.031 18.719 -0.655 1 74.56 135 ILE B CA 1
ATOM 2783 C C . ILE B 1 135 ? 5.297 18.969 -1.971 1 74.56 135 ILE B C 1
ATOM 2785 O O . ILE B 1 135 ? 5.648 19.875 -2.725 1 74.56 135 ILE B O 1
ATOM 2789 N N . LYS B 1 136 ? 4.332 18.172 -2.238 1 79.12 136 LYS B N 1
ATOM 2790 C CA . LYS B 1 136 ? 3.539 18.391 -3.445 1 79.12 136 LYS B CA 1
ATOM 2791 C C . LYS B 1 136 ? 2.855 19.75 -3.426 1 79.12 136 LYS B C 1
ATOM 2793 O O . LYS B 1 136 ? 2.791 20.438 -4.449 1 79.12 136 LYS B O 1
ATOM 2798 N N . GLN B 1 137 ? 2.4 20.031 -2.25 1 77.75 137 GLN B N 1
ATOM 2799 C CA . GLN B 1 137 ? 1.784 21.344 -2.105 1 77.75 137 GLN B CA 1
ATOM 2800 C C . GLN B 1 137 ? 2.795 22.469 -2.373 1 77.75 137 GLN B C 1
ATOM 2802 O O . GLN B 1 137 ? 2.48 23.453 -3.047 1 77.75 137 GLN B O 1
ATOM 2807 N N . ARG B 1 138 ? 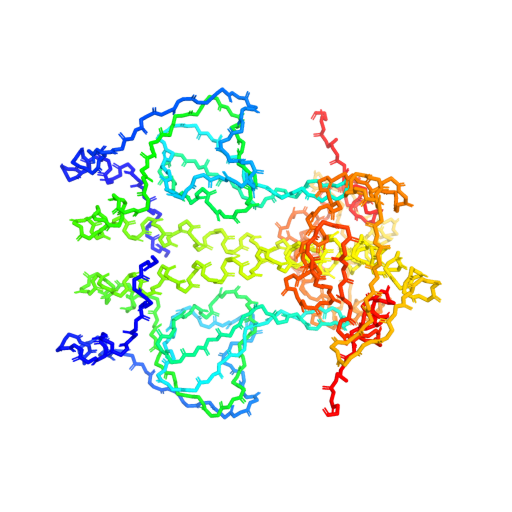3.928 22.266 -1.901 1 80.62 138 ARG B N 1
ATOM 2808 C CA . ARG B 1 138 ? 4.961 23.281 -2.086 1 80.62 138 ARG B CA 1
ATOM 2809 C C . ARG B 1 138 ? 5.391 23.359 -3.547 1 80.62 138 ARG B C 1
ATOM 2811 O O . ARG B 1 138 ? 5.625 24.453 -4.07 1 80.62 138 ARG B O 1
ATOM 2818 N N . ILE B 1 139 ? 5.48 22.25 -4.223 1 88 139 ILE B N 1
ATOM 2819 C CA . ILE B 1 139 ? 5.82 22.219 -5.641 1 88 139 ILE B CA 1
ATOM 2820 C C . ILE B 1 139 ? 4.707 22.875 -6.449 1 88 139 ILE B C 1
ATOM 2822 O O . ILE B 1 139 ? 4.973 23.688 -7.344 1 88 139 ILE B O 1
ATOM 2826 N N . ALA B 1 140 ? 3.502 22.484 -6.094 1 88.75 140 ALA B N 1
ATOM 2827 C CA . ALA B 1 140 ? 2.357 23.094 -6.754 1 88.75 140 ALA B CA 1
ATOM 2828 C C . ALA B 1 140 ? 2.393 24.625 -6.602 1 88.75 140 ALA B C 1
ATOM 2830 O O . ALA B 1 140 ? 2.166 25.344 -7.57 1 88.75 140 ALA B O 1
ATOM 2831 N N . GLY B 1 141 ? 2.666 25.047 -5.359 1 86.81 141 GLY B N 1
ATOM 2832 C CA . GLY B 1 141 ? 2.789 26.469 -5.113 1 86.81 141 GLY B CA 1
ATOM 2833 C C . GLY B 1 141 ? 3.855 27.125 -5.965 1 86.81 141 GLY B C 1
ATOM 2834 O O . GLY B 1 141 ? 3.646 28.219 -6.492 1 86.81 141 GLY B O 1
ATOM 2835 N N . PHE B 1 142 ? 4.969 26.5 -6.137 1 89.62 142 PHE B N 1
ATOM 2836 C CA . PHE B 1 142 ? 6.059 26.984 -6.977 1 89.62 142 PHE B CA 1
ATOM 2837 C C . PHE B 1 142 ? 5.594 27.172 -8.414 1 89.62 142 PHE B C 1
ATOM 2839 O O . PHE B 1 142 ? 5.844 28.219 -9.023 1 89.62 142 PHE B O 1
ATOM 2846 N N . PHE B 1 143 ? 4.887 26.172 -8.953 1 91.62 143 PHE B N 1
ATOM 2847 C CA . PHE B 1 143 ? 4.449 26.219 -10.344 1 91.62 143 PHE B CA 1
ATOM 2848 C C . 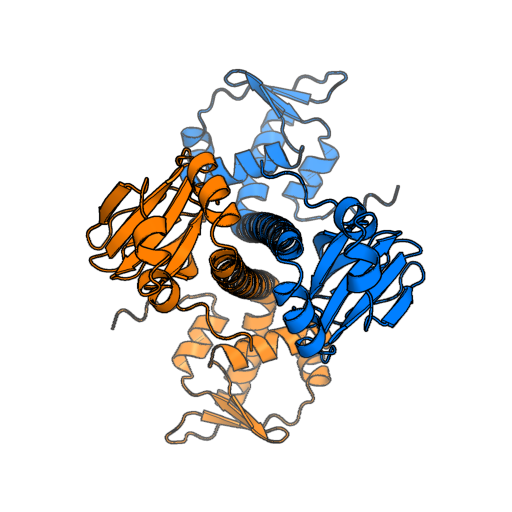PHE B 1 143 ? 3.33 27.234 -10.531 1 91.62 143 PHE B C 1
ATOM 2850 O O . PHE B 1 143 ? 3.244 27.891 -11.57 1 91.62 143 PHE B O 1
ATOM 2857 N N . ILE B 1 144 ? 2.494 27.391 -9.531 1 90 144 ILE B N 1
ATOM 2858 C CA . ILE B 1 144 ? 1.428 28.375 -9.578 1 90 144 ILE B CA 1
ATOM 2859 C C . ILE B 1 144 ? 2.031 29.781 -9.617 1 90 144 ILE B C 1
ATOM 2861 O O . ILE B 1 144 ? 1.61 30.625 -10.414 1 90 144 ILE B O 1
ATOM 2865 N N . ASP B 1 145 ? 2.979 30.016 -8.75 1 89 145 ASP B N 1
ATOM 2866 C CA . ASP B 1 145 ? 3.652 31.312 -8.719 1 89 145 ASP B CA 1
ATOM 2867 C C . ASP B 1 145 ? 4.293 31.625 -10.07 1 89 145 ASP B C 1
ATOM 2869 O O . ASP B 1 145 ? 4.188 32.75 -10.562 1 89 145 ASP B O 1
ATOM 2873 N N . HIS B 1 146 ? 4.93 30.672 -10.664 1 89.5 146 HIS B N 1
ATOM 2874 C CA . HIS B 1 146 ? 5.566 30.859 -11.961 1 89.5 146 HIS B CA 1
ATOM 2875 C C . HIS B 1 146 ? 4.531 31.047 -13.062 1 89.5 146 HIS B C 1
ATOM 2877 O O . HIS B 1 146 ? 4.75 31.828 -14 1 89.5 146 HIS B O 1
ATOM 2883 N N . ALA B 1 147 ? 3.48 30.297 -13 1 90.56 147 ALA B N 1
ATOM 2884 C CA . ALA B 1 147 ? 2.402 30.453 -13.969 1 90.56 147 ALA B CA 1
ATOM 2885 C C . ALA B 1 147 ? 1.824 31.859 -13.922 1 90.56 147 ALA B C 1
ATOM 2887 O O . ALA B 1 147 ? 1.516 32.469 -14.961 1 90.56 147 ALA B O 1
ATOM 2888 N N . ASN B 1 148 ? 1.739 32.312 -12.711 1 88.69 148 ASN B N 1
ATOM 2889 C CA . ASN B 1 148 ? 1.177 33.656 -12.523 1 88.69 148 ASN B CA 1
ATOM 2890 C C . ASN B 1 148 ? 2.133 34.75 -13.008 1 88.69 148 ASN B C 1
ATOM 2892 O O . ASN B 1 148 ? 1.7 35.812 -13.414 1 88.69 148 ASN B O 1
ATOM 2896 N N . THR B 1 149 ? 3.373 34.469 -13.031 1 86.31 149 THR B N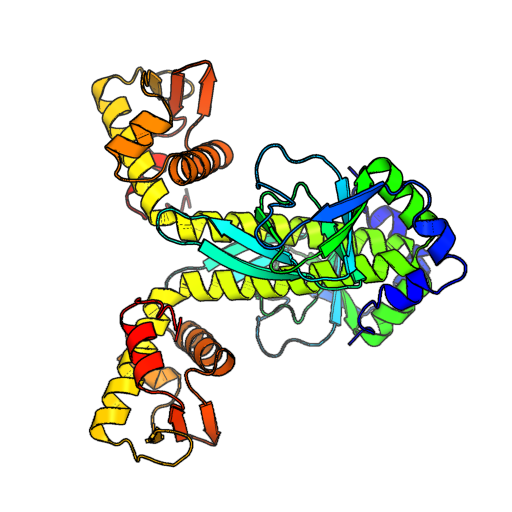 1
ATOM 2897 C CA . THR B 1 149 ? 4.367 35.469 -13.352 1 86.31 149 THR B CA 1
ATOM 2898 C C . THR B 1 149 ? 4.832 35.344 -14.797 1 86.31 149 THR B C 1
ATOM 2900 O O . THR B 1 149 ? 4.98 36.344 -15.5 1 86.31 149 THR B O 1
ATOM 2903 N N . THR B 1 150 ? 5.035 34.125 -15.234 1 84.5 150 THR B N 1
ATOM 2904 C CA . THR B 1 150 ? 5.668 33.938 -16.531 1 84.5 150 THR B CA 1
ATOM 2905 C C . THR B 1 150 ? 4.824 33.031 -17.422 1 84.5 150 THR B C 1
ATOM 2907 O O . THR B 1 150 ? 5.223 32.688 -18.531 1 84.5 150 THR B O 1
ATOM 2910 N N . GLY B 1 151 ? 3.686 32.625 -16.938 1 90.06 151 GLY B N 1
ATOM 2911 C CA . GLY B 1 151 ? 2.889 31.625 -17.641 1 90.06 151 GLY B CA 1
ATOM 2912 C C . GLY B 1 151 ? 2.252 32.156 -18.906 1 90.06 151 GLY B C 1
ATOM 2913 O O . GLY B 1 151 ? 1.88 33.344 -18.969 1 90.06 151 GLY B O 1
ATOM 2914 N N . ARG B 1 152 ? 2.27 31.359 -19.984 1 91.56 152 ARG B N 1
ATOM 2915 C CA . ARG B 1 152 ? 1.575 31.672 -21.219 1 91.56 152 ARG B CA 1
ATOM 2916 C C . ARG B 1 152 ? 0.346 30.797 -21.406 1 91.56 152 ARG B C 1
ATOM 2918 O O . ARG B 1 152 ? 0.457 29.562 -21.438 1 91.56 152 ARG B O 1
ATOM 2925 N N . GLN B 1 153 ? -0.788 31.422 -21.484 1 91.25 153 GLN B N 1
ATOM 2926 C CA . GLN B 1 153 ? -2.037 30.688 -21.641 1 91.25 153 GLN B CA 1
ATOM 2927 C C . GLN B 1 153 ? -2.148 30.078 -23.031 1 91.25 153 GLN B C 1
ATOM 2929 O O . GLN B 1 153 ? -1.888 30.75 -24.031 1 91.25 153 GLN B O 1
ATOM 2934 N N . THR B 1 154 ? -2.361 28.875 -23.062 1 89.38 154 THR B N 1
ATOM 2935 C CA . THR B 1 154 ? -2.611 28.188 -24.328 1 89.38 154 THR B CA 1
ATOM 2936 C C . THR B 1 154 ? -3.9 27.375 -24.25 1 89.38 154 THR B C 1
ATOM 2938 O O . THR B 1 154 ? -4.559 27.328 -23.203 1 89.38 154 THR B O 1
ATOM 2941 N N . GLN B 1 155 ? -4.32 26.672 -25.359 1 87.88 155 GLN B N 1
ATOM 2942 C CA . GLN B 1 155 ? -5.52 25.844 -25.406 1 87.88 155 GLN B CA 1
ATOM 2943 C C . GLN B 1 155 ? -5.387 24.641 -24.469 1 87.88 155 GLN B C 1
ATOM 2945 O O . GLN B 1 155 ? -6.379 24.156 -23.906 1 87.88 155 GLN B O 1
ATOM 2950 N N . GLY B 1 156 ? -4.191 24.234 -24.281 1 87.38 156 GLY B N 1
ATOM 2951 C CA . GLY B 1 156 ? -3.967 23.031 -23.5 1 87.38 156 GLY B CA 1
ATOM 2952 C C . GLY B 1 156 ? -3.641 23.328 -22.047 1 87.38 156 GLY B C 1
ATOM 2953 O O . GLY B 1 156 ? -3.355 22.406 -21.281 1 87.38 156 GLY B O 1
ATOM 2954 N N . GLY B 1 157 ? -3.68 24.641 -21.75 1 91.38 157 GLY B N 1
ATOM 2955 C CA . GLY B 1 157 ? -3.324 25.031 -20.391 1 91.38 157 GLY B CA 1
ATOM 2956 C C . GLY B 1 157 ? -2.295 26.141 -20.344 1 91.38 157 GLY B C 1
ATOM 2957 O O . GLY B 1 157 ? -2.139 26.891 -21.312 1 91.38 157 GLY B O 1
ATOM 2958 N N . VAL B 1 158 ? -1.747 26.359 -19.219 1 93.44 158 VAL B N 1
ATOM 2959 C CA . VAL B 1 158 ? -0.747 27.391 -19.016 1 93.44 158 VAL B CA 1
ATOM 2960 C C . VAL B 1 158 ? 0.653 26.812 -19.172 1 93.44 158 VAL B C 1
ATOM 2962 O O . VAL B 1 158 ? 0.992 25.812 -18.531 1 93.44 158 VAL B O 1
ATOM 2965 N N . ILE B 1 159 ? 1.361 27.328 -20.062 1 92.06 159 ILE B N 1
ATOM 2966 C CA . ILE B 1 159 ? 2.738 26.891 -20.25 1 92.06 159 ILE B CA 1
ATOM 2967 C C . ILE B 1 159 ? 3.674 27.734 -19.391 1 92.06 159 ILE B C 1
ATOM 2969 O O . ILE B 1 159 ? 3.559 28.953 -19.344 1 92.06 159 ILE B O 1
ATOM 2973 N N . VAL B 1 160 ? 4.484 27 -18.609 1 90.69 160 VAL B N 1
ATOM 2974 C CA . VAL B 1 160 ? 5.438 27.688 -17.734 1 90.69 160 VAL B CA 1
ATOM 2975 C C . VAL B 1 160 ? 6.859 27.25 -18.094 1 90.69 160 VAL B C 1
ATOM 2977 O O . VAL B 1 160 ? 7.129 26.062 -18.297 1 90.69 160 VAL B O 1
ATOM 2980 N N . SER B 1 161 ? 7.656 28.219 -18.328 1 86 161 SER B N 1
ATOM 2981 C CA . SER B 1 161 ? 9.07 27.938 -18.531 1 86 161 SER B CA 1
ATOM 2982 C C . SER B 1 161 ? 9.844 27.969 -17.219 1 86 161 SER B C 1
ATOM 2984 O O . SER B 1 161 ? 9.891 29.016 -16.547 1 86 161 SER B O 1
ATOM 2986 N N . VAL B 1 162 ? 10.266 26.844 -16.781 1 83.06 162 VAL B N 1
ATOM 2987 C CA . VAL B 1 162 ? 11.047 26.75 -15.555 1 83.06 162 VAL B CA 1
ATOM 2988 C C . VAL B 1 162 ? 12.5 26.422 -15.891 1 83.06 162 VAL B C 1
ATOM 2990 O O . VAL B 1 162 ? 12.812 25.328 -16.344 1 83.06 162 VAL B O 1
ATOM 2993 N N . ASP B 1 163 ? 13.352 27.375 -15.664 1 82.31 163 ASP B N 1
ATOM 2994 C CA . ASP B 1 163 ? 14.773 27.219 -15.961 1 82.31 163 ASP B CA 1
ATOM 2995 C C . ASP B 1 163 ? 15.523 26.594 -14.789 1 82.31 163 ASP B C 1
ATOM 2997 O O . ASP B 1 163 ? 16.75 26.688 -14.695 1 82.31 163 ASP B O 1
ATOM 3001 N N . PHE B 1 164 ? 14.82 26.094 -13.922 1 86.12 164 PHE B N 1
ATOM 3002 C CA . PHE B 1 164 ? 15.43 25.469 -12.758 1 86.12 164 PHE B CA 1
ATOM 3003 C C . PHE B 1 164 ? 15.531 23.953 -12.953 1 86.12 164 PHE B C 1
ATOM 3005 O O . PHE B 1 164 ? 14.633 23.328 -13.508 1 86.12 164 PHE B O 1
ATOM 3012 N N . THR B 1 165 ? 16.641 23.484 -12.555 1 87 165 THR B N 1
ATOM 3013 C CA . THR B 1 165 ? 16.75 22.031 -12.422 1 87 165 THR B CA 1
ATOM 3014 C C . THR B 1 165 ? 15.914 21.547 -11.242 1 87 165 THR B C 1
ATOM 3016 O O . THR B 1 165 ? 15.461 22.344 -10.414 1 87 165 THR B O 1
ATOM 3019 N N . VAL B 1 166 ? 15.664 20.25 -11.25 1 87.62 166 VAL B N 1
ATOM 3020 C CA . VAL B 1 166 ? 14.93 19.656 -10.141 1 87.62 166 VAL B CA 1
ATOM 3021 C C . VAL B 1 166 ? 15.648 19.969 -8.828 1 87.62 166 VAL B C 1
ATOM 3023 O O . VAL B 1 166 ? 15 20.234 -7.809 1 87.62 166 VAL B O 1
ATOM 3026 N N . GLU B 1 167 ? 16.922 19.953 -8.867 1 87.88 167 GLU B N 1
ATOM 3027 C CA . GLU B 1 167 ? 17.719 20.281 -7.691 1 87.88 167 GLU B CA 1
ATOM 3028 C C . GLU B 1 167 ? 17.469 21.703 -7.238 1 87.88 167 GLU B C 1
ATOM 3030 O O . GLU B 1 167 ? 17.359 21.984 -6.043 1 87.88 167 GLU B O 1
ATOM 3035 N N . GLU B 1 168 ? 17.484 22.562 -8.156 1 89.12 168 GLU B N 1
ATOM 3036 C CA . GLU B 1 168 ? 17.25 23.969 -7.848 1 89.12 168 GLU B CA 1
ATOM 3037 C C . GLU B 1 168 ? 15.844 24.188 -7.305 1 89.12 168 GLU B C 1
ATOM 3039 O O . GLU B 1 168 ? 15.648 24.969 -6.359 1 89.12 168 GLU B O 1
ATOM 3044 N N . ILE B 1 169 ? 14.898 23.547 -7.91 1 88.56 169 ILE B N 1
ATOM 3045 C CA . ILE B 1 169 ? 13.539 23.609 -7.398 1 88.56 169 ILE B CA 1
ATOM 3046 C C . ILE B 1 169 ? 13.5 23.094 -5.961 1 88.56 169 ILE B C 1
ATOM 3048 O O . ILE B 1 169 ? 12.867 23.703 -5.094 1 88.56 169 ILE B O 1
ATOM 3052 N N . ALA B 1 170 ? 14.164 22.031 -5.746 1 86.81 170 ALA B N 1
ATOM 3053 C CA . ALA B 1 170 ? 14.242 21.422 -4.414 1 86.81 170 ALA B CA 1
ATOM 3054 C C . ALA B 1 170 ? 14.75 22.438 -3.389 1 86.81 170 ALA B C 1
ATOM 3056 O O . ALA B 1 170 ? 14.164 22.594 -2.314 1 86.81 170 ALA B O 1
ATOM 3057 N N . ASN B 1 171 ? 15.75 23.125 -3.746 1 84.94 171 ASN B N 1
ATOM 3058 C CA . ASN B 1 171 ? 16.344 24.125 -2.871 1 84.94 171 ASN B CA 1
ATOM 3059 C C . ASN B 1 171 ? 15.367 25.266 -2.582 1 84.94 171 ASN B C 1
ATOM 3061 O O . ASN B 1 171 ? 15.273 25.734 -1.448 1 84.94 171 ASN B O 1
ATOM 3065 N N . LEU B 1 172 ? 14.688 25.625 -3.561 1 85.06 172 LEU B N 1
ATOM 3066 C CA . LEU B 1 172 ? 13.766 26.75 -3.438 1 85.06 172 LEU B CA 1
ATOM 3067 C C . LEU B 1 172 ? 12.602 26.391 -2.52 1 85.06 172 LEU B C 1
ATOM 3069 O O . LEU B 1 172 ? 12.102 27.25 -1.784 1 85.06 172 LEU B O 1
ATOM 3073 N N . ILE B 1 173 ? 12.242 25.188 -2.555 1 82.19 173 ILE B N 1
ATOM 3074 C CA . ILE B 1 173 ? 11.055 24.828 -1.788 1 82.19 173 ILE B CA 1
ATOM 3075 C C . ILE B 1 173 ? 11.461 24.156 -0.479 1 82.19 173 ILE B C 1
ATOM 3077 O O . ILE B 1 173 ? 10.617 23.672 0.27 1 82.19 173 ILE B O 1
ATOM 3081 N N . GLY B 1 174 ? 12.68 24.094 -0.215 1 78.62 174 GLY B N 1
ATOM 3082 C CA . GLY B 1 174 ? 13.172 23.547 1.039 1 78.62 174 GLY B CA 1
ATOM 3083 C C . GLY B 1 174 ? 13.023 22.047 1.134 1 78.62 174 GLY B C 1
ATOM 3084 O O . GLY B 1 174 ? 12.484 21.531 2.115 1 78.62 174 GLY B O 1
ATOM 3085 N N . SER B 1 175 ? 13.414 21.344 0.184 1 78.94 175 SER B N 1
ATOM 3086 C CA . SER B 1 175 ? 13.312 19.891 0.133 1 78.94 175 SER B CA 1
ATOM 3087 C C . SER B 1 175 ? 14.547 19.281 -0.515 1 78.94 175 SER B C 1
ATOM 3089 O O . SER B 1 175 ? 15.492 19.984 -0.862 1 78.94 175 SER B O 1
ATOM 3091 N N . SER B 1 176 ? 14.664 17.984 -0.535 1 76.31 176 SER B N 1
ATOM 3092 C CA . SER B 1 176 ? 15.75 17.266 -1.206 1 76.31 176 SER B CA 1
ATOM 3093 C C . SER B 1 176 ? 15.414 17 -2.67 1 76.31 176 SER B C 1
ATOM 3095 O O . SER B 1 176 ? 14.242 17.016 -3.057 1 76.31 176 SER B O 1
ATOM 3097 N N . ARG B 1 177 ? 16.484 16.859 -3.467 1 80.12 177 ARG B N 1
ATOM 3098 C CA . ARG B 1 177 ? 16.328 16.562 -4.887 1 80.12 177 ARG B CA 1
ATOM 3099 C C . ARG B 1 177 ? 15.477 15.305 -5.086 1 80.12 177 ARG B C 1
ATOM 3101 O O . ARG B 1 177 ? 14.594 15.273 -5.953 1 80.12 177 ARG B O 1
ATOM 3108 N N . GLN B 1 178 ? 15.789 14.359 -4.297 1 71.81 178 GLN B N 1
ATOM 3109 C CA . GLN B 1 178 ? 15.109 13.07 -4.438 1 71.81 178 GLN B CA 1
ATOM 3110 C C . GLN B 1 178 ? 13.617 13.203 -4.141 1 71.81 178 GLN B C 1
ATOM 3112 O O . GLN B 1 178 ? 12.781 12.727 -4.91 1 71.81 178 GLN B O 1
ATOM 3117 N N . THR B 1 179 ? 13.414 13.883 -3.08 1 73 179 THR B N 1
ATOM 3118 C CA . THR B 1 179 ? 12.023 14.078 -2.676 1 73 179 THR B CA 1
ATOM 3119 C C . THR B 1 179 ? 11.289 14.953 -3.686 1 73 179 THR B C 1
ATOM 3121 O O . THR B 1 179 ? 10.141 14.664 -4.039 1 73 179 THR B O 1
ATOM 3124 N N . THR B 1 180 ? 11.992 15.953 -4.059 1 82.62 180 THR B N 1
ATOM 3125 C CA . THR B 1 180 ? 11.398 16.875 -5.023 1 82.62 180 THR B CA 1
ATOM 3126 C C . THR B 1 180 ? 11.125 16.156 -6.348 1 82.62 180 THR B C 1
ATOM 3128 O O . THR B 1 180 ? 10.055 16.328 -6.934 1 82.62 180 THR B O 1
ATOM 3131 N N . SER B 1 181 ? 12.047 15.383 -6.73 1 83.75 181 SER B N 1
ATOM 3132 C CA . SER B 1 181 ? 11.883 14.648 -7.98 1 83.75 181 SER B CA 1
ATOM 3133 C C . SER B 1 181 ? 10.688 13.711 -7.918 1 83.75 181 SER B C 1
ATOM 3135 O O . SER B 1 181 ? 9.859 13.695 -8.836 1 83.75 181 SER B O 1
ATOM 3137 N N . THR B 1 182 ? 10.625 13.031 -6.867 1 75.62 182 THR B N 1
ATOM 3138 C CA . THR B 1 182 ? 9.539 12.07 -6.699 1 75.62 182 THR B CA 1
ATOM 3139 C C . THR B 1 182 ? 8.188 12.781 -6.641 1 75.62 182 THR B C 1
ATOM 3141 O O . THR B 1 182 ? 7.219 12.336 -7.258 1 75.62 182 THR B O 1
ATOM 3144 N N . ALA B 1 183 ? 8.141 13.82 -5.902 1 81.69 183 ALA B N 1
ATOM 3145 C CA . ALA B 1 183 ? 6.906 14.586 -5.762 1 81.69 183 ALA B CA 1
ATOM 3146 C C . ALA B 1 183 ? 6.496 15.211 -7.094 1 81.69 183 ALA B C 1
ATOM 3148 O O . ALA B 1 183 ? 5.316 15.195 -7.457 1 81.69 183 ALA B O 1
ATOM 3149 N N . LEU B 1 184 ? 7.484 15.758 -7.777 1 88.06 184 LEU B N 1
ATOM 3150 C CA . LEU B 1 184 ? 7.215 16.359 -9.078 1 88.06 184 LEU B CA 1
ATOM 3151 C C . LEU B 1 184 ? 6.707 15.32 -10.062 1 88.06 184 LEU B C 1
ATOM 3153 O O . LEU B 1 184 ? 5.738 15.562 -10.789 1 88.06 184 LEU B O 1
ATOM 3157 N N . ASN B 1 185 ? 7.336 14.219 -10.039 1 82.81 185 ASN B N 1
ATOM 3158 C CA . ASN B 1 185 ? 6.91 13.133 -10.922 1 82.81 185 ASN B CA 1
ATOM 3159 C C . ASN B 1 185 ? 5.492 12.672 -10.602 1 82.81 185 ASN B C 1
ATOM 3161 O O . ASN B 1 185 ? 4.723 12.336 -11.508 1 82.81 185 ASN B O 1
ATOM 3165 N N . SER B 1 186 ? 5.23 12.641 -9.383 1 80.5 186 SER B N 1
ATOM 3166 C CA . SER B 1 186 ? 3.873 12.281 -8.984 1 80.5 186 SER B CA 1
ATOM 3167 C C . SER B 1 186 ? 2.857 13.289 -9.516 1 80.5 186 SER B C 1
ATOM 3169 O O . SER B 1 186 ? 1.803 12.898 -10.023 1 80.5 186 SER B O 1
ATOM 3171 N N . LEU B 1 187 ? 3.127 14.555 -9.422 1 85.75 187 LEU B N 1
ATOM 3172 C CA . LEU B 1 187 ? 2.246 15.602 -9.93 1 85.75 187 LEU B CA 1
ATOM 3173 C C . LEU B 1 187 ? 2.062 15.477 -11.438 1 85.75 187 LEU B C 1
ATOM 3175 O O . LEU B 1 187 ? 0.967 15.711 -11.961 1 85.75 187 LEU B O 1
ATOM 3179 N N . ILE B 1 188 ? 3.143 15.047 -12.102 1 87.38 188 ILE B N 1
ATOM 3180 C CA . ILE B 1 188 ? 3.105 14.867 -13.547 1 87.38 188 ILE B CA 1
ATOM 3181 C C . ILE B 1 188 ? 2.24 13.656 -13.891 1 87.38 188 ILE B C 1
ATOM 3183 O O . ILE B 1 188 ? 1.365 13.742 -14.758 1 87.38 188 ILE B O 1
ATOM 3187 N N . LYS B 1 189 ? 2.467 12.625 -13.164 1 80 189 LYS B N 1
ATOM 3188 C CA . LYS B 1 189 ? 1.712 11.398 -13.406 1 80 189 LYS B CA 1
ATOM 3189 C C . LYS B 1 189 ? 0.222 11.609 -13.156 1 80 189 LYS B C 1
ATOM 3191 O O . LYS B 1 189 ? -0.617 11.055 -13.867 1 80 189 LYS B O 1
ATOM 3196 N N . GLU B 1 190 ? -0.103 12.398 -12.227 1 77.69 190 GLU B N 1
ATOM 3197 C CA . GLU B 1 190 ? -1.486 12.664 -11.844 1 77.69 190 GLU B CA 1
ATOM 3198 C C . GLU B 1 190 ? -2.119 13.703 -12.766 1 77.69 190 GLU B C 1
ATOM 3200 O O . GLU B 1 190 ? -3.318 13.977 -12.672 1 77.69 190 GLU B O 1
ATOM 3205 N N . GLY B 1 191 ? -1.326 14.312 -13.609 1 87 191 GLY B N 1
ATOM 3206 C CA . GLY B 1 191 ? -1.844 15.203 -14.633 1 87 191 GLY B CA 1
ATOM 3207 C C . GLY B 1 191 ? -1.916 16.656 -14.18 1 87 191 GLY B C 1
ATOM 3208 O O . GLY B 1 191 ? -2.496 17.5 -14.875 1 87 191 GLY B O 1
ATOM 3209 N N . TYR B 1 192 ? -1.387 16.953 -13.016 1 88.88 192 TYR B N 1
ATOM 3210 C CA . TYR B 1 192 ? -1.385 18.328 -12.547 1 88.88 192 TYR B CA 1
ATOM 3211 C C . TYR B 1 192 ? -0.394 19.172 -13.336 1 88.88 192 TYR B C 1
ATOM 3213 O O . TYR B 1 192 ? -0.62 20.375 -13.547 1 88.88 192 TYR B O 1
ATOM 3221 N N . ILE B 1 193 ? 0.71 18.562 -13.727 1 91.69 193 ILE B N 1
ATOM 3222 C CA . ILE B 1 193 ? 1.801 19.188 -14.461 1 91.69 193 ILE B CA 1
ATOM 3223 C C . ILE B 1 193 ? 2.258 18.281 -15.594 1 91.69 193 ILE B C 1
ATOM 3225 O O . ILE B 1 193 ? 2.197 17.047 -15.477 1 91.69 193 ILE B O 1
ATOM 3229 N N . SER B 1 194 ? 2.48 18.812 -16.688 1 91.81 194 SER B N 1
ATOM 3230 C CA . SER B 1 194 ? 3.062 18.047 -17.797 1 91.81 194 SER B CA 1
ATOM 3231 C C . SER B 1 194 ? 4.402 18.641 -18.219 1 91.81 194 SER B C 1
ATOM 3233 O O . SER B 1 194 ? 4.543 19.859 -18.328 1 91.81 194 SER B O 1
ATOM 3235 N N . ARG B 1 195 ? 5.328 17.766 -18.375 1 88.12 195 ARG B N 1
ATOM 3236 C CA . ARG B 1 195 ? 6.652 18.219 -18.797 1 88.12 195 ARG B CA 1
ATOM 3237 C C . ARG B 1 195 ? 6.789 18.141 -20.312 1 88.12 195 ARG B C 1
ATOM 3239 O O . ARG B 1 195 ? 6.504 17.109 -20.922 1 88.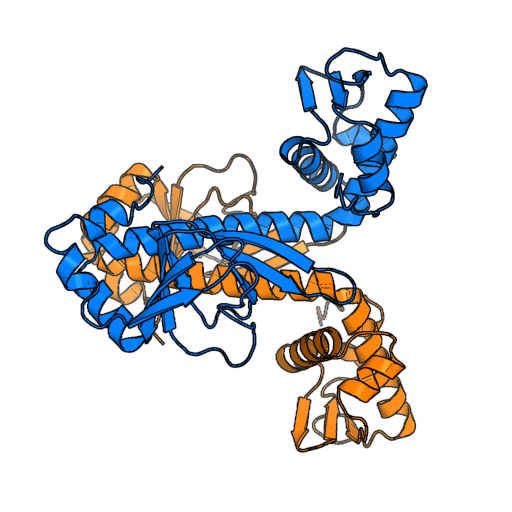12 195 ARG B O 1
ATOM 3246 N N . GLN B 1 196 ? 6.965 19.281 -21 1 80.81 196 GLN B N 1
ATOM 3247 C CA . GLN B 1 196 ? 7.148 19.375 -22.438 1 80.81 196 GLN B CA 1
ATOM 3248 C C . GLN B 1 196 ? 8.609 19.656 -22.797 1 80.81 196 GLN B C 1
ATOM 3250 O O . GLN B 1 196 ? 8.977 20.812 -23.016 1 80.81 196 GLN B O 1
ATOM 3255 N N . GLY B 1 197 ? 9.453 18.812 -22.703 1 72.69 197 GLY B N 1
ATOM 3256 C CA . GLY B 1 197 ? 10.852 19.047 -23.031 1 72.69 197 GLY B CA 1
ATOM 3257 C C . GLY B 1 197 ? 11.648 19.625 -21.875 1 72.69 197 GLY B C 1
ATOM 3258 O O . GLY B 1 197 ? 11.172 19.641 -20.734 1 72.69 197 GLY B O 1
ATOM 3259 N N . ARG B 1 198 ? 12.867 20.062 -22.156 1 71.44 198 ARG B N 1
ATOM 3260 C CA . ARG B 1 198 ? 13.75 20.578 -21.125 1 71.44 198 ARG B CA 1
ATOM 3261 C C . ARG B 1 198 ? 13.297 21.953 -20.641 1 71.44 198 ARG B C 1
ATOM 3263 O O . ARG B 1 198 ? 13.242 22.891 -21.438 1 71.44 198 ARG B O 1
ATOM 3270 N N . GLY B 1 199 ? 12.906 22.062 -19.391 1 76.69 199 GLY B N 1
ATOM 3271 C CA . GLY B 1 199 ? 12.625 23.344 -18.75 1 76.69 199 GLY B CA 1
ATOM 3272 C C . GLY B 1 199 ? 11.234 23.875 -19.031 1 76.69 199 GLY B C 1
ATOM 3273 O O . GLY B 1 199 ? 10.883 24.969 -18.609 1 76.69 199 GLY B O 1
ATOM 3274 N N . HIS B 1 200 ? 10.43 23.156 -19.844 1 85.88 200 HIS B N 1
ATOM 3275 C CA . HIS B 1 200 ? 9.078 23.625 -20.156 1 85.88 200 HIS B CA 1
ATOM 3276 C C . HIS B 1 200 ? 8.023 22.688 -19.562 1 85.88 200 HIS B C 1
ATOM 3278 O O . HIS B 1 200 ? 8.086 21.469 -19.766 1 85.88 200 HIS B O 1
ATOM 3284 N N . TYR B 1 201 ? 7.16 23.297 -18.766 1 91.69 201 TYR B N 1
ATOM 3285 C CA . TYR B 1 201 ? 6.07 22.562 -18.141 1 91.69 201 TYR B CA 1
ATOM 3286 C C . TYR B 1 201 ? 4.719 23.141 -18.531 1 91.69 201 TYR B C 1
ATOM 3288 O O . TYR B 1 201 ? 4.605 24.344 -18.797 1 91.69 201 TYR B O 1
ATOM 3296 N N . THR B 1 202 ? 3.766 22.328 -18.719 1 92.38 202 THR B N 1
ATOM 3297 C CA . THR B 1 202 ? 2.391 22.75 -18.953 1 92.38 202 THR B CA 1
ATOM 3298 C C . THR B 1 202 ? 1.499 22.406 -17.766 1 92.38 202 THR B C 1
ATOM 3300 O O . THR B 1 202 ? 1.598 21.312 -17.219 1 92.38 202 THR B O 1
ATOM 3303 N N . ILE B 1 203 ? 0.707 23.328 -17.359 1 94 203 ILE B N 1
ATOM 3304 C CA . ILE B 1 203 ? -0.321 23.125 -16.344 1 94 203 ILE B CA 1
ATOM 3305 C C . ILE B 1 203 ? -1.697 23.078 -17 1 94 203 ILE B C 1
ATOM 3307 O O . ILE B 1 203 ? -2.264 24.125 -17.344 1 94 203 ILE B O 1
ATOM 3311 N N . PRO B 1 204 ? -2.213 21.938 -17.219 1 92.75 204 PRO B N 1
ATOM 3312 C CA . PRO B 1 204 ? -3.471 21.812 -17.953 1 92.75 204 PRO B CA 1
ATOM 3313 C C . PRO B 1 204 ? -4.629 22.547 -17.297 1 92.75 204 PRO B C 1
ATOM 3315 O O . PRO B 1 204 ? -5.48 23.109 -17.984 1 92.75 204 PRO B O 1
ATOM 3318 N N . ASN B 1 205 ? -4.73 22.516 -15.992 1 90.94 205 ASN B N 1
ATOM 3319 C CA . ASN B 1 205 ? -5.793 23.141 -15.219 1 90.94 205 ASN B CA 1
ATOM 3320 C C . ASN B 1 205 ? -5.246 23.828 -13.969 1 90.94 205 ASN B C 1
ATOM 3322 O O . ASN B 1 205 ? -5 23.172 -12.953 1 90.94 205 ASN B O 1
ATOM 3326 N N . LEU B 1 206 ? -5.117 25.109 -14.062 1 89.12 206 LEU B N 1
ATOM 3327 C CA . LEU B 1 206 ? -4.504 25.891 -12.984 1 89.12 206 LEU B CA 1
ATOM 3328 C C . LEU B 1 206 ? -5.367 25.844 -11.727 1 89.12 206 LEU B C 1
ATOM 3330 O O . LEU B 1 206 ? -4.848 25.812 -10.617 1 89.12 206 LEU B O 1
ATOM 3334 N N . VAL B 1 207 ? -6.648 25.844 -11.898 1 85.38 207 VAL B N 1
ATOM 3335 C CA . VAL B 1 207 ? -7.578 25.812 -10.773 1 85.38 207 VAL B CA 1
ATOM 3336 C C . VAL B 1 207 ? -7.406 24.5 -10 1 85.38 207 VAL B C 1
ATOM 3338 O O . VAL B 1 207 ? -7.355 24.5 -8.773 1 85.38 207 VAL B O 1
ATOM 3341 N N . ARG B 1 208 ? -7.258 23.484 -10.75 1 85.56 208 ARG B N 1
ATOM 3342 C CA . ARG B 1 208 ? -7.07 22.172 -10.141 1 85.56 208 ARG B CA 1
ATOM 3343 C C . ARG B 1 208 ? -5.75 22.094 -9.375 1 85.56 208 ARG B C 1
ATOM 3345 O O . ARG B 1 208 ? -5.68 21.5 -8.305 1 85.56 208 ARG B O 1
ATOM 3352 N N . LEU B 1 209 ? -4.738 22.672 -9.945 1 88.62 209 LEU B N 1
ATOM 3353 C CA . LEU B 1 209 ? -3.436 22.672 -9.289 1 88.62 209 LEU B CA 1
ATOM 3354 C C . LEU B 1 209 ? -3.473 23.484 -8 1 88.62 209 LEU B C 1
ATOM 3356 O O . LEU B 1 209 ? -2.855 23.109 -7.004 1 88.62 209 LEU B O 1
ATOM 3360 N N . LYS B 1 210 ? -4.176 24.594 -7.988 1 83.06 210 LYS B N 1
ATOM 3361 C CA . LYS B 1 210 ? -4.309 25.438 -6.801 1 83.06 210 LYS B CA 1
ATOM 3362 C C . LYS B 1 210 ? -5.02 24.688 -5.676 1 83.06 210 LYS B C 1
ATOM 3364 O O . LYS B 1 210 ? -4.637 24.797 -4.512 1 83.06 210 LYS B O 1
ATOM 3369 N N . ALA B 1 211 ? -5.992 23.969 -6.082 1 77.69 211 ALA B N 1
ATOM 3370 C CA . ALA B 1 211 ? -6.715 23.172 -5.098 1 77.69 211 ALA B CA 1
ATOM 3371 C C . ALA B 1 211 ? -5.797 22.141 -4.449 1 77.69 211 ALA B C 1
ATOM 3373 O O . ALA B 1 211 ? -5.883 21.891 -3.244 1 77.69 211 ALA B O 1
ATOM 3374 N N . ALA B 1 212 ? -4.965 21.625 -5.309 1 72.25 212 ALA B N 1
ATOM 3375 C CA . ALA B 1 212 ? -4.004 20.641 -4.812 1 72.25 212 ALA B CA 1
ATOM 3376 C C . ALA B 1 212 ? -3 21.297 -3.863 1 72.25 212 ALA B C 1
ATOM 3378 O O . ALA B 1 212 ? -2.588 20.688 -2.873 1 72.25 212 ALA B O 1
ATOM 3379 N N . ALA B 1 213 ? -2.576 22.438 -4.195 1 72.75 213 ALA B N 1
ATOM 3380 C CA . ALA B 1 213 ? -1.623 23.172 -3.369 1 72.75 213 ALA B CA 1
ATOM 3381 C C . ALA B 1 213 ? -2.225 23.516 -2.01 1 72.75 213 ALA B C 1
ATOM 3383 O O . ALA B 1 213 ? -1.524 23.516 -0.995 1 72.75 213 ALA B O 1
ATOM 3384 N N . ASP B 1 214 ? -3.512 23.906 -1.984 1 63.47 214 ASP B N 1
ATOM 3385 C CA . ASP B 1 214 ? -4.195 24.312 -0.762 1 63.47 214 ASP B CA 1
ATOM 3386 C C . ASP B 1 214 ? -4.598 23.109 0.077 1 63.47 214 ASP B C 1
ATOM 3388 O O . ASP B 1 214 ? -4.984 23.25 1.239 1 63.47 214 ASP B O 1
ATOM 3392 N N . GLY B 1 215 ? -4.207 21.938 -0.37 1 57.91 215 GLY B N 1
ATOM 3393 C CA . GLY B 1 215 ? -4.645 20.75 0.35 1 57.91 215 GLY B CA 1
ATOM 3394 C C . GLY B 1 215 ? -6.125 20.469 0.18 1 57.91 215 GLY B C 1
ATOM 3395 O O . GLY B 1 215 ? -6.699 19.656 0.919 1 57.91 215 GLY B O 1
ATOM 3396 N N . ASP B 1 216 ? -6.93 21.266 -0.63 1 49.91 216 ASP B N 1
ATOM 3397 C CA . ASP B 1 216 ? -8.375 21.188 -0.817 1 49.91 216 ASP B CA 1
ATOM 3398 C C . ASP B 1 216 ? -8.734 20.156 -1.883 1 49.91 216 ASP B C 1
ATOM 3400 O O . ASP B 1 216 ? -8.078 20.078 -2.924 1 49.91 216 ASP B O 1
ATOM 3404 N N . ARG B 1 217 ? -8.875 18.984 -1.69 1 42.94 217 ARG B N 1
ATOM 3405 C CA . ARG B 1 217 ? -9.375 18.047 -2.693 1 42.94 217 ARG B CA 1
ATOM 3406 C C . ARG B 1 217 ? -10.641 18.578 -3.354 1 42.94 217 ARG B C 1
ATOM 3408 O O . ARG B 1 217 ? -11.617 18.891 -2.67 1 42.94 217 ARG B O 1
ATOM 3415 N N . ASP B 1 218 ? -10.586 19.172 -4.43 1 37.91 218 ASP B N 1
ATOM 3416 C CA . ASP B 1 218 ? -11.742 19.594 -5.215 1 37.91 218 ASP B CA 1
ATOM 3417 C C . ASP B 1 218 ? -12.609 18.391 -5.602 1 37.91 218 ASP B C 1
ATOM 3419 O O . ASP B 1 218 ? -12.102 17.391 -6.102 1 37.91 218 ASP B O 1
ATOM 3423 N N . ASP B 1 219 ? -13.758 18.031 -4.852 1 34.72 219 ASP B N 1
ATOM 3424 C CA . ASP B 1 219 ? -14.961 17.359 -5.344 1 34.72 219 ASP B CA 1
ATOM 3425 C C . ASP B 1 219 ? -15.328 17.859 -6.742 1 34.72 219 ASP B C 1
ATOM 3427 O O . ASP B 1 219 ? -15.922 18.922 -6.895 1 34.72 219 ASP B O 1
ATOM 3431 N N . ASP B 1 220 ? -14.656 17.828 -7.707 1 34 220 ASP B N 1
ATOM 3432 C CA . ASP B 1 220 ? -15.312 18.141 -8.969 1 34 220 ASP B CA 1
ATOM 3433 C C . ASP B 1 220 ? -16.562 17.281 -9.164 1 34 220 ASP B C 1
ATOM 3435 O O . ASP B 1 220 ? -16.469 16.141 -9.594 1 34 220 ASP B O 1
ATOM 3439 N N . ASP B 1 221 ? -17.562 17.297 -8.305 1 30 221 ASP B N 1
ATOM 3440 C CA . ASP B 1 221 ? -18.953 17.016 -8.688 1 30 221 ASP B CA 1
ATOM 3441 C C . ASP B 1 221 ? -19.375 17.844 -9.891 1 30 221 ASP B C 1
ATOM 3443 O O . ASP B 1 221 ? -20.547 17.844 -10.281 1 30 221 ASP B O 1
ATOM 3447 N N . ASP B 1 222 ? -18.766 18.906 -10.492 1 26.14 222 ASP B N 1
ATOM 3448 C CA . ASP B 1 222 ? -19.656 19.234 -11.594 1 26.14 222 ASP B CA 1
ATOM 3449 C C . ASP B 1 222 ? -19.625 18.156 -12.68 1 26.14 222 ASP B C 1
ATOM 3451 O O . ASP B 1 222 ? -18.547 17.641 -13.008 1 26.14 222 ASP B O 1
#

InterPro domains:
  IPR000595 Cyclic nucleotide-binding domain [cd00038] (11-109)
  IPR012318 Crp-type HTH domain [PF13545] (137-211)
  IPR012318 Crp-type HTH domain [PS51063] (133-207)
  IPR012318 Crp-type HTH domain [SM00419] (156-205)
  IPR014710 RmlC-like jelly roll fold [G3DSA:2.60.120.10] (1-132)
  IPR018490 Cyclic nucleotide-binding domain superfamily [SSF51206] (6-133)
  IPR036388 Winged helix-like DNA-binding domain superfamily [G3DSA:1.10.10.10] (133-222)
  IPR036390 Winged helix DNA-binding domain superfamily [SSF46785] (134-211)

Nearest PDB structures (foldseek):
  1ft9-assembly1_A  TM=9.000E-01  e=8.751E-35  Rhodospirillum rubrum
  1ft9-assembly1_B  TM=6.958E-01  e=2.642E-33  Rhodospirillum rubrum
  2fmy-assembly2_D  TM=8.697E-01  e=2.656E-23  Carboxydothermus hydrogenoformans
  2hkx-assembly1_A  TM=6.000E-01  e=8.919E-21  Carboxydothermus hydrogenoformans
  2hkx-assembly1_B  TM=8.635E-01  e=5.153E-14  Carboxydothermus hydrogenoformans

Radius of gyration: 24.01 Å; Cα contacts (8 Å, |Δi|>4): 843; chains: 2; bounding box: 53×67×63 Å

Solvent-accessible surface area (backbone atoms only — not comparable to full-atom values): 22859 Å² total; per-residue (Å²): 121,78,74,73,51,46,34,59,56,42,53,66,30,85,63,19,64,59,55,51,60,80,42,44,78,48,76,37,49,56,71,35,69,80,24,73,30,62,89,42,62,69,25,37,36,32,31,68,38,46,33,34,40,33,29,45,74,40,65,90,44,72,46,78,52,52,73,41,38,58,36,34,54,50,60,36,65,71,53,38,28,26,28,18,74,30,62,22,35,34,36,32,29,44,49,68,60,44,51,55,46,41,71,76,36,55,74,52,45,49,31,49,40,49,42,43,50,51,50,35,53,34,41,53,50,50,41,49,49,65,61,29,40,67,55,36,16,47,51,36,46,53,51,49,53,41,37,73,73,63,35,44,83,51,97,71,20,34,36,28,76,41,92,57,51,60,55,51,48,9,58,73,65,70,49,38,44,65,28,36,45,52,33,50,48,49,37,34,73,73,55,45,33,40,78,60,66,91,46,27,34,33,27,54,44,64,68,59,34,49,27,50,35,72,69,44,75,74,78,76,75,122,122,80,74,72,50,48,32,59,58,44,51,65,30,83,64,21,61,59,55,52,62,81,41,45,78,48,77,37,49,55,73,34,69,80,24,72,29,62,90,43,61,68,26,37,36,34,30,66,38,45,34,33,42,34,28,45,73,43,65,90,44,73,45,78,51,52,74,42,40,61,34,32,52,49,62,36,65,70,53,37,29,27,29,18,75,30,62,22,36,32,36,32,28,44,50,67,60,45,52,55,45,40,72,74,35,53,72,51,44,49,31,46,40,47,42,41,50,50,49,36,54,33,43,52,51,50,39,51,49,65,61,27,42,67,55,36,17,48,50,37,45,53,51,49,54,41,36,73,72,63,34,43,83,50,97,72,21,33,37,27,76,40,91,56,50,60,55,52,48,9,58,73,64,72,47,38,44,66,28,36,44,52,35,50,48,48,37,35,72,73,55,45,33,40,78,60,67,90,44,27,33,32,27,52,45,63,69,62,33,50,29,51,33,71,70,43,77,75,78,74,73,122

Sequence (444 aa):
MPPRFNIANVLLSPDGETFFRGFRSKIHAKGSLVCTGEGDENGVFVVVDGRLRVYLVGEEREISLFYLTSGDMFCMHSGCLVEATERTEVRFADIRTFEQKLQTCPSMAWGLIAILGRALTSCMRTIEDLMFHDIKQRIAGFFIDHANTTGRQTQGGVIVSVDFTVEEIANLIGSSRQTTSTALNSLIKEGYISRQGRGHYTIPNLVRLKAAADGDRDDDDDMPPRFNIANVLLSPDGETFFRGFRSKIHAKGSLVCTGEGDENGVFVVVDGRLRVYLVGEEREISLFYLTSGDMFCMHSGCLVEATERTEVRFADIRTFEQKLQTCPSMAWGLIAILGRALTSCMRTIEDLMFHDIKQRIAGFFIDHANTTGRQTQGGVIVSVDFTVEEIANLIGSSRQTTSTALNSLIKEGYISRQGRGHYTIPNLVRLKAAADGDRDDDDD

Secondary structure (DSSP, 8-state):
------HHHHHHSHHHHHHTTTPEEEEE-TT-EEEESSS--SEEEEEEESEEEEEEE-SS-EEEEEEEETT-EEETTSS-EEEESS-EEEEEEEHHHHHHHHHH-THHHHHHHHHHHHHHHHHHHHHHHHHSHHHHHHHHHHHHHHHHHH-EEETTEEEEE----HHHHHHHHT--HHHHHHHHHHHHHTTS-EE-STTEEEES-HHHHHHHHHT-------/------HHHHHHSHHHHHHTTTPEEEEE-TT-EEEESSS--SEEEEEEESEEEEEEE-SS-EEEEEEEETT-EEETTSS-EEEESS-EEEEEEEHHHHHHHHHH-HHHHHHHHHHHHHHHHHHHHHHHHHHTHHHHHHHHHHHHHHHHHH-EEETTEEEEE----HHHHHHHHT--HHHHHHHHHHHHHTTS-EE-STTEEEES-HHHHHHHHTT-------

Organism: Rhodospirillum rubrum (strain ATCC 11170 / ATH 1.1.1 / DSM 467 / LMG 4362 / NCIMB 8255 / S1) (NCBI:txid269796)

pLDDT: mean 81.16, std 14.45, range [26.14, 98.12]